Protein AF-A0A423W961-F1 (afdb_monomer)

pLDDT: mean 70.8, std 26.56, range [23.8, 98.75]

Secondary structure (DSSP, 8-state):
-HHHHHHHHHHHHHHHTTGGG--TTTHHHHHHHHHHHHHHHHHHHHHIIIIIHHHHHHHHT-SSTTHHHHHHHHHHHHHHHHHHHHHHHHTTSGGG--HHHHHHHHHHHHHHHHHHHHHHHHHHHHGGGSTTPPPTTSHHHHHHHHHHHHHHHHHHHHH-TTTHHHHHHHSS--STTSGGGTTTT-S---HHHHHHIIIIIHHTTTTGGGSSSB-SSS-B---GGGTT--HHHHHHHHHHHTTS--------------------------------------------------SSTTS-B---SS-B-SSGGGB--SHHHHHHHHHHHHHHHHHHHHHHHHHHHHHHHHHHHHHHHHTT------------------------------------------------------------------------------------------SS--PPP-----HHHHHHHHHHHHHHHHHHHHHHHHHTT-BHHHHHHHHHHHHHHHHHH-------SS----TTTTTS-----

Solvent-accessible surface area (backbone atoms only — not comparable to full-atom values): 33736 Å² total; per-residue (Å²): 108,69,72,58,49,50,16,51,50,34,44,50,52,36,48,65,78,23,45,86,48,56,48,78,90,46,31,56,37,48,47,54,39,53,51,39,46,53,46,37,56,52,32,40,54,51,44,33,69,75,50,46,52,59,53,50,22,71,62,43,80,38,90,63,85,51,60,66,57,55,52,37,53,62,64,21,48,64,34,58,49,49,47,52,52,51,47,62,69,24,60,88,47,34,76,71,61,55,40,67,62,53,46,54,37,51,64,70,23,43,66,43,43,55,50,35,70,49,48,52,55,55,53,64,61,47,45,82,73,41,94,52,45,60,54,87,95,38,74,62,32,53,49,50,53,50,49,56,56,48,46,68,51,42,32,49,52,71,50,21,59,50,50,30,40,26,52,46,54,22,20,27,76,32,34,61,87,47,76,78,27,77,42,43,66,57,76,87,58,59,66,72,58,48,49,42,35,49,56,59,25,22,53,83,48,50,71,29,65,53,48,38,40,18,39,95,90,11,41,80,52,83,44,50,47,51,67,88,59,56,72,65,63,61,48,48,60,60,52,58,65,74,58,84,66,85,78,73,84,78,83,77,86,78,81,90,82,90,84,90,84,87,84,85,85,89,84,87,89,86,90,86,89,85,88,78,86,86,88,89,82,81,88,81,86,90,75,95,66,86,81,75,75,88,68,81,78,87,59,83,33,83,75,54,52,74,48,58,72,92,44,80,89,53,46,24,82,35,68,64,51,39,53,53,50,31,53,50,40,22,53,52,37,24,48,47,35,44,54,52,42,50,50,54,52,48,55,50,47,54,50,55,60,47,53,59,50,56,75,69,66,71,80,92,77,87,81,90,86,87,91,79,88,86,86,85,91,85,83,85,86,80,86,82,88,80,89,83,86,90,81,82,91,84,92,79,88,77,90,79,90,82,84,88,78,91,84,86,92,81,90,79,91,86,81,89,81,90,87,82,92,88,85,90,84,83,88,81,85,89,86,84,83,87,80,91,85,84,88,86,87,86,87,86,88,86,85,83,92,80,94,83,76,85,74,75,76,87,80,78,70,52,72,71,55,49,50,51,52,49,50,54,50,52,51,47,51,54,52,52,49,52,54,50,55,53,48,74,61,38,34,52,64,50,44,51,21,41,54,52,7,45,52,51,12,42,63,72,51,64,74,68,85,82,68,92,66,83,90,65,84,49,86,67,63,85,66,55,80,82,74,88,127

Radius of gyration: 41.65 Å; Cα contacts (8 Å, |Δi|>4): 356; chains: 1; bounding box: 71×105×154 Å

Structure (mmCIF, N/CA/C/O backbone):
data_AF-A0A423W961-F1
#
_entry.id   AF-A0A423W961-F1
#
loop_
_atom_site.group_PDB
_atom_site.id
_atom_site.type_symbol
_atom_site.label_atom_id
_atom_site.label_alt_id
_atom_site.label_comp_id
_atom_site.label_asym_id
_atom_site.label_entity_id
_atom_site.label_seq_id
_atom_site.pdbx_PDB_ins_code
_atom_site.Cartn_x
_atom_site.Cartn_y
_atom_site.Cartn_z
_atom_site.occupancy
_atom_site.B_iso_or_equiv
_atom_site.auth_seq_id
_atom_site.auth_comp_id
_atom_site.auth_asym_id
_atom_site.auth_atom_id
_atom_site.pdbx_PDB_model_num
ATOM 1 N N . MET A 1 1 ? 6.996 -6.305 -9.708 1.00 87.12 1 MET A N 1
ATOM 2 C CA . MET A 1 1 ? 5.715 -6.923 -10.068 1.00 87.12 1 MET A CA 1
ATOM 3 C C . MET A 1 1 ? 5.422 -8.177 -9.261 1.00 87.12 1 MET A C 1
ATOM 5 O O . MET A 1 1 ? 4.807 -8.019 -8.217 1.00 87.12 1 MET A O 1
ATOM 9 N N . ALA A 1 2 ? 5.961 -9.353 -9.603 1.00 91.56 2 ALA A N 1
ATOM 10 C CA . ALA A 1 2 ? 5.631 -10.649 -8.979 1.00 91.56 2 ALA A CA 1
ATOM 11 C C . ALA A 1 2 ? 5.419 -10.667 -7.441 1.00 91.56 2 ALA A C 1
ATOM 13 O O . ALA A 1 2 ? 4.424 -11.207 -6.974 1.00 91.56 2 ALA A O 1
ATOM 14 N N . LEU A 1 3 ? 6.287 -10.040 -6.636 1.00 91.38 3 LEU A N 1
ATOM 15 C CA . LEU A 1 3 ? 6.144 -10.006 -5.163 1.00 91.38 3 LEU A CA 1
ATOM 16 C C . LEU A 1 3 ? 4.953 -9.166 -4.658 1.00 91.38 3 LEU A C 1
ATOM 18 O O . LEU A 1 3 ? 4.405 -9.438 -3.591 1.00 91.38 3 LEU A O 1
ATOM 22 N N . LEU A 1 4 ? 4.548 -8.147 -5.420 1.00 91.56 4 LEU A N 1
ATOM 23 C CA . LEU A 1 4 ? 3.340 -7.359 -5.170 1.00 91.56 4 LEU A CA 1
ATOM 24 C C . LEU A 1 4 ? 2.108 -8.202 -5.537 1.00 91.56 4 LEU A C 1
ATOM 26 O O . LEU A 1 4 ? 1.212 -8.355 -4.708 1.00 91.56 4 LEU A O 1
ATOM 30 N N . HIS A 1 5 ? 2.135 -8.861 -6.702 1.00 94.94 5 HIS A N 1
ATOM 31 C CA . HIS A 1 5 ? 1.089 -9.794 -7.143 1.00 94.94 5 HIS A CA 1
ATOM 32 C C . HIS A 1 5 ? 0.912 -10.947 -6.141 1.00 94.94 5 HIS A C 1
ATOM 34 O O . HIS A 1 5 ? -0.209 -11.280 -5.780 1.00 94.94 5 HIS A O 1
ATOM 40 N N . ASN A 1 6 ? 1.998 -11.498 -5.587 1.00 94.31 6 ASN A N 1
ATOM 41 C CA . ASN A 1 6 ? 1.923 -12.559 -4.579 1.00 94.31 6 ASN A CA 1
ATOM 42 C C . ASN A 1 6 ? 1.250 -12.094 -3.272 1.00 94.31 6 ASN A C 1
ATOM 44 O O . ASN A 1 6 ? 0.512 -12.866 -2.667 1.00 94.31 6 ASN A O 1
ATOM 48 N N . SER A 1 7 ? 1.444 -10.835 -2.862 1.00 94.94 7 SER A N 1
ATOM 49 C CA . SER A 1 7 ? 0.728 -10.242 -1.719 1.00 94.94 7 SER A CA 1
ATOM 50 C C . SER A 1 7 ? -0.761 -10.006 -2.033 1.00 94.94 7 SER A C 1
ATOM 52 O O . SER A 1 7 ? -1.619 -10.270 -1.190 1.00 94.94 7 SER A O 1
ATOM 54 N N . ILE A 1 8 ? -1.092 -9.611 -3.270 1.00 96.50 8 ILE A N 1
ATOM 55 C CA . ILE A 1 8 ? -2.476 -9.512 -3.764 1.00 96.50 8 ILE A CA 1
ATOM 56 C C . ILE A 1 8 ? -3.173 -10.887 -3.776 1.00 96.50 8 ILE A C 1
ATOM 58 O O . ILE A 1 8 ? -4.269 -11.005 -3.224 1.00 96.50 8 ILE A O 1
ATOM 62 N N . PHE A 1 9 ? -2.535 -11.932 -4.316 1.00 97.06 9 PHE A N 1
ATOM 63 C CA . PHE A 1 9 ? -3.053 -13.307 -4.319 1.00 97.06 9 PHE A CA 1
ATOM 64 C C . PHE A 1 9 ? -3.186 -13.886 -2.904 1.00 97.06 9 PHE A C 1
ATOM 66 O O . PHE A 1 9 ? -4.194 -14.510 -2.586 1.00 97.06 9 PHE A O 1
ATOM 73 N N . ARG A 1 10 ? -2.218 -13.646 -2.009 1.00 96.19 10 ARG A N 1
ATOM 74 C CA . ARG A 1 10 ? -2.338 -14.030 -0.589 1.00 96.19 10 ARG A CA 1
ATOM 75 C C . ARG A 1 10 ? -3.491 -13.308 0.099 1.00 96.19 10 ARG A C 1
ATOM 77 O O . ARG A 1 10 ? -4.203 -13.930 0.882 1.00 96.19 10 ARG A O 1
ATOM 84 N N . GLY A 1 11 ? -3.722 -12.042 -0.248 1.00 97.12 11 GLY A N 1
ATOM 85 C CA . GLY A 1 11 ? -4.914 -11.292 0.134 1.00 97.12 11 GLY A CA 1
ATOM 86 C C . GLY A 1 11 ? -6.205 -11.982 -0.317 1.00 97.12 11 GLY A C 1
ATOM 87 O O . GLY A 1 11 ? -7.024 -12.323 0.534 1.00 97.12 11 GLY A O 1
ATOM 88 N N . TYR A 1 12 ? -6.341 -12.272 -1.614 1.00 98.06 12 TYR A N 1
ATOM 89 C CA . TYR A 1 12 ? -7.493 -12.978 -2.195 1.00 98.06 12 TYR A CA 1
ATOM 90 C C . TYR A 1 12 ? -7.734 -14.332 -1.504 1.00 98.06 12 TYR A C 1
ATOM 92 O O . TYR A 1 12 ? -8.798 -14.553 -0.926 1.00 98.06 12 TYR A O 1
ATOM 100 N N . ASN A 1 13 ? -6.709 -15.187 -1.438 1.00 97.12 13 ASN A N 1
ATOM 101 C CA . ASN A 1 13 ? -6.784 -16.511 -0.814 1.00 97.12 13 ASN A CA 1
ATOM 102 C C . ASN A 1 13 ? -7.134 -16.427 0.680 1.00 97.12 13 ASN A C 1
ATOM 104 O O . ASN A 1 13 ? -7.877 -17.263 1.189 1.00 97.12 13 ASN A O 1
ATOM 108 N N . SER A 1 14 ? -6.635 -15.412 1.397 1.00 97.38 14 SER A N 1
ATOM 109 C CA . SER A 1 14 ? -6.986 -15.204 2.806 1.00 97.38 14 SER A CA 1
ATOM 110 C C . SER A 1 14 ? -8.453 -14.809 3.001 1.00 97.38 14 SER A C 1
ATOM 112 O O . SER A 1 14 ? -9.033 -15.181 4.015 1.00 97.38 14 SER A O 1
ATOM 114 N N . ILE A 1 15 ? -9.072 -14.103 2.050 1.00 98.38 15 ILE A N 1
ATOM 115 C CA . ILE A 1 15 ? -10.505 -13.775 2.089 1.00 98.38 15 ILE A CA 1
ATOM 116 C C . ILE A 1 15 ? -11.311 -15.038 1.769 1.00 98.38 15 ILE A C 1
ATOM 118 O O . ILE A 1 15 ? -12.102 -15.484 2.600 1.00 98.38 15 ILE A O 1
ATOM 122 N N . TYR A 1 16 ? -11.032 -15.657 0.620 1.00 98.12 16 TYR A N 1
ATOM 123 C CA . TYR A 1 16 ? -11.720 -16.843 0.101 1.00 98.12 16 TYR A CA 1
ATOM 124 C C . TYR A 1 16 ? -11.768 -17.991 1.125 1.00 98.12 16 TYR A C 1
ATOM 126 O O . TYR A 1 16 ? -12.841 -18.458 1.501 1.00 98.12 16 TYR A O 1
ATOM 134 N N . LEU A 1 17 ? -10.608 -18.378 1.673 1.00 96.56 17 LEU A N 1
ATOM 135 C CA . LEU A 1 17 ? -10.489 -19.502 2.612 1.00 96.56 17 LEU A CA 1
ATOM 136 C C . LEU A 1 17 ? -11.045 -19.216 4.016 1.00 96.56 17 LEU A C 1
ATOM 138 O O . LEU A 1 17 ? -11.241 -20.155 4.786 1.00 96.56 17 LEU A O 1
ATOM 142 N N . GLN A 1 18 ? -11.260 -17.951 4.392 1.00 97.25 18 GLN A N 1
ATOM 143 C CA . GLN A 1 18 ? -11.798 -17.604 5.714 1.00 97.25 18 GLN A CA 1
ATOM 144 C C . GLN A 1 18 ? -13.291 -17.310 5.696 1.00 97.25 18 GLN A C 1
ATOM 146 O O . GLN A 1 18 ? -13.934 -17.576 6.709 1.00 97.25 18 GLN A O 1
ATOM 151 N N . ALA A 1 19 ? -13.847 -16.802 4.589 1.00 97.25 19 ALA A N 1
ATOM 152 C CA . ALA A 1 19 ? -15.232 -16.335 4.521 1.00 97.25 19 ALA A CA 1
ATOM 153 C C . ALA A 1 19 ? -16.265 -17.306 5.144 1.00 97.25 19 ALA A C 1
ATOM 155 O O . ALA A 1 19 ? -17.065 -16.831 5.952 1.00 97.25 19 ALA A O 1
ATOM 156 N N . PRO A 1 20 ? -16.238 -18.639 4.897 1.00 96.56 20 PRO A N 1
ATOM 157 C CA . PRO A 1 20 ? -17.215 -19.578 5.473 1.00 96.56 20 PRO A CA 1
ATOM 158 C C . PRO A 1 20 ? -17.115 -19.773 6.993 1.00 96.56 20 PRO A C 1
ATOM 160 O O . PRO A 1 20 ? -17.979 -20.415 7.588 1.00 96.56 20 PRO A O 1
ATOM 163 N N . HIS A 1 21 ? -16.048 -19.273 7.619 1.00 95.94 21 HIS A N 1
ATOM 164 C CA . HIS A 1 21 ? -15.681 -19.558 9.006 1.00 95.94 21 HIS A CA 1
ATOM 165 C C . HIS A 1 21 ? -15.599 -18.297 9.891 1.00 95.94 21 HIS A C 1
ATOM 167 O O . HIS A 1 21 ? -15.417 -18.407 11.107 1.00 95.94 21 HIS A O 1
ATOM 173 N N . VAL A 1 22 ? -15.742 -17.097 9.311 1.00 95.56 22 VAL A N 1
ATOM 174 C CA . VAL A 1 22 ? -15.758 -15.826 10.054 1.00 95.56 22 VAL A CA 1
ATOM 175 C C . VAL A 1 22 ? -16.945 -15.798 11.016 1.00 95.56 22 VAL A C 1
ATOM 177 O O . VAL A 1 22 ? -18.097 -15.927 10.607 1.00 95.56 22 VAL A O 1
ATOM 180 N N . GLN A 1 23 ? -16.662 -15.602 12.304 1.00 94.75 23 GLN A N 1
ATOM 181 C CA . GLN A 1 23 ? -17.690 -15.525 13.338 1.00 94.75 23 GLN A CA 1
ATOM 182 C C . GLN A 1 23 ? -18.475 -14.210 13.237 1.00 94.75 23 GLN A C 1
ATOM 184 O O . GLN A 1 23 ? -17.928 -13.181 12.842 1.00 94.75 23 GLN A O 1
ATOM 189 N N . ASP A 1 24 ? -19.739 -14.214 13.666 1.00 93.94 24 ASP A N 1
ATOM 190 C CA . ASP A 1 24 ? -20.629 -13.040 13.628 1.00 93.94 24 ASP A CA 1
ATOM 191 C C . ASP A 1 24 ? -20.016 -11.784 14.277 1.00 93.94 24 ASP A C 1
ATOM 193 O O . ASP A 1 24 ? -20.155 -10.674 13.759 1.00 93.94 24 ASP A O 1
ATOM 197 N N . ALA A 1 25 ? -19.269 -11.948 15.373 1.00 94.88 25 ALA A N 1
ATOM 198 C CA . ALA A 1 25 ? -18.562 -10.855 16.046 1.00 94.88 25 ALA A CA 1
ATOM 199 C C . ALA A 1 25 ? -17.447 -10.216 15.189 1.00 94.88 25 ALA A C 1
ATOM 201 O O . ALA A 1 25 ? -17.131 -9.042 15.369 1.00 94.88 25 ALA A O 1
ATOM 202 N N . ASP A 1 26 ? -16.875 -10.971 14.250 1.00 96.31 26 ASP A N 1
ATOM 203 C CA . ASP A 1 26 ? -15.703 -10.600 13.456 1.00 96.31 26 ASP A CA 1
ATOM 204 C C . ASP A 1 26 ? -16.047 -10.141 12.026 1.00 96.31 26 ASP A C 1
ATOM 206 O O . ASP A 1 26 ? -15.195 -9.554 11.351 1.00 96.31 26 ASP A O 1
ATOM 210 N N . LYS A 1 27 ? -17.289 -10.358 11.558 1.00 97.00 27 LYS A N 1
ATOM 211 C CA . LYS A 1 27 ? -17.750 -9.998 10.198 1.00 97.00 27 LYS A CA 1
ATOM 212 C C . LYS A 1 27 ? -17.479 -8.533 9.831 1.00 97.00 27 LYS A C 1
ATOM 214 O O . LYS A 1 27 ? -17.101 -8.248 8.698 1.00 97.00 27 LYS A O 1
ATOM 219 N N . ALA A 1 28 ? -17.613 -7.608 10.785 1.00 97.19 28 ALA A N 1
ATOM 220 C CA . ALA A 1 28 ? -17.348 -6.182 10.569 1.00 97.19 28 ALA A CA 1
ATOM 221 C C . ALA A 1 28 ? -15.878 -5.903 10.201 1.00 97.19 28 ALA A C 1
ATOM 223 O O . ALA A 1 28 ? -15.595 -5.177 9.246 1.00 97.19 28 ALA A O 1
ATOM 224 N N . ASP A 1 29 ? -14.945 -6.527 10.924 1.00 96.94 29 ASP A N 1
ATOM 225 C CA . ASP A 1 29 ? -13.510 -6.410 10.662 1.00 96.94 29 ASP A CA 1
ATOM 226 C C . ASP A 1 29 ? -13.122 -7.115 9.353 1.00 96.94 29 ASP A C 1
ATOM 228 O O . ASP A 1 29 ? -12.233 -6.658 8.635 1.00 96.94 29 ASP A O 1
ATOM 232 N N . PHE A 1 30 ? -13.795 -8.224 9.029 1.00 98.19 30 PHE A N 1
ATOM 233 C CA . PHE A 1 30 ? -13.551 -8.991 7.807 1.00 98.19 30 PHE A CA 1
ATOM 234 C C . PHE A 1 30 ? -13.972 -8.225 6.548 1.00 98.19 30 PHE A C 1
ATOM 236 O O . PHE A 1 30 ? -13.214 -8.178 5.581 1.00 98.19 30 PHE A O 1
ATOM 243 N N . ILE A 1 31 ? -15.128 -7.551 6.573 1.00 98.31 31 ILE A N 1
ATOM 244 C CA . ILE A 1 31 ? -15.566 -6.666 5.482 1.00 98.31 31 ILE A CA 1
ATOM 245 C C . ILE A 1 31 ? -14.562 -5.517 5.291 1.00 98.31 31 ILE A C 1
ATOM 247 O O . ILE A 1 31 ? -14.189 -5.213 4.161 1.00 98.31 31 ILE A O 1
ATOM 251 N N . GLY A 1 32 ? -14.063 -4.915 6.378 1.00 97.19 32 GLY A N 1
ATOM 252 C CA . GLY A 1 32 ? -13.017 -3.884 6.313 1.00 97.19 32 GLY A CA 1
ATOM 253 C C . GLY A 1 32 ? -11.700 -4.388 5.706 1.00 97.19 32 GLY A C 1
ATOM 254 O O . GLY A 1 32 ? -11.106 -3.729 4.848 1.00 97.19 32 GLY A O 1
ATOM 255 N N . TYR A 1 33 ? -11.277 -5.596 6.081 1.00 97.88 33 TYR A N 1
ATOM 256 C CA . TYR A 1 33 ? -10.121 -6.275 5.497 1.00 97.88 33 TYR A CA 1
ATOM 257 C C . TYR A 1 33 ? -10.307 -6.566 3.993 1.00 97.88 33 TYR A C 1
ATOM 259 O O . TYR A 1 33 ? -9.429 -6.249 3.188 1.00 97.88 33 TYR A O 1
ATOM 267 N N . ALA A 1 34 ? -11.469 -7.087 3.589 1.00 98.50 34 ALA A N 1
ATOM 268 C CA . ALA A 1 34 ? -11.780 -7.414 2.197 1.00 98.50 34 ALA A CA 1
ATOM 269 C C . ALA A 1 34 ? -11.931 -6.166 1.300 1.00 98.50 34 ALA A C 1
ATOM 271 O O . ALA A 1 34 ? -11.428 -6.141 0.176 1.00 98.50 34 ALA A O 1
ATOM 272 N N . LEU A 1 35 ? -12.521 -5.080 1.813 1.00 98.19 35 LEU A N 1
ATOM 273 C CA . LEU A 1 35 ? -12.540 -3.780 1.128 1.00 98.19 35 LEU A CA 1
ATOM 274 C C . LEU A 1 35 ? -11.132 -3.176 0.993 1.00 98.19 35 LEU A C 1
ATOM 276 O O . LEU A 1 35 ? -10.841 -2.521 -0.008 1.00 98.19 35 LEU A O 1
ATOM 280 N N . THR A 1 36 ? -10.232 -3.431 1.950 1.00 96.81 36 THR A N 1
ATOM 281 C CA . THR A 1 36 ? -8.821 -3.015 1.843 1.00 96.81 36 THR A CA 1
ATOM 282 C C . THR A 1 36 ? -8.094 -3.766 0.721 1.00 96.81 36 THR A C 1
ATOM 284 O O . THR A 1 36 ? -7.309 -3.155 -0.004 1.00 96.81 36 THR A O 1
ATOM 287 N N . TRP A 1 37 ? -8.393 -5.055 0.515 1.00 97.94 37 TRP A N 1
ATOM 288 C CA . TRP A 1 37 ? -7.890 -5.818 -0.634 1.00 97.94 37 TRP A CA 1
ATOM 289 C C . TRP A 1 37 ? -8.388 -5.245 -1.968 1.00 97.94 37 TRP A C 1
ATOM 291 O O . TRP A 1 37 ? -7.571 -4.951 -2.838 1.00 97.94 37 TRP A O 1
ATOM 301 N N . TYR A 1 38 ? -9.697 -4.997 -2.107 1.00 97.88 38 TYR A N 1
ATOM 302 C CA . TYR A 1 38 ? -10.255 -4.364 -3.312 1.00 97.88 38 TYR A CA 1
ATOM 303 C C . TYR A 1 38 ? -9.588 -3.011 -3.599 1.00 97.88 38 TYR A C 1
ATOM 305 O O . TYR A 1 38 ? -9.178 -2.741 -4.728 1.00 97.88 38 TYR A O 1
ATOM 313 N N . LYS A 1 39 ? -9.413 -2.176 -2.566 1.00 96.06 39 LYS A N 1
ATOM 314 C CA . LYS A 1 39 ? -8.738 -0.876 -2.677 1.00 96.06 39 LYS A CA 1
ATOM 315 C C . LYS A 1 39 ? -7.290 -1.016 -3.160 1.00 96.06 39 LYS A C 1
ATOM 317 O O . LYS A 1 39 ? -6.835 -0.188 -3.948 1.00 96.06 39 LYS A O 1
ATOM 322 N N . PHE A 1 40 ? -6.579 -2.052 -2.711 1.00 95.31 40 PHE A N 1
ATOM 323 C CA . PHE A 1 40 ? -5.222 -2.353 -3.165 1.00 95.31 40 PHE A CA 1
ATOM 324 C C . PHE A 1 40 ? -5.208 -2.754 -4.645 1.00 95.31 40 PHE A C 1
ATOM 326 O O . PHE A 1 40 ? -4.515 -2.102 -5.419 1.00 95.31 40 PHE A O 1
ATOM 333 N N . VAL A 1 41 ? -6.017 -3.740 -5.052 1.00 95.81 41 VAL A N 1
ATOM 334 C CA . VAL A 1 41 ? -6.108 -4.190 -6.455 1.00 95.81 41 VAL A CA 1
ATOM 335 C C . VAL A 1 41 ? -6.497 -3.042 -7.383 1.00 95.81 41 VAL A C 1
ATOM 337 O O . VAL A 1 41 ? -5.831 -2.816 -8.389 1.00 95.81 41 VAL A O 1
ATOM 340 N N . LYS A 1 42 ? -7.527 -2.262 -7.029 1.00 94.00 42 LYS A N 1
ATOM 341 C CA . LYS A 1 42 ? -7.983 -1.162 -7.881 1.00 94.00 42 LYS A CA 1
ATOM 342 C C . LYS A 1 42 ? -6.935 -0.052 -8.009 1.00 94.00 42 LYS A C 1
ATOM 344 O O . LYS A 1 42 ? -6.721 0.457 -9.100 1.00 94.00 42 LYS A O 1
ATOM 349 N N . SER A 1 43 ? -6.263 0.322 -6.916 1.00 91.25 43 SER A N 1
ATOM 350 C CA . SER A 1 43 ? -5.216 1.354 -6.967 1.00 91.25 43 SER A CA 1
ATOM 351 C C . SER A 1 43 ? -3.911 0.874 -7.611 1.00 91.25 43 SER A C 1
ATOM 353 O O . SER A 1 43 ? -3.094 1.717 -7.978 1.00 91.25 43 SER A O 1
ATOM 355 N N . HIS A 1 44 ? -3.701 -0.440 -7.697 1.00 92.06 44 HIS A N 1
ATOM 356 C CA . HIS A 1 44 ? -2.582 -1.067 -8.397 1.00 92.06 44 HIS A CA 1
ATOM 357 C C . HIS A 1 44 ? -2.781 -0.919 -9.912 1.00 92.06 44 HIS A C 1
ATOM 359 O O . HIS A 1 44 ? -2.071 -0.118 -10.518 1.00 92.06 44 HIS A O 1
ATOM 365 N N . HIS A 1 45 ? -3.877 -1.489 -10.427 1.00 92.38 45 HIS A N 1
ATOM 366 C CA . HIS A 1 45 ? -4.389 -1.311 -11.794 1.00 92.38 45 HIS A CA 1
ATOM 367 C C . HIS A 1 45 ? -4.412 0.166 -12.236 1.00 92.38 45 HIS A C 1
ATOM 369 O O . HIS A 1 45 ? -3.892 0.534 -13.289 1.00 92.38 45 HIS A O 1
ATOM 375 N N . ASP A 1 46 ? -4.975 1.055 -11.406 1.00 91.06 46 ASP A N 1
ATOM 376 C CA . ASP A 1 46 ? -5.084 2.481 -11.734 1.00 91.06 46 ASP A CA 1
ATOM 377 C C . ASP A 1 46 ? -3.713 3.181 -11.885 1.00 91.06 46 ASP A C 1
ATOM 379 O O . ASP A 1 46 ? -3.602 4.096 -12.700 1.00 91.06 46 ASP A O 1
ATOM 383 N N . ASP A 1 47 ? -2.672 2.794 -11.129 1.00 88.75 47 ASP A N 1
ATOM 384 C CA . ASP A 1 47 ? -1.317 3.375 -11.257 1.00 88.75 47 ASP A CA 1
ATOM 385 C C . ASP A 1 47 ? -0.485 2.703 -12.367 1.00 88.75 47 ASP A C 1
ATOM 387 O O . ASP A 1 47 ? 0.591 3.196 -12.720 1.00 88.75 47 ASP A O 1
ATOM 391 N N . GLU A 1 48 ? -0.959 1.586 -12.917 1.00 90.69 48 GLU A N 1
ATOM 392 C CA . GLU A 1 48 ? -0.376 0.913 -14.080 1.00 90.69 48 GLU A CA 1
ATOM 393 C C . GLU A 1 48 ? -0.862 1.582 -15.363 1.00 90.69 48 GLU A C 1
ATOM 395 O O . GLU A 1 48 ? -0.053 2.192 -16.069 1.00 90.69 48 GLU A O 1
ATOM 400 N N . GLU A 1 49 ? -2.181 1.613 -15.561 1.00 90.62 49 GLU A N 1
ATOM 401 C CA . GLU A 1 49 ? -2.867 2.303 -16.660 1.00 90.62 49 GLU A CA 1
ATOM 402 C C . GLU A 1 49 ? -2.457 3.779 -16.784 1.00 90.62 49 GLU A C 1
ATOM 404 O O . GLU A 1 49 ? -2.101 4.258 -17.857 1.00 90.62 49 GLU A O 1
ATOM 409 N N . GLN A 1 50 ? -2.458 4.524 -15.673 1.00 88.62 50 GLN A N 1
ATOM 410 C CA . GLN A 1 50 ? -2.227 5.976 -15.697 1.00 88.62 50 GLN A CA 1
ATOM 411 C C . GLN A 1 50 ? -0.743 6.373 -15.632 1.00 88.62 50 GLN A C 1
ATOM 413 O O . GLN A 1 50 ? -0.433 7.569 -15.589 1.00 88.62 50 GLN A O 1
ATOM 418 N N . SER A 1 51 ? 0.191 5.421 -15.498 1.00 89.44 51 SER A N 1
ATOM 419 C CA . SER A 1 51 ? 1.583 5.777 -15.189 1.00 89.44 51 SER A CA 1
ATOM 420 C C . SER A 1 51 ? 2.658 4.744 -15.521 1.00 89.44 51 SER A C 1
ATOM 422 O O . SER A 1 51 ? 3.768 5.185 -15.830 1.00 89.44 51 SER A O 1
ATOM 424 N N . LEU A 1 52 ? 2.420 3.433 -15.407 1.00 90.19 52 LEU A N 1
ATOM 425 C CA . LEU A 1 52 ? 3.438 2.439 -15.766 1.00 90.19 52 LEU A CA 1
ATOM 426 C C . LEU A 1 52 ? 3.461 2.216 -17.273 1.00 90.19 52 LEU A C 1
ATOM 428 O O . LEU A 1 52 ? 4.498 2.442 -17.894 1.00 90.19 52 LEU A O 1
ATOM 432 N N . PHE A 1 53 ? 2.321 1.821 -17.842 1.00 92.81 53 PHE A N 1
ATOM 433 C CA . PHE A 1 53 ? 2.216 1.419 -19.241 1.00 92.81 53 PHE A CA 1
ATOM 434 C C . PHE A 1 53 ? 2.601 2.577 -20.161 1.00 92.81 53 PHE A C 1
ATOM 436 O O . PHE A 1 53 ? 3.577 2.456 -20.899 1.00 92.81 53 PHE A O 1
ATOM 443 N N . THR A 1 54 ? 2.003 3.760 -19.971 1.00 92.06 54 THR A N 1
ATOM 444 C CA . THR A 1 54 ? 2.327 4.974 -20.745 1.00 92.06 54 THR A CA 1
ATOM 445 C C . THR A 1 54 ? 3.827 5.290 -20.778 1.00 92.06 54 THR A C 1
ATOM 447 O O . THR A 1 54 ? 4.365 5.630 -21.826 1.00 92.06 54 THR A O 1
ATOM 450 N N . LYS A 1 55 ? 4.535 5.148 -19.646 1.00 91.44 55 LYS A N 1
ATOM 451 C CA . LYS A 1 55 ? 5.979 5.444 -19.566 1.00 91.44 55 LYS A CA 1
ATOM 452 C C . LYS A 1 55 ? 6.854 4.362 -20.177 1.00 91.44 55 LYS A C 1
ATOM 454 O O . LYS A 1 55 ? 7.972 4.664 -20.577 1.00 91.44 55 LYS A O 1
ATOM 459 N N . VAL A 1 56 ? 6.393 3.115 -20.196 1.00 91.94 56 VAL A N 1
ATOM 460 C CA . VAL A 1 56 ? 7.100 2.017 -20.858 1.00 91.94 56 VAL A CA 1
ATOM 461 C C . VAL A 1 56 ? 6.895 2.105 -22.371 1.00 91.94 56 VAL A C 1
ATOM 463 O O . VAL A 1 56 ? 7.868 1.981 -23.105 1.00 91.94 56 VAL A O 1
ATOM 466 N N . GLU A 1 57 ? 5.691 2.437 -22.837 1.00 93.69 57 GLU A N 1
ATOM 467 C CA . GLU A 1 57 ? 5.425 2.758 -24.245 1.00 93.69 57 GLU A CA 1
ATOM 468 C C . GLU A 1 57 ? 6.287 3.935 -24.735 1.00 93.69 57 GLU A C 1
ATOM 470 O O . GLU A 1 57 ? 6.953 3.824 -25.759 1.00 93.69 57 GLU A O 1
ATOM 475 N N . ASP A 1 58 ? 6.309 5.051 -23.989 1.00 92.19 58 ASP A N 1
ATOM 476 C CA . ASP A 1 58 ? 7.091 6.255 -24.325 1.00 92.19 58 ASP A CA 1
ATOM 477 C C . ASP A 1 58 ? 8.611 5.987 -24.324 1.00 92.19 58 ASP A C 1
ATOM 479 O O . ASP A 1 58 ? 9.366 6.653 -25.028 1.00 92.19 58 ASP A O 1
ATOM 483 N N . MET A 1 59 ? 9.068 5.016 -23.527 1.00 90.56 59 MET A N 1
ATOM 484 C CA . MET A 1 59 ? 10.472 4.596 -23.424 1.00 90.56 59 MET A CA 1
ATOM 485 C C . MET A 1 59 ? 10.885 3.627 -24.537 1.00 90.56 59 MET A C 1
ATOM 487 O O . MET A 1 59 ? 12.053 3.601 -24.918 1.00 90.56 59 MET A O 1
ATOM 491 N N . LEU A 1 60 ? 9.947 2.816 -25.031 1.00 93.19 60 LEU A N 1
ATOM 492 C CA . LEU A 1 60 ? 10.178 1.804 -26.062 1.00 93.19 60 LEU A CA 1
ATOM 493 C C . LEU A 1 60 ? 9.733 2.253 -27.464 1.00 93.19 60 LEU A C 1
ATOM 495 O O . LEU A 1 60 ? 9.963 1.511 -28.415 1.00 93.19 60 LEU A O 1
ATOM 499 N N . ASP A 1 61 ? 9.123 3.434 -27.600 1.00 94.31 61 ASP A N 1
ATOM 500 C CA . ASP A 1 61 ? 8.482 3.942 -28.828 1.00 94.31 61 ASP A CA 1
ATOM 501 C C . ASP A 1 61 ? 7.504 2.920 -29.448 1.00 94.31 61 ASP A C 1
ATOM 503 O O . ASP A 1 61 ? 7.429 2.733 -30.662 1.00 94.31 61 ASP A O 1
ATOM 507 N N . ASP A 1 62 ? 6.775 2.209 -28.581 1.00 94.62 62 ASP A N 1
ATOM 508 C CA . ASP A 1 62 ? 5.822 1.162 -28.952 1.00 94.62 62 ASP A CA 1
ATOM 509 C C . ASP A 1 62 ? 4.532 1.320 -28.140 1.00 94.62 62 ASP A C 1
ATOM 511 O O . ASP A 1 62 ? 4.507 1.128 -26.926 1.00 94.62 62 ASP A O 1
ATOM 515 N N . LYS A 1 63 ? 3.451 1.681 -28.837 1.00 93.06 63 LYS A N 1
ATOM 516 C CA . LYS A 1 63 ? 2.099 1.863 -28.281 1.00 93.06 63 LYS A CA 1
ATOM 517 C C . LYS A 1 63 ? 1.224 0.607 -28.385 1.00 93.06 63 LYS A C 1
ATOM 519 O O . LYS A 1 63 ? 0.060 0.657 -28.010 1.00 93.06 63 LYS A O 1
ATOM 524 N N . THR A 1 64 ? 1.762 -0.500 -28.899 1.00 93.62 64 THR A N 1
ATOM 525 C CA . THR A 1 64 ? 1.044 -1.776 -29.071 1.00 93.62 64 THR A CA 1
ATOM 526 C C . THR A 1 64 ? 1.383 -2.800 -27.980 1.00 93.62 64 THR A C 1
ATOM 528 O O . THR A 1 64 ? 0.627 -3.743 -27.746 1.00 93.62 64 THR A O 1
ATOM 531 N N . ILE A 1 65 ? 2.492 -2.588 -27.259 1.00 92.94 65 ILE A N 1
ATOM 532 C CA . ILE A 1 65 ? 3.095 -3.532 -26.301 1.00 92.94 65 ILE A CA 1
ATOM 533 C C . ILE A 1 65 ? 2.179 -3.969 -25.135 1.00 92.94 65 ILE A C 1
ATOM 535 O O . ILE A 1 65 ? 2.386 -5.050 -24.582 1.00 92.94 65 ILE A O 1
ATOM 539 N N . PHE A 1 66 ? 1.146 -3.185 -24.798 1.00 94.38 66 PHE A N 1
ATOM 540 C CA . PHE A 1 66 ? 0.146 -3.503 -23.764 1.00 94.38 66 PHE A CA 1
ATOM 541 C C . PHE A 1 66 ? -1.276 -3.764 -24.300 1.00 94.38 66 PHE A C 1
ATOM 543 O O . PHE A 1 66 ? -2.184 -3.964 -23.497 1.00 94.38 66 PHE A O 1
ATOM 550 N N . GLU A 1 67 ? -1.507 -3.827 -25.621 1.00 92.88 67 GLU A N 1
ATOM 551 C CA . GLU A 1 67 ? -2.864 -3.974 -26.192 1.00 92.88 67 GLU A CA 1
ATOM 552 C C . GLU A 1 67 ? -3.655 -5.168 -25.632 1.00 92.88 67 GLU A C 1
ATOM 554 O O . GLU A 1 67 ? -4.852 -5.043 -25.381 1.00 92.88 67 GLU A O 1
ATOM 559 N N . GLU A 1 68 ? -3.014 -6.321 -25.421 1.00 92.25 68 GLU A N 1
ATOM 560 C CA . GLU A 1 68 ? -3.667 -7.475 -24.784 1.00 92.25 68 GLU A CA 1
ATOM 561 C C . GLU A 1 68 ? -3.794 -7.304 -23.263 1.00 92.25 68 GLU A C 1
ATOM 563 O O . GLU A 1 68 ? -4.811 -7.680 -22.690 1.00 92.25 68 GLU A O 1
ATOM 568 N N . THR A 1 69 ? -2.821 -6.666 -22.606 1.00 92.62 69 THR A N 1
ATOM 569 C CA . THR A 1 69 ? -2.844 -6.406 -21.156 1.00 92.62 69 THR A CA 1
ATOM 570 C C . THR A 1 69 ? -4.000 -5.480 -20.757 1.00 92.62 69 THR A C 1
ATOM 572 O O . THR A 1 69 ? -4.654 -5.736 -19.749 1.00 92.62 69 THR A O 1
ATOM 575 N N . HIS A 1 70 ? -4.341 -4.480 -21.576 1.00 92.69 70 HIS A N 1
ATOM 576 C CA . HIS A 1 70 ? -5.535 -3.650 -21.367 1.00 92.69 70 HIS A CA 1
ATOM 577 C C . HIS A 1 70 ? -6.846 -4.456 -21.489 1.00 92.69 70 HIS A C 1
ATOM 579 O O . HIS A 1 70 ? -7.770 -4.270 -20.698 1.00 92.69 70 HIS A O 1
ATOM 585 N N . LYS A 1 71 ? -6.933 -5.397 -22.442 1.00 94.31 71 LYS A N 1
ATOM 586 C CA . LYS A 1 71 ? -8.108 -6.283 -22.609 1.00 94.31 71 LYS A CA 1
ATOM 587 C C . LYS A 1 71 ? -8.236 -7.255 -21.431 1.00 94.31 71 LYS A C 1
ATOM 589 O O . LYS A 1 71 ? -9.337 -7.510 -20.945 1.00 94.31 71 LYS A O 1
ATOM 594 N N . GLU A 1 72 ? -7.109 -7.774 -20.949 1.00 92.75 72 GLU A N 1
ATOM 595 C CA . GLU A 1 72 ? -7.027 -8.595 -19.740 1.00 92.75 72 GLU A CA 1
ATOM 596 C C . GLU A 1 72 ? -7.478 -7.820 -18.493 1.00 92.75 72 GLU A C 1
ATOM 598 O O . GLU A 1 72 ? -8.290 -8.344 -17.730 1.00 92.75 72 GLU A O 1
ATOM 603 N N . HIS A 1 73 ? -7.041 -6.566 -18.324 1.00 91.50 73 HIS A N 1
ATOM 604 C CA . HIS A 1 73 ? -7.542 -5.656 -17.289 1.00 91.50 73 HIS A CA 1
ATOM 605 C C . HIS A 1 73 ? -9.069 -5.514 -17.345 1.00 91.50 73 HIS A C 1
ATOM 607 O O . HIS A 1 73 ? -9.753 -5.862 -16.378 1.00 91.50 73 HIS A O 1
ATOM 613 N N . GLU A 1 74 ? -9.629 -5.083 -18.483 1.00 93.69 74 GLU A N 1
ATOM 614 C CA . GLU A 1 74 ? -11.082 -4.920 -18.650 1.00 93.69 74 GLU A CA 1
ATOM 615 C C . GLU A 1 74 ? -11.869 -6.201 -18.313 1.00 93.69 74 GLU A C 1
ATOM 617 O O . GLU A 1 74 ? -12.979 -6.124 -17.779 1.00 93.69 74 GLU A O 1
ATOM 622 N N . SER A 1 75 ? -11.289 -7.381 -18.561 1.00 95.19 75 SER A N 1
ATOM 623 C CA . SER A 1 75 ? -11.969 -8.673 -18.413 1.00 95.19 75 SER A CA 1
ATOM 624 C C . SER A 1 75 ? -12.331 -9.079 -16.974 1.00 95.19 75 SER A C 1
ATOM 626 O O . SER A 1 75 ? -13.248 -9.888 -16.806 1.00 95.19 75 SER A O 1
ATOM 628 N N . PHE A 1 76 ? -11.676 -8.543 -15.932 1.00 95.25 76 PHE A N 1
ATOM 629 C CA . PHE A 1 76 ? -12.018 -8.841 -14.524 1.00 95.25 76 PHE A CA 1
ATOM 630 C C . PHE A 1 76 ? -12.673 -7.675 -13.767 1.00 95.25 76 PHE A C 1
ATOM 632 O O . PHE A 1 76 ? -13.266 -7.892 -12.704 1.00 95.25 76 PHE A O 1
ATOM 639 N N . LEU A 1 77 ? -12.633 -6.448 -14.305 1.00 95.06 77 LEU A N 1
ATOM 640 C CA . LEU A 1 77 ? -13.234 -5.271 -13.661 1.00 95.06 77 LEU A CA 1
ATOM 641 C C . LEU A 1 77 ? -14.728 -5.423 -13.295 1.00 95.06 77 LEU A C 1
ATOM 643 O O . LEU A 1 77 ? -15.093 -4.930 -12.225 1.00 95.06 77 LEU A O 1
ATOM 647 N N . PRO A 1 78 ? -15.601 -6.097 -14.080 1.00 96.81 78 PRO A N 1
ATOM 648 C CA . PRO A 1 78 ? -17.009 -6.266 -13.713 1.00 96.81 78 PRO A CA 1
ATOM 649 C C . PRO A 1 78 ? -17.211 -7.030 -12.396 1.00 96.81 78 PRO A C 1
ATOM 651 O O . PRO A 1 78 ? -17.921 -6.544 -11.517 1.00 96.81 78 PRO A O 1
ATOM 654 N N . GLY A 1 79 ? -16.544 -8.176 -12.218 1.00 97.06 79 GLY A N 1
ATOM 655 C CA . GLY A 1 79 ? -16.647 -8.973 -10.989 1.00 97.06 79 GLY A CA 1
ATOM 656 C C . GLY A 1 79 ? -15.922 -8.332 -9.802 1.00 97.06 79 GLY A C 1
ATOM 657 O O . GLY A 1 79 ? -16.414 -8.371 -8.676 1.00 97.06 79 GLY A O 1
ATOM 658 N N . LEU A 1 80 ? -14.808 -7.631 -10.047 1.00 97.81 80 LEU A N 1
ATOM 659 C CA . LEU A 1 80 ? -14.141 -6.831 -9.017 1.00 97.81 80 LEU A CA 1
ATOM 660 C C . LEU A 1 80 ? -15.026 -5.658 -8.536 1.00 97.81 80 LEU A C 1
ATOM 662 O O . LEU A 1 80 ? -15.001 -5.294 -7.356 1.00 97.81 80 LEU A O 1
ATOM 666 N N . ALA A 1 81 ? -15.843 -5.083 -9.424 1.00 98.00 81 ALA A N 1
ATOM 667 C CA . ALA A 1 81 ? -16.843 -4.081 -9.066 1.00 98.00 81 ALA A CA 1
ATOM 668 C C . ALA A 1 81 ? -18.041 -4.693 -8.314 1.00 98.00 81 ALA A C 1
ATOM 670 O O . ALA A 1 81 ? -18.490 -4.094 -7.336 1.00 98.00 81 ALA A O 1
ATOM 671 N N . GLU A 1 82 ? -18.522 -5.876 -8.717 1.00 98.50 82 GLU A N 1
ATOM 672 C CA . GLU A 1 82 ? -19.559 -6.652 -8.012 1.00 98.50 82 GLU A CA 1
ATOM 673 C C . GLU A 1 82 ? -19.126 -6.970 -6.569 1.00 98.50 82 GLU A C 1
ATOM 675 O O . GLU A 1 82 ? -19.865 -6.689 -5.627 1.00 98.50 82 GLU A O 1
ATOM 680 N N . PHE A 1 83 ? -17.882 -7.425 -6.378 1.00 98.75 83 PHE A N 1
ATOM 681 C CA . PHE A 1 83 ? -17.268 -7.702 -5.073 1.00 98.75 83 PHE A CA 1
ATOM 682 C C . PHE A 1 83 ? -17.318 -6.488 -4.135 1.00 98.75 83 PHE A C 1
ATOM 684 O O . PHE A 1 83 ? -17.765 -6.584 -2.990 1.00 98.75 83 PHE A O 1
ATOM 691 N N . ASN A 1 84 ? -16.914 -5.314 -4.628 1.00 98.62 84 ASN A N 1
ATOM 692 C CA . ASN A 1 84 ? -16.971 -4.076 -3.853 1.00 98.62 84 ASN A CA 1
ATOM 693 C C . ASN A 1 84 ? -18.411 -3.604 -3.595 1.00 98.62 84 ASN A C 1
ATOM 695 O O . ASN A 1 84 ? -18.712 -3.166 -2.487 1.00 98.62 84 ASN A O 1
ATOM 699 N N . GLN A 1 85 ? -19.311 -3.699 -4.579 1.00 98.62 85 GLN A N 1
ATOM 700 C CA . GLN A 1 85 ? -20.723 -3.341 -4.393 1.00 98.62 85 GLN A CA 1
ATOM 701 C C . GLN A 1 85 ? -21.390 -4.218 -3.327 1.00 98.62 85 GLN A C 1
ATOM 703 O O . GLN A 1 85 ? -22.068 -3.692 -2.444 1.00 98.62 85 GLN A O 1
ATOM 708 N N . TYR A 1 86 ? -21.140 -5.529 -3.354 1.00 98.75 86 TYR A N 1
ATOM 709 C CA . TYR A 1 86 ? -21.649 -6.465 -2.361 1.00 98.75 86 TYR A CA 1
ATOM 710 C C . TYR A 1 86 ? -21.119 -6.148 -0.958 1.00 98.75 86 TYR A C 1
ATOM 712 O O . TYR A 1 86 ? -21.915 -5.928 -0.042 1.00 98.75 86 TYR A O 1
ATOM 720 N N . LEU A 1 87 ? -19.798 -6.012 -0.790 1.00 98.62 87 LEU A N 1
ATOM 721 C CA . LEU A 1 87 ? -19.196 -5.689 0.509 1.00 98.62 87 LEU A CA 1
ATOM 722 C C . LEU A 1 87 ? -19.674 -4.341 1.072 1.00 98.62 87 LEU A C 1
ATOM 724 O O . LEU A 1 87 ? -19.954 -4.247 2.267 1.00 98.62 87 LEU A O 1
ATOM 728 N N . LEU A 1 88 ? -19.831 -3.312 0.231 1.00 98.56 88 LEU A N 1
ATOM 729 C CA . LEU A 1 88 ? -20.409 -2.026 0.643 1.00 98.56 88 LEU A CA 1
ATOM 730 C C . LEU A 1 88 ? -21.905 -2.122 0.982 1.00 98.56 88 LEU A C 1
ATOM 732 O O . LEU A 1 88 ? -22.377 -1.354 1.817 1.00 98.56 88 LEU A O 1
ATOM 736 N N . SER A 1 89 ? -22.650 -3.060 0.386 1.00 98.31 89 SER A N 1
ATOM 737 C CA . SER A 1 89 ? -24.068 -3.276 0.709 1.00 98.31 89 SER A CA 1
ATOM 738 C C . SER A 1 89 ? -24.273 -3.925 2.085 1.00 98.31 89 SER A C 1
ATOM 740 O O . SER A 1 89 ? -25.224 -3.574 2.784 1.00 98.31 89 SER A O 1
ATOM 742 N N . VAL A 1 90 ? -23.359 -4.810 2.509 1.00 98.06 90 VAL A N 1
ATOM 743 C CA . VAL A 1 90 ? -23.412 -5.480 3.824 1.00 98.06 90 VAL A CA 1
ATOM 744 C C . VAL A 1 90 ? -22.634 -4.744 4.922 1.00 98.06 90 VAL A C 1
ATOM 746 O O . VAL A 1 90 ? -22.915 -4.951 6.099 1.00 98.06 90 VAL A O 1
ATOM 749 N N . GLN A 1 91 ? -21.713 -3.830 4.588 1.00 97.00 91 GLN A N 1
ATOM 750 C CA . GLN A 1 91 ? -20.958 -3.033 5.570 1.00 97.00 91 GLN A CA 1
ATOM 751 C C . GLN A 1 91 ? -21.829 -2.317 6.635 1.00 97.00 91 GLN A C 1
ATOM 753 O O . GLN A 1 91 ? -21.419 -2.314 7.797 1.00 97.00 91 GLN A O 1
ATOM 758 N N . PRO A 1 92 ? -23.015 -1.743 6.325 1.00 97.56 92 PRO A N 1
ATOM 759 C CA . PRO A 1 92 ? -23.875 -1.104 7.330 1.00 97.56 92 PRO A CA 1
ATOM 760 C C . PRO A 1 92 ? -24.537 -2.082 8.312 1.00 97.56 92 PRO A C 1
ATOM 762 O O . PRO A 1 92 ? -24.970 -1.667 9.385 1.00 97.56 92 PRO A O 1
ATOM 765 N N . ASN A 1 93 ? -24.632 -3.367 7.959 1.00 97.19 93 ASN A N 1
ATOM 766 C CA . ASN A 1 93 ? -25.149 -4.427 8.823 1.00 97.19 93 ASN A CA 1
ATOM 767 C C . ASN A 1 93 ? -24.330 -5.716 8.623 1.00 97.19 93 ASN A C 1
ATOM 769 O O . ASN A 1 93 ? -24.809 -6.649 7.978 1.00 97.19 93 ASN A O 1
ATOM 773 N N . PRO A 1 94 ? -23.105 -5.800 9.183 1.00 97.31 94 PRO A N 1
ATOM 774 C CA . PRO A 1 94 ? -22.149 -6.867 8.875 1.00 97.31 94 PRO A CA 1
ATOM 775 C C . PRO A 1 94 ? -22.672 -8.297 9.025 1.00 97.31 94 PRO A C 1
ATOM 777 O O . PRO A 1 94 ? -22.144 -9.204 8.393 1.00 97.31 94 PRO A O 1
ATOM 780 N N . GLN A 1 95 ? -23.718 -8.510 9.829 1.00 97.06 95 GLN A N 1
ATOM 781 C CA . GLN A 1 95 ? -24.325 -9.824 10.037 1.00 97.06 95 GLN A CA 1
ATOM 782 C C . GLN A 1 95 ? -24.961 -10.412 8.772 1.00 97.06 95 GLN A C 1
ATOM 784 O O . GLN A 1 95 ? -24.996 -11.636 8.646 1.00 97.06 95 GLN A O 1
ATOM 789 N N . THR A 1 96 ? -25.395 -9.569 7.824 1.00 97.31 96 THR A N 1
ATOM 790 C CA . THR A 1 96 ? -25.965 -9.998 6.534 1.00 97.31 96 THR A CA 1
ATOM 791 C C . THR A 1 96 ? -24.913 -10.364 5.487 1.00 97.31 96 THR A C 1
ATOM 793 O O . THR A 1 96 ? -25.273 -10.581 4.335 1.00 97.31 96 THR A O 1
ATOM 796 N N . LEU A 1 97 ? -23.627 -10.436 5.855 1.00 98.00 97 LEU A N 1
ATOM 797 C CA . LEU A 1 97 ? -22.615 -11.081 5.024 1.00 98.00 97 LEU A CA 1
ATOM 798 C C . LEU A 1 97 ? -22.937 -12.578 4.896 1.00 98.00 97 LEU A C 1
ATOM 800 O O . LEU A 1 97 ? -22.758 -13.338 5.851 1.00 98.00 97 LEU A O 1
ATOM 804 N N . ASP A 1 98 ? -23.365 -12.981 3.703 1.00 97.94 98 ASP A N 1
ATOM 805 C CA . ASP A 1 98 ? -23.393 -14.369 3.248 1.00 97.94 98 ASP A CA 1
ATOM 806 C C . ASP A 1 98 ? -22.009 -14.745 2.667 1.00 97.94 98 ASP A C 1
ATOM 808 O O . ASP A 1 98 ? -21.556 -14.117 1.698 1.00 97.94 98 ASP A O 1
ATOM 812 N N . PRO A 1 99 ? -21.306 -15.741 3.240 1.00 96.50 99 PRO A N 1
ATOM 813 C CA . PRO A 1 99 ? -20.052 -16.246 2.689 1.00 96.50 99 PRO A CA 1
ATOM 814 C C . PRO A 1 99 ? -20.181 -16.922 1.322 1.00 96.50 99 PRO A C 1
ATOM 816 O O . PRO A 1 99 ? -19.239 -16.854 0.537 1.00 96.50 99 PRO A O 1
ATOM 819 N N . ALA A 1 100 ? -21.309 -17.579 1.036 1.00 97.94 100 ALA A N 1
ATOM 820 C CA . ALA A 1 100 ? -21.508 -18.301 -0.219 1.00 97.94 100 ALA A CA 1
ATOM 821 C C . ALA A 1 100 ? -21.658 -17.327 -1.393 1.00 97.94 100 ALA A C 1
ATOM 823 O O . ALA A 1 100 ? -21.076 -17.547 -2.452 1.00 97.94 100 ALA A O 1
ATOM 824 N N . GLU A 1 101 ? -22.362 -16.212 -1.180 1.00 98.38 101 GLU A N 1
ATOM 825 C CA . GLU A 1 101 ? -22.457 -15.129 -2.163 1.00 98.38 101 GLU A CA 1
ATOM 826 C C . GLU A 1 101 ? -21.105 -14.425 -2.364 1.00 98.38 101 GLU A C 1
ATOM 828 O O . GLU A 1 101 ? -20.728 -14.149 -3.501 1.00 98.38 101 GLU A O 1
ATOM 833 N N . LEU A 1 102 ? -20.319 -14.207 -1.296 1.00 98.38 102 LEU A N 1
ATOM 834 C CA . LEU A 1 102 ? -18.965 -13.651 -1.439 1.00 98.38 102 LEU A CA 1
ATOM 835 C C . LEU A 1 102 ? -18.078 -14.549 -2.315 1.00 98.38 102 LEU A C 1
ATOM 837 O O . LEU A 1 102 ? -17.396 -14.049 -3.207 1.00 98.38 102 LEU A O 1
ATOM 841 N N . ILE A 1 103 ? -18.115 -15.861 -2.068 1.00 98.44 103 ILE A N 1
ATOM 842 C CA . ILE A 1 103 ? -17.371 -16.866 -2.836 1.00 98.44 103 ILE A CA 1
ATOM 843 C C . ILE A 1 103 ? -17.849 -16.893 -4.291 1.00 98.44 103 ILE A C 1
ATOM 845 O O . ILE A 1 103 ? -17.023 -16.712 -5.178 1.00 98.44 103 ILE A O 1
ATOM 849 N N . ARG A 1 104 ? -19.165 -16.953 -4.552 1.00 98.50 104 ARG A N 1
ATOM 850 C CA . ARG A 1 104 ? -19.731 -16.903 -5.915 1.00 98.50 104 ARG A CA 1
ATOM 851 C C . ARG A 1 104 ? -19.248 -15.685 -6.711 1.00 98.50 104 ARG A C 1
ATOM 853 O O . ARG A 1 104 ? -19.010 -15.787 -7.915 1.00 98.50 104 ARG A O 1
ATOM 860 N N . ILE A 1 105 ? -19.139 -14.523 -6.067 1.00 98.62 105 ILE A N 1
ATOM 861 C CA . ILE A 1 105 ? -18.651 -13.303 -6.721 1.00 98.62 105 ILE A CA 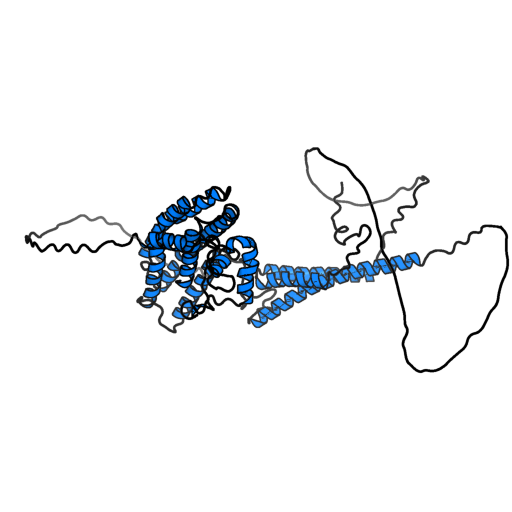1
ATOM 862 C C . ILE A 1 105 ? -17.150 -13.413 -7.021 1.00 98.62 105 ILE A C 1
ATOM 864 O O . ILE A 1 105 ? -16.731 -13.066 -8.122 1.00 98.62 105 ILE A O 1
ATOM 868 N N . MET A 1 106 ? -16.350 -13.921 -6.077 1.00 98.38 106 MET A N 1
ATOM 869 C CA . MET A 1 106 ? -14.914 -14.163 -6.270 1.00 98.38 106 MET A CA 1
ATOM 870 C C . MET A 1 106 ? -14.659 -15.167 -7.410 1.00 98.38 106 MET A C 1
ATOM 872 O O . MET A 1 106 ? -13.913 -14.861 -8.344 1.00 98.38 106 MET A O 1
ATOM 876 N N . ASP A 1 107 ? -15.370 -16.297 -7.414 1.00 97.81 107 ASP A N 1
ATOM 877 C CA . ASP A 1 107 ? -15.345 -17.307 -8.480 1.00 97.81 107 ASP A CA 1
ATOM 878 C C . ASP A 1 107 ? -15.636 -16.696 -9.855 1.00 97.81 107 ASP A C 1
ATOM 880 O O . ASP A 1 107 ? -14.987 -17.047 -10.842 1.00 97.81 107 ASP A O 1
ATOM 884 N N . GLY A 1 1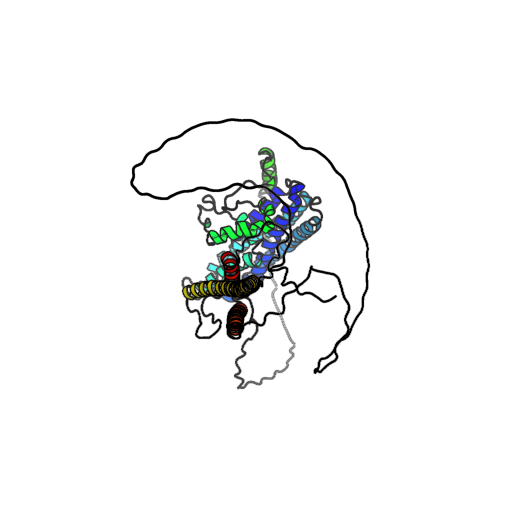08 ? -16.582 -15.751 -9.914 1.00 97.25 108 GLY A N 1
ATOM 885 C CA . GLY A 1 108 ? -17.039 -15.094 -11.137 1.00 97.25 108 GLY A CA 1
ATOM 886 C C . GLY A 1 108 ? -15.978 -14.282 -11.888 1.00 97.25 108 GLY A C 1
ATOM 887 O O . GLY A 1 108 ? -16.177 -14.003 -13.070 1.00 97.25 108 GLY A O 1
ATOM 888 N N . PHE A 1 109 ? -14.852 -13.925 -11.255 1.00 97.12 109 PHE A N 1
ATOM 889 C CA . PHE A 1 109 ? -13.735 -13.241 -11.925 1.00 97.12 109 PHE A CA 1
ATOM 890 C C . PHE A 1 109 ? -12.361 -13.905 -11.748 1.00 97.12 109 PHE A C 1
ATOM 892 O O . PHE A 1 109 ? -11.400 -13.445 -12.372 1.00 97.12 109 PHE A O 1
ATOM 899 N N . HIS A 1 110 ? -12.244 -14.979 -10.954 1.00 95.50 110 HIS A N 1
ATOM 900 C CA . HIS A 1 110 ? -10.947 -15.555 -10.574 1.00 95.50 110 HIS A CA 1
ATOM 901 C C . HIS A 1 110 ? -10.070 -15.951 -11.772 1.00 95.50 110 HIS A C 1
ATOM 903 O O . HIS A 1 110 ? -8.891 -15.612 -11.782 1.00 95.50 110 HIS A O 1
ATOM 909 N N . VAL A 1 111 ? -10.637 -16.590 -12.806 1.00 95.81 111 VAL A N 1
ATOM 910 C CA . VAL A 1 111 ? -9.886 -17.063 -13.987 1.00 95.81 111 VAL A CA 1
ATOM 911 C C . VAL A 1 111 ? -9.248 -15.902 -14.750 1.00 95.81 111 VAL A C 1
ATOM 913 O O . VAL A 1 111 ? -8.064 -15.947 -15.080 1.00 95.81 111 VAL A O 1
ATOM 916 N N . ASN A 1 112 ? -10.022 -14.846 -15.011 1.00 95.94 112 ASN A N 1
ATOM 917 C CA . ASN A 1 112 ? -9.568 -13.668 -15.752 1.00 95.94 112 ASN A CA 1
ATOM 918 C C . ASN A 1 112 ? -8.502 -12.903 -14.957 1.00 95.94 112 ASN A C 1
ATOM 920 O O . ASN A 1 112 ? -7.467 -12.518 -15.496 1.00 95.94 112 ASN A O 1
ATOM 924 N N . PHE A 1 113 ? -8.738 -12.749 -13.653 1.00 95.56 113 PHE A N 1
ATOM 925 C CA . PHE A 1 113 ? -7.815 -12.129 -12.711 1.00 95.56 113 PHE A CA 1
ATOM 926 C C . PHE A 1 113 ? -6.495 -12.908 -12.600 1.00 95.56 113 PHE A C 1
ATOM 928 O O . PHE A 1 113 ? -5.428 -12.327 -12.776 1.00 95.56 113 PHE A O 1
ATOM 935 N N . GLU A 1 114 ? -6.534 -14.226 -12.391 1.00 94.25 114 GLU A N 1
ATOM 936 C CA . GLU A 1 114 ? -5.331 -15.061 -12.333 1.00 94.25 114 GLU A CA 1
ATOM 937 C C . GLU A 1 114 ? -4.561 -15.055 -13.660 1.00 94.25 114 GLU A C 1
ATOM 939 O O . GLU A 1 114 ? -3.335 -14.929 -13.654 1.00 94.25 114 GLU A O 1
ATOM 944 N N . THR A 1 115 ? -5.269 -15.152 -14.790 1.00 94.69 115 THR A N 1
ATOM 945 C CA . THR A 1 115 ? -4.666 -15.119 -16.132 1.00 94.69 115 THR A CA 1
ATOM 946 C C . THR A 1 115 ? -3.909 -13.813 -16.344 1.00 94.69 115 THR A C 1
ATOM 948 O O . THR A 1 115 ? -2.720 -13.842 -16.662 1.00 94.69 115 THR A O 1
ATOM 951 N N . HIS A 1 116 ? -4.557 -12.676 -16.085 1.00 94.94 116 HIS A N 1
ATOM 952 C CA . HIS A 1 116 ? -3.938 -11.360 -16.190 1.00 94.94 116 HIS A CA 1
ATOM 953 C C . HIS A 1 116 ? -2.702 -11.218 -15.280 1.00 94.94 116 HIS A C 1
ATOM 955 O O . HIS A 1 116 ? -1.602 -10.927 -15.753 1.00 94.94 116 HIS A O 1
ATOM 961 N N . PHE A 1 117 ? -2.857 -11.477 -13.974 1.00 94.69 117 PHE A N 1
ATOM 962 C CA . PHE A 1 117 ? -1.795 -11.272 -12.979 1.00 94.69 117 PHE A CA 1
ATOM 963 C C . PHE A 1 117 ? -0.561 -12.175 -13.201 1.00 94.69 117 PHE A C 1
ATOM 965 O O . PHE A 1 117 ? 0.508 -11.879 -12.651 1.00 94.69 117 PHE A O 1
ATOM 972 N N . HIS A 1 118 ? -0.681 -13.238 -14.010 1.00 93.81 118 HIS A N 1
ATOM 973 C CA . HIS A 1 118 ? 0.434 -14.041 -14.522 1.00 93.81 118 HIS A CA 1
ATOM 974 C C . HIS A 1 118 ? 0.966 -13.551 -15.883 1.00 93.81 118 HIS A C 1
ATOM 976 O O . HIS A 1 118 ? 2.185 -13.432 -16.049 1.00 93.81 118 HIS A O 1
ATOM 982 N N . ASN A 1 119 ? 0.092 -13.253 -16.849 1.00 95.12 119 ASN A N 1
ATOM 983 C CA . ASN A 1 119 ? 0.481 -12.827 -18.198 1.00 95.12 119 ASN A CA 1
ATOM 984 C C . ASN A 1 119 ? 1.236 -11.493 -18.196 1.00 95.12 119 ASN A C 1
ATOM 986 O O . ASN A 1 119 ? 2.207 -11.342 -18.940 1.00 95.12 119 ASN A O 1
ATOM 990 N N . GLU A 1 120 ? 0.868 -10.568 -17.310 1.00 93.88 120 GLU A N 1
ATOM 991 C CA . GLU A 1 120 ? 1.523 -9.267 -17.134 1.00 93.88 120 GLU A CA 1
ATOM 992 C C . GLU A 1 120 ? 3.013 -9.432 -16.751 1.00 93.88 120 GLU A C 1
ATOM 994 O O . GLU A 1 120 ? 3.887 -8.823 -17.373 1.00 93.88 120 GLU A O 1
ATOM 999 N N . ILE A 1 121 ? 3.347 -10.404 -15.887 1.00 93.06 121 ILE A N 1
ATOM 1000 C CA . ILE A 1 121 ? 4.740 -10.791 -15.575 1.00 93.06 121 ILE A CA 1
ATOM 1001 C C . ILE A 1 121 ? 5.471 -11.310 -16.825 1.00 93.06 121 ILE A C 1
ATOM 1003 O O . ILE A 1 121 ? 6.653 -11.015 -17.040 1.00 93.06 121 ILE A O 1
ATOM 1007 N N . GLY A 1 122 ? 4.774 -12.075 -17.667 1.00 92.75 122 GLY A N 1
ATOM 1008 C CA . GLY A 1 122 ? 5.274 -12.550 -18.957 1.00 92.75 122 GLY A CA 1
ATOM 1009 C C . GLY A 1 122 ? 5.518 -11.414 -19.955 1.00 92.75 122 GLY A C 1
ATOM 1010 O O . GLY A 1 122 ? 6.505 -11.433 -20.687 1.00 92.75 122 GLY A O 1
ATOM 1011 N N . THR A 1 123 ? 4.666 -10.391 -19.988 1.00 92.19 123 THR A N 1
ATOM 1012 C CA . THR A 1 123 ? 4.851 -9.188 -20.817 1.00 92.19 123 THR A CA 1
ATOM 1013 C C . THR A 1 123 ? 6.016 -8.341 -20.314 1.00 92.19 123 THR A C 1
ATOM 1015 O O . THR A 1 123 ? 6.947 -8.095 -21.081 1.00 92.19 123 THR A O 1
ATOM 1018 N N . LEU A 1 124 ? 6.061 -8.003 -19.022 1.00 91.38 124 LEU A N 1
ATOM 1019 C CA . LEU A 1 124 ? 7.149 -7.207 -18.443 1.00 91.38 124 LEU A CA 1
ATOM 1020 C C . LEU A 1 124 ? 8.529 -7.864 -18.575 1.00 91.38 124 LEU A C 1
ATOM 1022 O O . LEU A 1 124 ? 9.519 -7.177 -18.819 1.00 91.38 124 LEU A O 1
ATOM 1026 N N . SER A 1 125 ? 8.619 -9.189 -18.430 1.00 91.69 125 SER A N 1
ATOM 1027 C CA . SER A 1 125 ? 9.891 -9.908 -18.606 1.00 91.69 125 SER A CA 1
ATOM 1028 C C . SER A 1 125 ? 10.354 -9.950 -20.069 1.00 91.69 125 SER A C 1
ATOM 1030 O O . SER A 1 125 ? 11.558 -9.895 -20.325 1.00 91.69 125 SER A O 1
ATOM 1032 N N . ARG A 1 126 ? 9.425 -9.954 -21.037 1.00 92.25 126 ARG A N 1
ATOM 1033 C CA . ARG A 1 126 ? 9.736 -9.863 -22.476 1.00 92.25 126 ARG A CA 1
ATOM 1034 C C . ARG A 1 126 ? 10.250 -8.485 -22.906 1.00 92.25 126 ARG A C 1
ATOM 1036 O O . ARG A 1 126 ? 10.968 -8.422 -23.902 1.00 92.25 126 ARG A O 1
ATOM 1043 N N . LEU A 1 127 ? 9.986 -7.410 -22.152 1.00 91.44 127 LEU A N 1
ATOM 1044 C CA . LEU A 1 127 ? 10.496 -6.061 -22.461 1.00 91.44 127 LEU A CA 1
ATOM 1045 C C . LEU A 1 127 ? 12.030 -6.016 -22.568 1.00 91.44 127 LEU A C 1
ATOM 1047 O O . LEU A 1 127 ? 12.563 -5.279 -23.388 1.00 91.44 127 LEU A O 1
ATOM 1051 N N . ALA A 1 128 ? 12.748 -6.853 -21.810 1.00 88.75 128 ALA A N 1
ATOM 1052 C CA . ALA A 1 128 ? 14.209 -6.967 -21.890 1.00 88.75 128 ALA A CA 1
ATOM 1053 C C . ALA A 1 128 ? 14.727 -7.540 -23.232 1.00 88.75 128 ALA A C 1
ATOM 1055 O O . ALA A 1 128 ? 15.931 -7.558 -23.468 1.00 88.75 128 ALA A O 1
ATOM 1056 N N . SER A 1 129 ? 13.831 -8.029 -24.097 1.00 91.69 129 SER A N 1
ATOM 1057 C CA . SER A 1 129 ? 14.111 -8.478 -25.470 1.00 91.69 129 SER A CA 1
ATOM 1058 C C . SER A 1 129 ? 13.486 -7.568 -26.540 1.00 91.69 129 SER A C 1
ATOM 1060 O O . SER A 1 129 ? 13.522 -7.911 -27.721 1.00 91.69 129 SER A O 1
ATOM 1062 N N . HIS A 1 130 ? 12.897 -6.430 -26.155 1.00 94.69 130 HIS A N 1
ATOM 1063 C CA . HIS A 1 130 ? 12.315 -5.475 -27.098 1.00 94.69 130 HIS A CA 1
ATOM 1064 C C . HIS A 1 130 ? 13.421 -4.769 -27.915 1.00 94.69 130 HIS A C 1
ATOM 1066 O O . HIS A 1 130 ? 14.442 -4.403 -27.330 1.00 94.69 130 HIS A O 1
ATOM 1072 N N . PRO A 1 131 ? 13.257 -4.517 -29.232 1.00 93.81 131 PRO A N 1
ATOM 1073 C CA . PRO A 1 131 ? 14.303 -3.894 -30.057 1.00 93.81 131 PRO A CA 1
ATOM 1074 C C . PRO A 1 131 ? 14.777 -2.520 -29.562 1.00 93.81 131 PRO A C 1
ATOM 1076 O O . PRO A 1 131 ? 15.948 -2.185 -29.720 1.00 93.81 131 PRO A O 1
ATOM 1079 N N . ASN A 1 132 ? 13.875 -1.760 -28.934 1.00 94.44 132 ASN A N 1
ATOM 1080 C CA . ASN A 1 132 ? 14.145 -0.430 -28.381 1.00 94.44 132 ASN A CA 1
ATOM 1081 C C . ASN A 1 132 ? 14.432 -0.455 -26.863 1.00 94.44 132 ASN A C 1
ATOM 1083 O O . ASN A 1 132 ? 14.425 0.591 -26.219 1.00 94.44 132 ASN A O 1
ATOM 1087 N N . ALA A 1 133 ? 14.648 -1.632 -26.261 1.00 92.94 133 ALA A N 1
ATOM 1088 C CA . ALA A 1 133 ? 14.983 -1.736 -24.842 1.00 92.94 133 ALA A CA 1
ATOM 1089 C C . ALA A 1 133 ? 16.311 -1.011 -24.534 1.00 92.94 133 ALA A C 1
ATOM 1091 O O . ALA A 1 133 ? 17.309 -1.273 -25.213 1.00 92.94 133 ALA A O 1
ATOM 1092 N N . PRO A 1 134 ? 16.371 -0.144 -23.502 1.00 91.31 134 PRO A N 1
ATOM 1093 C CA . PRO A 1 134 ? 17.616 0.493 -23.089 1.00 91.31 134 PRO A CA 1
ATOM 1094 C C . PRO A 1 134 ? 18.718 -0.534 -22.803 1.00 91.31 134 PRO A C 1
ATOM 1096 O O . PRO A 1 134 ? 18.533 -1.459 -22.006 1.00 91.31 134 PRO A O 1
ATOM 1099 N N . ALA A 1 135 ? 19.866 -0.378 -23.462 1.00 89.12 135 ALA A N 1
ATOM 1100 C CA . ALA A 1 135 ? 20.970 -1.323 -23.343 1.00 89.12 135 ALA A CA 1
ATOM 1101 C C . ALA A 1 135 ? 21.558 -1.333 -21.912 1.00 89.12 135 ALA A C 1
ATOM 1103 O O . ALA A 1 135 ? 21.530 -0.308 -21.227 1.00 89.12 135 ALA A O 1
ATOM 1104 N N . PRO A 1 136 ? 22.119 -2.463 -21.438 1.00 89.19 136 PRO A N 1
ATOM 1105 C CA . PRO A 1 136 ? 22.740 -2.529 -20.117 1.00 89.19 136 PRO A CA 1
ATOM 1106 C C . PRO A 1 136 ? 23.809 -1.450 -19.890 1.00 89.19 136 PRO A C 1
ATOM 1108 O O . PRO A 1 136 ? 24.541 -1.075 -20.804 1.00 89.19 136 PRO A O 1
ATOM 1111 N N . ASP A 1 137 ? 23.893 -0.976 -18.646 1.00 90.12 137 ASP A N 1
ATOM 1112 C CA . ASP A 1 137 ? 24.854 0.022 -18.155 1.00 90.12 137 ASP A CA 1
ATOM 1113 C C . ASP A 1 137 ? 24.807 1.422 -18.817 1.00 90.12 137 ASP A C 1
ATOM 1115 O O . ASP A 1 137 ? 25.684 2.251 -18.557 1.00 90.12 137 ASP A O 1
ATOM 1119 N N . THR A 1 138 ? 23.772 1.750 -19.606 1.00 91.94 138 THR A N 1
ATOM 1120 C CA . THR A 1 138 ? 23.576 3.112 -20.147 1.00 91.94 138 THR A CA 1
ATOM 1121 C C . THR A 1 138 ? 22.781 4.039 -19.202 1.00 91.94 138 THR A C 1
ATOM 1123 O O . THR A 1 138 ? 22.084 3.565 -18.294 1.00 91.94 138 THR A O 1
ATOM 1126 N N . PRO A 1 139 ? 22.840 5.378 -19.390 1.00 92.25 139 PRO A N 1
ATOM 1127 C CA . PRO A 1 139 ? 22.007 6.325 -18.643 1.00 92.25 139 PRO A CA 1
ATOM 1128 C C . PRO A 1 139 ? 20.503 6.059 -18.782 1.00 92.25 139 PRO A C 1
ATOM 1130 O O . PRO A 1 139 ? 19.765 6.195 -17.809 1.00 92.25 139 PRO A O 1
ATOM 1133 N N . GLU A 1 140 ? 20.060 5.625 -19.961 1.00 88.69 140 GLU A N 1
ATOM 1134 C CA . GLU A 1 140 ? 18.657 5.348 -20.278 1.00 88.69 140 GLU A CA 1
ATOM 1135 C C . GLU A 1 140 ? 18.165 4.105 -19.521 1.00 88.69 140 GLU A C 1
ATOM 1137 O O . GLU A 1 140 ? 17.067 4.110 -18.968 1.00 88.69 140 GLU A O 1
ATOM 1142 N N . ALA A 1 141 ? 19.000 3.067 -19.382 1.00 90.31 141 ALA A N 1
ATOM 1143 C CA . ALA A 1 141 ? 18.689 1.913 -18.535 1.00 90.31 141 ALA A CA 1
ATOM 1144 C C . ALA A 1 141 ? 18.647 2.279 -17.040 1.00 90.31 141 ALA A C 1
ATOM 1146 O O . ALA A 1 141 ? 17.820 1.756 -16.285 1.00 90.31 141 ALA A O 1
ATOM 1147 N N . ALA A 1 142 ? 19.488 3.221 -16.600 1.00 91.06 142 ALA A N 1
ATOM 1148 C CA . ALA A 1 142 ? 19.418 3.761 -15.245 1.00 91.06 142 ALA A CA 1
ATOM 1149 C C . ALA A 1 142 ? 18.145 4.603 -15.017 1.00 91.06 142 ALA A C 1
ATOM 1151 O O . ALA A 1 142 ? 17.556 4.537 -13.933 1.00 91.06 142 ALA A O 1
ATOM 1152 N N . GLU A 1 143 ? 17.680 5.364 -16.010 1.00 89.06 143 GLU A N 1
ATOM 1153 C CA . GLU A 1 143 ? 16.400 6.081 -15.960 1.00 89.06 143 GLU A CA 1
ATOM 1154 C C . GLU A 1 143 ? 15.207 5.114 -15.952 1.00 89.06 143 GLU A C 1
ATOM 1156 O O . GLU A 1 143 ? 14.337 5.229 -15.085 1.00 89.06 143 GLU A O 1
ATOM 1161 N N . ALA A 1 144 ? 15.217 4.090 -16.810 1.00 87.81 144 ALA A N 1
ATOM 1162 C CA . ALA A 1 144 ? 14.218 3.024 -16.833 1.00 87.81 144 ALA A CA 1
ATOM 1163 C C . ALA A 1 144 ? 14.088 2.333 -15.466 1.00 87.81 144 ALA A C 1
ATOM 1165 O O . ALA A 1 144 ? 13.000 2.272 -14.884 1.00 87.81 144 ALA A O 1
ATOM 1166 N N . PHE A 1 145 ? 15.212 1.896 -14.887 1.00 88.06 145 PHE A N 1
ATOM 1167 C CA . PHE A 1 145 ? 15.249 1.304 -13.549 1.00 88.06 145 PHE A CA 1
ATOM 1168 C C . PHE A 1 145 ? 14.689 2.249 -12.474 1.00 88.06 145 PHE A C 1
ATOM 1170 O O . PHE A 1 145 ? 13.928 1.820 -11.602 1.00 88.06 145 PHE A O 1
ATOM 1177 N N . ASN A 1 146 ? 15.020 3.544 -12.532 1.00 88.75 146 ASN A N 1
ATOM 1178 C CA . ASN A 1 146 ? 14.478 4.533 -11.601 1.00 88.75 146 ASN A CA 1
ATOM 1179 C C . ASN A 1 146 ? 12.972 4.773 -11.804 1.00 88.75 146 ASN A C 1
ATOM 1181 O O . ASN A 1 146 ? 12.272 4.977 -10.809 1.00 88.75 146 ASN A O 1
ATOM 1185 N N . THR A 1 147 ? 12.453 4.676 -13.030 1.00 87.38 147 THR A N 1
ATOM 1186 C CA . THR A 1 147 ? 11.016 4.740 -13.336 1.00 87.38 147 THR A CA 1
ATOM 1187 C C . THR A 1 147 ? 10.264 3.572 -12.700 1.00 87.38 147 THR A C 1
ATOM 1189 O O . THR A 1 147 ? 9.406 3.813 -11.848 1.00 87.38 147 THR A O 1
ATOM 1192 N N . PHE A 1 148 ? 10.647 2.319 -12.982 1.00 86.56 148 PHE A N 1
ATOM 1193 C CA . PHE A 1 148 ? 10.031 1.132 -12.361 1.00 86.56 148 PHE A CA 1
ATOM 1194 C C . PHE A 1 148 ? 10.124 1.158 -10.825 1.00 86.56 148 PHE A C 1
ATOM 1196 O O . PHE A 1 148 ? 9.157 0.859 -10.123 1.00 86.56 148 PHE A O 1
ATOM 1203 N N . LYS A 1 149 ? 11.273 1.570 -10.276 1.00 85.12 149 LYS A N 1
ATOM 1204 C CA . LYS A 1 149 ? 11.505 1.689 -8.827 1.00 85.12 149 LYS A CA 1
ATOM 1205 C C . LYS A 1 149 ? 10.675 2.795 -8.167 1.00 85.12 149 LYS A C 1
ATOM 1207 O O . LYS A 1 149 ? 10.267 2.649 -7.014 1.00 85.12 149 LYS A O 1
ATOM 1212 N N . THR A 1 150 ? 10.435 3.898 -8.873 1.00 85.94 150 THR A N 1
ATOM 1213 C CA . THR A 1 150 ? 9.601 5.006 -8.384 1.00 85.94 150 THR A CA 1
ATOM 1214 C C . THR A 1 150 ? 8.125 4.640 -8.461 1.00 85.94 150 THR A C 1
ATOM 1216 O O . THR A 1 150 ? 7.408 4.849 -7.483 1.00 85.94 150 THR A O 1
ATOM 1219 N N . TRP A 1 151 ? 7.691 4.016 -9.560 1.00 86.06 151 TRP A N 1
ATOM 1220 C CA . TRP A 1 151 ? 6.343 3.473 -9.710 1.00 86.06 151 TRP A CA 1
ATOM 1221 C C . TRP A 1 151 ? 6.028 2.416 -8.635 1.00 86.06 151 TRP A C 1
ATOM 1223 O O . TRP A 1 151 ? 5.056 2.564 -7.903 1.00 86.06 151 TRP A O 1
ATOM 1233 N N . GLY A 1 152 ? 6.906 1.431 -8.414 1.00 83.12 152 GLY A N 1
ATOM 1234 C CA . GLY A 1 152 ? 6.677 0.370 -7.421 1.00 83.12 152 GLY A CA 1
ATOM 1235 C C . GLY A 1 152 ? 6.602 0.867 -5.968 1.00 83.12 152 GLY A C 1
ATOM 1236 O O . GLY A 1 152 ? 6.056 0.188 -5.101 1.00 83.12 152 GLY A O 1
ATOM 1237 N N . LYS A 1 153 ? 7.122 2.071 -5.689 1.00 81.06 153 LYS A N 1
ATOM 1238 C CA . LYS A 1 153 ? 6.892 2.794 -4.428 1.00 81.06 153 LYS A CA 1
ATOM 1239 C C . LYS A 1 153 ? 5.597 3.619 -4.472 1.00 81.06 153 LYS A C 1
ATOM 1241 O O . LYS A 1 153 ? 4.895 3.690 -3.463 1.00 81.06 153 LYS A O 1
ATOM 1246 N N . SER A 1 154 ? 5.315 4.265 -5.605 1.00 82.62 154 SER A N 1
ATOM 1247 C CA . SER A 1 154 ? 4.110 5.062 -5.869 1.00 82.62 154 SER A CA 1
ATOM 1248 C C . SER A 1 154 ? 2.847 4.248 -5.622 1.00 82.62 154 SER A C 1
ATOM 1250 O O . SER A 1 154 ? 2.114 4.595 -4.701 1.00 82.62 154 SER A O 1
ATOM 1252 N N . THR A 1 155 ? 2.652 3.143 -6.349 1.00 81.81 155 THR A N 1
ATOM 1253 C CA . THR A 1 155 ? 1.397 2.374 -6.373 1.00 81.81 155 THR A CA 1
ATOM 1254 C C . THR A 1 155 ? 0.882 2.053 -4.963 1.00 81.81 155 THR A C 1
ATOM 1256 O O . THR A 1 155 ? -0.176 2.535 -4.551 1.00 81.81 155 THR A O 1
ATOM 1259 N N . VAL A 1 156 ? 1.703 1.403 -4.128 1.00 78.75 156 VAL A N 1
ATOM 1260 C CA . VAL A 1 156 ? 1.301 1.009 -2.765 1.00 78.75 156 VAL A CA 1
ATOM 1261 C C . VAL A 1 156 ? 1.096 2.218 -1.835 1.00 78.75 156 VAL A C 1
ATOM 1263 O O . VAL A 1 156 ? 0.215 2.200 -0.976 1.00 78.75 156 VAL A O 1
ATOM 1266 N N . THR A 1 157 ? 1.888 3.292 -1.977 1.00 82.38 157 THR A N 1
ATOM 1267 C CA . THR A 1 157 ? 1.782 4.462 -1.077 1.00 82.38 157 THR A CA 1
ATOM 1268 C C . THR A 1 157 ? 0.667 5.435 -1.463 1.00 82.38 157 THR A C 1
ATOM 1270 O O . THR A 1 157 ? 0.082 6.039 -0.561 1.00 82.38 157 THR A O 1
ATOM 1273 N N . LYS A 1 158 ? 0.319 5.528 -2.756 1.00 84.31 158 LYS A N 1
ATOM 1274 C CA . LYS A 1 158 ? -0.902 6.176 -3.263 1.00 84.31 158 LYS A CA 1
ATOM 1275 C C . LYS A 1 158 ? -2.154 5.455 -2.768 1.00 84.31 158 LYS A C 1
ATOM 1277 O O . LYS A 1 158 ? -3.061 6.114 -2.266 1.00 84.31 158 LYS A O 1
ATOM 1282 N N . ALA A 1 159 ? -2.172 4.123 -2.869 1.00 80.56 159 ALA A N 1
ATOM 1283 C CA . ALA A 1 159 ? -3.308 3.292 -2.477 1.00 80.56 159 ALA A CA 1
ATOM 1284 C C . ALA A 1 159 ? -3.715 3.510 -1.011 1.00 80.56 159 ALA A C 1
ATOM 1286 O O . ALA A 1 159 ? -4.902 3.617 -0.699 1.00 80.56 159 ALA A O 1
ATOM 1287 N N . GLY A 1 160 ? -2.738 3.649 -0.109 1.00 86.12 160 GLY A N 1
ATOM 1288 C CA . GLY A 1 160 ? -2.960 4.201 1.226 1.00 86.12 160 GLY A CA 1
ATOM 1289 C C . GLY A 1 160 ? -1.940 3.742 2.265 1.00 86.12 160 GLY A C 1
ATOM 1290 O O . GLY A 1 160 ? -1.605 2.567 2.379 1.00 86.12 160 GLY A O 1
ATOM 1291 N N . THR A 1 161 ? -1.422 4.689 3.051 1.00 85.19 161 THR A N 1
ATOM 1292 C CA . THR A 1 161 ? -0.304 4.436 3.983 1.00 85.19 161 THR A CA 1
ATOM 1293 C C . THR A 1 161 ? -0.743 3.827 5.330 1.00 85.19 161 THR A C 1
ATOM 1295 O O . THR A 1 161 ? 0.085 3.255 6.036 1.00 85.19 161 THR A O 1
ATOM 1298 N N . THR A 1 162 ? -2.030 3.907 5.687 1.00 84.50 162 THR A N 1
ATOM 1299 C CA . THR A 1 162 ? -2.605 3.417 6.964 1.00 84.50 162 THR A CA 1
ATOM 1300 C C . THR A 1 162 ? -3.487 2.172 6.817 1.00 84.50 162 THR A C 1
ATOM 1302 O O . THR A 1 162 ? -3.938 1.608 7.811 1.00 84.50 162 THR A O 1
ATOM 1305 N N . ASP A 1 163 ? -3.743 1.730 5.588 1.00 89.06 163 ASP A N 1
ATOM 1306 C CA . ASP A 1 163 ? -4.589 0.581 5.262 1.00 89.06 163 ASP A CA 1
ATOM 1307 C C . ASP A 1 163 ? -3.909 -0.348 4.244 1.00 89.06 163 ASP A C 1
ATOM 1309 O O . ASP A 1 163 ? -3.553 -1.474 4.590 1.00 89.06 163 ASP A O 1
ATOM 1313 N N . VAL A 1 164 ? -3.625 0.128 3.030 1.00 91.81 164 VAL A N 1
ATOM 1314 C CA . VAL A 1 164 ? -3.065 -0.711 1.959 1.00 91.81 164 VAL A CA 1
ATOM 1315 C C . VAL A 1 164 ? -1.599 -1.075 2.207 1.00 91.81 164 VAL A C 1
ATOM 1317 O O . VAL A 1 164 ? -1.226 -2.229 2.024 1.00 91.81 164 VAL A O 1
ATOM 1320 N N . VAL A 1 165 ? -0.760 -0.150 2.689 1.00 91.12 165 VAL A N 1
ATOM 1321 C CA . VAL A 1 165 ? 0.639 -0.460 3.047 1.00 91.12 165 VAL A CA 1
ATOM 1322 C C . VAL A 1 165 ? 0.728 -1.516 4.168 1.00 91.12 165 VAL A C 1
ATOM 1324 O O . VAL A 1 165 ? 1.480 -2.477 3.988 1.00 91.12 165 VAL A O 1
ATOM 1327 N N . PRO A 1 166 ? -0.028 -1.421 5.286 1.00 92.19 166 PRO A N 1
ATOM 1328 C CA . PRO A 1 166 ? -0.169 -2.523 6.239 1.00 92.19 166 PRO A CA 1
ATOM 1329 C C . PRO A 1 166 ? -0.660 -3.826 5.597 1.00 92.19 166 PRO A C 1
ATOM 1331 O O . PRO A 1 166 ? 0.016 -4.841 5.752 1.00 92.19 166 PRO A O 1
ATOM 1334 N N . PHE A 1 167 ? -1.763 -3.805 4.835 1.00 94.06 167 PHE A N 1
ATOM 1335 C CA . PHE A 1 167 ? -2.318 -4.992 4.166 1.00 94.06 167 PHE A CA 1
ATOM 1336 C C . PHE A 1 167 ? -1.268 -5.709 3.306 1.00 94.06 167 PHE A C 1
ATOM 1338 O O . PHE A 1 167 ? -1.069 -6.917 3.431 1.00 94.06 167 PHE A O 1
ATOM 1345 N N . PHE A 1 168 ? -0.557 -4.955 2.467 1.00 93.75 168 PHE A N 1
ATOM 1346 C CA . PHE A 1 168 ? 0.498 -5.457 1.593 1.00 93.75 168 PHE A CA 1
ATOM 1347 C C . PHE A 1 168 ? 1.649 -6.095 2.388 1.00 93.75 168 PHE A C 1
ATOM 1349 O O . PHE A 1 168 ? 2.080 -7.202 2.061 1.00 93.75 168 PHE A O 1
ATOM 1356 N N . LEU A 1 169 ? 2.131 -5.438 3.451 1.00 92.38 169 LEU A N 1
ATOM 1357 C CA . LEU A 1 169 ? 3.240 -5.935 4.278 1.00 92.38 169 LEU A CA 1
ATOM 1358 C C . LEU A 1 169 ? 2.865 -7.146 5.149 1.00 92.38 169 LEU A C 1
ATOM 1360 O O . LEU A 1 169 ? 3.754 -7.922 5.505 1.00 92.38 169 LEU A O 1
ATOM 1364 N N . LEU A 1 170 ? 1.582 -7.287 5.490 1.00 94.00 170 LEU A N 1
ATOM 1365 C CA . LEU A 1 170 ? 1.013 -8.368 6.302 1.00 94.00 170 LEU A CA 1
ATOM 1366 C C . LEU A 1 170 ? 0.532 -9.571 5.471 1.00 94.00 170 LEU A C 1
ATOM 1368 O O . LEU A 1 170 ? 0.281 -10.637 6.030 1.00 94.00 170 LEU A O 1
ATOM 1372 N N . ASN A 1 171 ? 0.438 -9.428 4.148 1.00 95.56 171 ASN A N 1
ATOM 1373 C CA . ASN A 1 171 ? 0.242 -10.531 3.201 1.00 95.56 171 ASN A CA 1
ATOM 1374 C C . ASN A 1 171 ? 1.516 -10.871 2.405 1.00 95.56 171 ASN A C 1
ATOM 1376 O O . ASN A 1 171 ? 1.487 -11.717 1.519 1.00 95.56 171 ASN A O 1
ATOM 1380 N N . LEU A 1 172 ? 2.655 -10.252 2.729 1.00 93.62 172 LEU A N 1
ATOM 1381 C CA . LEU A 1 172 ? 3.950 -10.526 2.104 1.00 93.62 172 LEU A CA 1
ATOM 1382 C C . LEU A 1 172 ? 4.766 -11.530 2.932 1.00 93.62 172 LEU A C 1
ATOM 1384 O O . LEU A 1 172 ? 4.985 -11.338 4.129 1.00 93.62 172 LEU A O 1
ATOM 1388 N N . ASP A 1 173 ? 5.253 -12.585 2.282 1.00 92.25 173 ASP A N 1
ATOM 1389 C CA . ASP A 1 173 ? 6.197 -13.539 2.871 1.00 92.25 173 ASP A CA 1
ATOM 1390 C C . ASP A 1 173 ? 7.600 -12.951 2.936 1.00 92.25 173 ASP A C 1
ATOM 1392 O O . ASP A 1 173 ? 8.098 -12.418 1.944 1.00 92.25 173 ASP A O 1
ATOM 1396 N N . ARG A 1 174 ? 8.244 -13.057 4.096 1.00 88.94 174 ARG A N 1
ATOM 1397 C CA . ARG A 1 174 ? 9.634 -12.625 4.291 1.00 88.94 174 ARG A CA 1
ATOM 1398 C C . ARG A 1 174 ? 10.426 -13.645 5.114 1.00 88.94 174 ARG A C 1
ATOM 1400 O O . ARG A 1 174 ? 11.358 -13.269 5.818 1.00 88.94 174 ARG A O 1
ATOM 1407 N N . THR A 1 175 ? 10.020 -14.915 5.046 1.00 88.44 175 THR A N 1
ATOM 1408 C CA . THR A 1 175 ? 10.710 -16.047 5.683 1.00 88.44 175 THR A CA 1
ATOM 1409 C C . THR A 1 175 ? 11.834 -16.599 4.812 1.00 88.44 175 THR A C 1
ATOM 1411 O O . THR A 1 175 ? 11.743 -16.585 3.586 1.00 88.44 175 THR A O 1
ATOM 1414 N N . ASP A 1 176 ? 12.833 -17.218 5.443 1.00 85.94 176 ASP A N 1
ATOM 1415 C CA . ASP A 1 176 ? 13.892 -17.966 4.744 1.00 85.94 176 ASP A CA 1
ATOM 1416 C C . ASP A 1 176 ? 13.359 -19.222 4.011 1.00 85.94 176 ASP A C 1
ATOM 1418 O O . ASP A 1 176 ? 14.052 -19.833 3.203 1.00 85.94 176 ASP A O 1
ATOM 1422 N N . GLN A 1 177 ? 12.097 -19.600 4.262 1.00 85.38 177 GLN A N 1
ATOM 1423 C CA . GLN A 1 177 ? 11.373 -20.677 3.573 1.00 85.38 177 GLN A CA 1
ATOM 1424 C C . GLN A 1 177 ? 10.729 -20.229 2.248 1.00 85.38 177 GLN A C 1
ATOM 1426 O O . GLN A 1 177 ? 10.155 -21.054 1.533 1.00 85.38 177 GLN A O 1
ATOM 1431 N N . PHE A 1 178 ? 10.740 -18.932 1.936 1.00 88.00 178 PHE A N 1
ATOM 1432 C CA . PHE A 1 178 ? 10.228 -18.393 0.681 1.00 88.00 178 PHE A CA 1
ATOM 1433 C C . PHE A 1 178 ? 11.399 -17.975 -0.210 1.00 88.00 178 PHE A C 1
ATOM 1435 O O . PHE A 1 178 ? 12.126 -17.039 0.120 1.00 88.00 178 PHE A O 1
ATOM 1442 N N . GLU A 1 179 ? 11.593 -18.716 -1.307 1.00 88.69 179 GLU A N 1
ATOM 1443 C CA . GLU A 1 179 ? 12.700 -18.530 -2.262 1.00 88.69 179 GLU A CA 1
ATOM 1444 C C . GLU A 1 179 ? 14.065 -18.385 -1.558 1.00 88.69 179 GLU A C 1
ATOM 1446 O O . GLU A 1 179 ? 14.820 -17.447 -1.796 1.00 88.69 179 GLU A O 1
ATOM 1451 N N . GLU A 1 180 ? 14.340 -19.304 -0.621 1.00 90.94 180 GLU A N 1
ATOM 1452 C CA . GLU A 1 180 ? 15.590 -19.391 0.160 1.00 90.94 180 GLU A CA 1
ATOM 1453 C C . GLU A 1 180 ? 15.968 -18.087 0.901 1.00 90.94 180 GLU A C 1
ATOM 1455 O O . GLU A 1 180 ? 17.137 -17.815 1.173 1.00 90.94 180 GLU A O 1
ATOM 1460 N N . GLY A 1 181 ? 14.971 -17.258 1.236 1.00 86.94 181 GLY A N 1
ATOM 1461 C CA . GLY A 1 181 ? 15.157 -15.984 1.935 1.00 86.94 181 GLY A CA 1
ATOM 1462 C C . GLY A 1 181 ? 15.562 -14.812 1.039 1.00 86.94 181 GLY A C 1
ATOM 1463 O O . GLY A 1 181 ? 15.762 -13.707 1.552 1.00 86.94 181 GLY A O 1
ATOM 1464 N N . MET A 1 182 ? 15.613 -14.996 -0.289 1.00 89.38 182 MET A N 1
ATOM 1465 C CA . MET A 1 182 ? 15.977 -13.960 -1.273 1.00 89.38 182 MET A CA 1
ATOM 1466 C C . MET A 1 182 ? 15.210 -12.642 -1.063 1.00 89.38 182 MET A C 1
ATOM 1468 O O . MET A 1 182 ? 15.759 -11.550 -1.234 1.00 89.38 182 MET A O 1
ATOM 1472 N N . TRP A 1 183 ? 13.955 -12.737 -0.614 1.00 89.75 183 TRP A N 1
ATOM 1473 C CA . TRP A 1 183 ? 13.042 -11.607 -0.435 1.00 89.75 183 TRP A CA 1
ATOM 1474 C C . TRP A 1 183 ? 12.827 -11.167 1.021 1.00 89.75 183 TRP A C 1
ATOM 1476 O O . TRP A 1 183 ? 12.057 -10.238 1.260 1.00 89.75 183 TRP A O 1
ATOM 1486 N N . ALA A 1 184 ? 13.533 -11.739 2.006 1.00 86.31 184 ALA A N 1
ATOM 1487 C CA . ALA A 1 184 ? 13.344 -11.420 3.432 1.00 86.31 184 ALA A CA 1
ATOM 1488 C C . ALA A 1 184 ? 13.524 -9.917 3.767 1.00 86.31 184 ALA A C 1
ATOM 1490 O O . ALA A 1 184 ? 12.860 -9.362 4.654 1.00 86.31 184 ALA A O 1
ATOM 1491 N N . ASN A 1 185 ? 14.391 -9.236 3.007 1.00 85.31 185 ASN A N 1
ATOM 1492 C CA . ASN A 1 185 ? 14.668 -7.798 3.105 1.00 85.31 185 ASN A CA 1
ATOM 1493 C C . ASN A 1 185 ? 13.900 -6.931 2.082 1.00 85.31 185 ASN A C 1
ATOM 1495 O O . ASN A 1 185 ? 14.142 -5.725 2.006 1.00 85.31 185 ASN A O 1
ATOM 1499 N N . TRP A 1 186 ? 12.981 -7.509 1.303 1.00 86.75 186 TRP A N 1
ATOM 1500 C CA . TRP A 1 186 ? 12.117 -6.778 0.373 1.00 86.75 186 TRP A CA 1
ATOM 1501 C C . TRP A 1 186 ? 10.743 -6.475 1.011 1.00 86.75 186 TRP A C 1
ATOM 1503 O O . TRP A 1 186 ? 10.227 -7.308 1.750 1.00 86.75 186 TRP A O 1
ATOM 1513 N N . PRO A 1 187 ? 10.122 -5.307 0.751 1.00 85.44 187 PRO A N 1
ATOM 1514 C CA . PRO A 1 187 ? 10.740 -4.107 0.190 1.00 85.44 187 PRO A CA 1
ATOM 1515 C C . PRO A 1 187 ? 11.811 -3.531 1.142 1.00 85.44 187 PRO A C 1
ATOM 1517 O O . PRO A 1 187 ? 11.690 -3.694 2.360 1.00 85.44 187 PRO A O 1
ATOM 1520 N N . PRO A 1 188 ? 12.829 -2.812 0.624 1.00 82.75 188 PRO A N 1
ATOM 1521 C CA . PRO A 1 188 ? 13.974 -2.314 1.398 1.00 82.75 188 PRO A CA 1
ATOM 1522 C C . PRO A 1 188 ? 13.615 -1.101 2.281 1.00 82.75 188 PRO A C 1
ATOM 1524 O O . PRO A 1 188 ? 14.097 0.017 2.090 1.00 82.75 188 PRO A O 1
ATOM 1527 N N . ILE A 1 189 ? 12.734 -1.321 3.258 1.00 82.06 189 ILE A N 1
ATOM 1528 C CA . ILE A 1 189 ? 12.261 -0.337 4.234 1.00 82.06 189 ILE A CA 1
ATOM 1529 C C . ILE A 1 189 ? 13.067 -0.506 5.535 1.00 82.06 189 ILE A C 1
ATOM 1531 O O . ILE A 1 189 ? 13.053 -1.598 6.110 1.00 82.06 189 ILE A O 1
ATOM 1535 N N . PRO A 1 190 ? 13.726 0.551 6.057 1.00 85.25 190 PRO A N 1
ATOM 1536 C CA . PRO A 1 190 ? 14.435 0.497 7.337 1.00 85.25 190 PRO A CA 1
ATOM 1537 C C . PRO A 1 190 ? 13.549 -0.025 8.473 1.00 85.25 190 PRO A C 1
ATOM 1539 O O . PRO A 1 190 ? 12.401 0.403 8.611 1.00 85.25 190 PRO A O 1
ATOM 1542 N N . ALA A 1 191 ? 14.085 -0.913 9.316 1.00 85.19 191 ALA A N 1
ATOM 1543 C CA . ALA A 1 191 ? 13.301 -1.639 10.319 1.00 85.19 191 ALA A CA 1
ATOM 1544 C C . ALA A 1 191 ? 12.414 -0.754 11.231 1.00 85.19 191 ALA A C 1
ATOM 1546 O O . ALA A 1 191 ? 11.253 -1.122 11.407 1.00 85.19 191 ALA A O 1
ATOM 1547 N N . PRO A 1 192 ? 12.848 0.427 11.730 1.00 85.88 192 PRO A N 1
ATOM 1548 C CA . PRO A 1 192 ? 11.975 1.311 12.514 1.00 85.88 192 PRO A CA 1
ATOM 1549 C C . PRO A 1 192 ? 10.790 1.877 11.716 1.00 85.88 192 PRO A C 1
ATOM 1551 O O . PRO A 1 192 ? 9.702 2.041 12.259 1.00 85.88 192 PRO A O 1
ATOM 1554 N N . ILE A 1 193 ? 10.976 2.140 10.416 1.00 84.56 193 ILE A N 1
ATOM 1555 C CA . ILE A 1 193 ? 9.913 2.625 9.523 1.00 84.56 193 ILE A CA 1
ATOM 1556 C C . ILE A 1 193 ? 8.943 1.481 9.206 1.00 84.56 193 ILE A C 1
ATOM 1558 O O . ILE A 1 193 ? 7.734 1.672 9.294 1.00 84.56 193 ILE A O 1
ATOM 1562 N N . LYS A 1 194 ? 9.456 0.275 8.918 1.00 84.06 194 LYS A N 1
ATOM 1563 C CA . LYS A 1 194 ? 8.632 -0.932 8.721 1.00 84.06 194 LYS A CA 1
ATOM 1564 C C . LYS A 1 194 ? 7.800 -1.240 9.972 1.00 84.06 194 LYS A C 1
ATOM 1566 O O . LYS A 1 194 ? 6.603 -1.483 9.862 1.00 84.06 194 LYS A O 1
ATOM 1571 N N . TRP A 1 195 ? 8.409 -1.153 11.157 1.00 85.44 195 TRP A N 1
ATOM 1572 C CA . TRP A 1 195 ? 7.713 -1.298 12.435 1.00 85.44 195 TRP A CA 1
ATOM 1573 C C . TRP A 1 195 ? 6.629 -0.228 12.616 1.00 85.44 195 TRP A C 1
ATOM 1575 O O . TRP A 1 195 ? 5.496 -0.577 12.935 1.00 85.44 195 TRP A O 1
ATOM 1585 N N . GLY A 1 196 ? 6.932 1.047 12.344 1.00 82.50 196 GLY A N 1
ATOM 1586 C CA . GLY A 1 196 ? 5.962 2.142 12.439 1.00 82.50 196 GLY A CA 1
ATOM 1587 C C . GLY A 1 196 ? 4.758 1.974 11.505 1.00 82.50 196 GLY A C 1
ATOM 1588 O O . GLY A 1 196 ? 3.622 2.137 11.941 1.00 82.50 196 GLY A O 1
ATOM 1589 N N . LEU A 1 197 ? 4.982 1.579 10.249 1.00 81.69 197 LEU A N 1
ATOM 1590 C CA . LEU A 1 197 ? 3.907 1.305 9.287 1.00 81.69 197 LEU A CA 1
ATOM 1591 C C . LEU A 1 197 ? 2.996 0.164 9.766 1.00 81.69 197 LEU A C 1
ATOM 1593 O O . LEU A 1 197 ? 1.780 0.330 9.813 1.00 81.69 197 LEU A O 1
ATOM 1597 N N . ILE A 1 198 ? 3.580 -0.964 10.183 1.00 78.88 198 ILE A N 1
ATOM 1598 C CA . ILE A 1 198 ? 2.820 -2.155 10.589 1.00 78.88 198 ILE A CA 1
ATOM 1599 C C . ILE A 1 198 ? 2.106 -1.957 11.938 1.00 78.88 198 ILE A C 1
ATOM 1601 O O . ILE A 1 198 ? 0.984 -2.423 12.097 1.00 78.88 198 ILE A O 1
ATOM 1605 N N . ASN A 1 199 ? 2.716 -1.265 12.908 1.00 77.19 199 ASN A N 1
ATOM 1606 C CA . ASN A 1 199 ? 2.184 -1.178 14.276 1.00 77.19 199 ASN A CA 1
ATOM 1607 C C . ASN A 1 199 ? 1.405 0.120 14.542 1.00 77.19 199 ASN A C 1
ATOM 1609 O O . ASN A 1 199 ? 0.378 0.071 15.208 1.00 77.19 199 ASN A O 1
ATOM 1613 N N . ILE A 1 200 ? 1.849 1.272 14.020 1.00 73.56 200 ILE A N 1
ATOM 1614 C CA . ILE A 1 200 ? 1.167 2.567 14.219 1.00 73.56 200 ILE A CA 1
ATOM 1615 C C . ILE A 1 200 ? 0.141 2.804 13.110 1.00 73.56 200 ILE A C 1
ATOM 1617 O O . ILE A 1 200 ? -1.010 3.111 13.402 1.00 73.56 200 ILE A O 1
ATOM 1621 N N . GLY A 1 201 ? 0.533 2.609 11.844 1.00 64.44 201 GLY A N 1
ATOM 1622 C CA . GLY A 1 201 ? -0.415 2.622 10.724 1.00 64.44 201 GLY A CA 1
ATOM 1623 C C . GLY A 1 201 ? -1.461 1.521 10.889 1.00 64.44 201 GLY A C 1
ATOM 1624 O O . GLY A 1 201 ? -2.658 1.781 10.803 1.00 64.44 201 GLY A O 1
ATOM 1625 N N . GLY A 1 202 ? -1.008 0.317 11.251 1.00 61.59 202 GLY A N 1
ATOM 1626 C CA . GLY A 1 202 ? -1.893 -0.804 11.543 1.00 61.59 202 GLY A CA 1
ATOM 1627 C C . GLY A 1 202 ? -2.873 -0.563 12.698 1.00 61.59 202 GLY A C 1
ATOM 1628 O O . GLY A 1 202 ? -4.004 -1.026 12.597 1.00 61.59 202 GLY A O 1
ATOM 1629 N N . TRP A 1 203 ? -2.513 0.190 13.749 1.00 68.50 203 TRP A N 1
ATOM 1630 C CA . TRP A 1 203 ? -3.390 0.426 14.913 1.00 68.50 203 TRP A CA 1
ATOM 1631 C C . TRP A 1 203 ? -4.762 1.009 14.542 1.00 68.50 203 TRP A C 1
ATOM 1633 O O . TRP A 1 203 ? -5.766 0.601 15.122 1.00 68.50 203 TRP A O 1
ATOM 1643 N N . MET A 1 204 ? -4.828 1.889 13.535 1.00 69.69 204 MET A N 1
ATOM 1644 C CA . MET A 1 204 ? -6.084 2.510 13.083 1.00 69.69 204 MET A CA 1
ATOM 1645 C C . MET A 1 204 ? -7.123 1.497 12.575 1.00 69.69 204 MET A C 1
ATOM 1647 O O . MET A 1 204 ? -8.317 1.756 12.663 1.00 69.69 204 MET A O 1
ATOM 1651 N N . ASN A 1 205 ? -6.661 0.348 12.078 1.00 78.12 205 ASN A N 1
ATOM 1652 C CA . ASN A 1 205 ? -7.464 -0.745 11.525 1.00 78.12 205 ASN A CA 1
ATOM 1653 C C . ASN A 1 205 ? -7.118 -2.081 12.218 1.00 78.12 205 ASN A C 1
ATOM 1655 O O . ASN A 1 205 ? -7.176 -3.144 11.603 1.00 78.12 205 ASN A O 1
ATOM 1659 N N . GLY A 1 206 ? -6.686 -2.030 13.488 1.00 78.88 206 GLY A N 1
ATOM 1660 C CA . GLY A 1 206 ? -5.919 -3.099 14.147 1.00 78.88 206 GLY A CA 1
ATOM 1661 C C . GLY A 1 206 ? -6.532 -4.499 14.061 1.00 78.88 206 GLY A C 1
ATOM 1662 O O . GLY A 1 206 ? -5.814 -5.482 13.878 1.00 78.88 206 GLY A O 1
ATOM 1663 N N . ASN A 1 207 ? -7.858 -4.583 14.136 1.00 89.25 207 ASN A N 1
ATOM 1664 C CA . ASN A 1 207 ? -8.587 -5.844 14.095 1.00 89.25 207 ASN A CA 1
ATOM 1665 C C . ASN A 1 207 ? -8.616 -6.499 12.705 1.00 89.25 207 ASN A C 1
ATOM 1667 O O . ASN A 1 207 ? -8.735 -7.718 12.630 1.00 89.25 207 ASN A O 1
ATOM 1671 N N . TYR A 1 208 ? -8.499 -5.739 11.609 1.00 92.75 208 TYR A N 1
ATOM 1672 C CA . TYR A 1 208 ? -8.524 -6.286 10.241 1.00 92.75 208 TYR A CA 1
ATOM 1673 C C . TYR A 1 208 ? -7.315 -7.214 10.024 1.00 92.75 208 TYR A C 1
ATOM 1675 O O . TYR A 1 208 ? -7.376 -8.230 9.333 1.00 92.75 208 TYR A O 1
ATOM 1683 N N . TRP A 1 209 ? -6.207 -6.910 10.701 1.00 92.69 209 TRP A N 1
ATOM 1684 C CA . TRP A 1 209 ? -4.931 -7.613 10.604 1.00 92.69 209 TRP A CA 1
ATOM 1685 C C . TRP A 1 209 ? -4.895 -8.972 11.315 1.00 92.69 209 TRP A C 1
ATOM 1687 O O . TRP A 1 209 ? -3.832 -9.596 11.365 1.00 92.69 209 TRP A O 1
ATOM 1697 N N . LYS A 1 210 ? -6.029 -9.482 11.819 1.00 92.94 210 LYS A N 1
ATOM 1698 C CA . LYS A 1 210 ? -6.177 -10.903 12.191 1.00 92.94 210 LYS A CA 1
ATOM 1699 C C . LYS A 1 210 ? -6.396 -11.816 10.978 1.00 92.94 210 LYS A C 1
ATOM 1701 O O . LYS A 1 210 ? -6.044 -12.986 11.043 1.00 92.94 210 LYS A O 1
ATOM 1706 N N . PHE A 1 211 ? -6.866 -11.287 9.845 1.00 96.19 211 PHE A N 1
ATOM 1707 C CA . PHE A 1 211 ? -7.186 -12.098 8.662 1.00 96.19 211 PHE A CA 1
ATOM 1708 C C . PHE A 1 211 ? -6.029 -12.294 7.669 1.00 96.19 211 PHE A C 1
ATOM 1710 O O . PHE A 1 211 ? -6.094 -13.208 6.855 1.00 96.19 211 PHE A O 1
ATOM 1717 N N . SER A 1 212 ? -4.957 -11.498 7.730 1.00 95.94 212 SER A N 1
ATOM 1718 C CA . SER A 1 212 ? -3.819 -11.609 6.799 1.00 95.94 212 SER A CA 1
ATOM 1719 C C . SER A 1 212 ? -3.042 -12.933 6.886 1.00 95.94 212 SER A C 1
ATOM 1721 O O . SER A 1 212 ? -3.010 -13.581 7.937 1.00 95.94 212 SER A O 1
ATOM 1723 N N . SER A 1 213 ? -2.378 -13.324 5.794 1.00 95.25 213 SER A N 1
ATOM 1724 C CA . SER A 1 213 ? -1.630 -14.588 5.695 1.00 95.25 213 SER A CA 1
ATOM 1725 C C . SER A 1 213 ? -0.340 -14.623 6.521 1.00 95.25 213 SER A C 1
ATOM 1727 O O . SER A 1 213 ? 0.166 -15.705 6.826 1.00 95.25 213 SER A O 1
ATOM 1729 N N . CYS A 1 214 ? 0.221 -13.454 6.846 1.00 94.31 214 CYS A N 1
ATOM 1730 C CA . CYS A 1 214 ? 1.465 -13.322 7.597 1.00 94.31 214 CYS A CA 1
ATOM 1731 C C . CYS A 1 214 ? 1.289 -12.496 8.884 1.00 94.31 214 CYS A C 1
ATOM 1733 O O . CYS A 1 214 ? 0.314 -11.757 9.057 1.00 94.31 214 CYS A O 1
ATOM 1735 N N . ASP A 1 215 ? 2.252 -12.638 9.795 1.00 90.81 215 ASP A N 1
ATOM 1736 C CA . ASP A 1 215 ? 2.395 -11.817 11.000 1.00 90.81 215 ASP A CA 1
ATOM 1737 C C . ASP A 1 215 ? 3.155 -10.493 10.741 1.00 90.81 215 ASP A C 1
ATOM 1739 O O . ASP A 1 215 ? 3.595 -10.190 9.629 1.00 90.81 215 ASP A O 1
ATOM 1743 N N . SER A 1 216 ? 3.341 -9.687 11.792 1.00 87.31 216 SER A N 1
ATOM 1744 C CA . SER A 1 216 ? 4.063 -8.407 11.719 1.00 87.31 216 SER A CA 1
ATOM 1745 C C . SER A 1 216 ? 5.572 -8.547 11.464 1.00 87.31 216 SER A C 1
ATOM 1747 O O . SER A 1 216 ? 6.201 -7.612 10.957 1.00 87.31 216 SER A O 1
ATOM 1749 N N . ALA A 1 217 ? 6.168 -9.705 11.762 1.00 85.06 217 ALA A N 1
ATOM 1750 C CA . ALA A 1 217 ? 7.552 -10.009 11.416 1.00 85.06 217 ALA A CA 1
ATOM 1751 C C . ALA A 1 217 ? 7.690 -10.403 9.935 1.00 85.06 217 ALA A C 1
ATOM 1753 O O . ALA A 1 217 ? 8.716 -10.088 9.332 1.00 85.06 217 ALA A O 1
ATOM 1754 N N . GLY A 1 218 ? 6.636 -10.940 9.312 1.00 88.19 218 GLY A N 1
ATOM 1755 C CA . GLY A 1 218 ? 6.584 -11.437 7.931 1.00 88.19 218 GLY A CA 1
ATOM 1756 C C . GLY A 1 218 ? 6.558 -12.964 7.819 1.00 88.19 218 GLY A C 1
ATOM 1757 O O . GLY A 1 218 ? 6.790 -13.489 6.729 1.00 88.19 218 GLY A O 1
ATOM 1758 N N . ASN A 1 219 ? 6.305 -13.670 8.925 1.00 90.75 219 ASN A N 1
ATOM 1759 C CA . ASN A 1 219 ? 6.167 -15.122 8.944 1.00 90.75 219 ASN A CA 1
ATOM 1760 C C . ASN A 1 219 ? 4.775 -15.538 8.475 1.00 90.75 219 ASN A C 1
ATOM 1762 O O . ASN A 1 219 ? 3.792 -14.895 8.841 1.00 90.75 219 ASN A O 1
ATOM 1766 N N . ARG A 1 220 ? 4.674 -16.660 7.752 1.00 91.44 220 ARG A N 1
ATOM 1767 C CA . ARG A 1 220 ? 3.391 -17.345 7.512 1.00 91.44 220 ARG A CA 1
ATOM 1768 C C . ARG A 1 220 ? 2.733 -17.688 8.850 1.00 91.44 220 ARG A C 1
ATOM 1770 O O . ARG A 1 220 ? 3.415 -18.156 9.760 1.00 91.44 220 ARG A O 1
ATOM 1777 N N . ARG A 1 221 ? 1.413 -17.531 8.947 1.00 90.06 221 ARG A N 1
ATOM 1778 C CA . ARG A 1 221 ? 0.623 -17.966 10.109 1.00 90.06 221 ARG A CA 1
ATOM 1779 C C . ARG A 1 221 ? -0.633 -18.720 9.680 1.00 90.06 221 ARG A C 1
ATOM 1781 O O . ARG A 1 221 ? -1.053 -18.642 8.529 1.00 90.06 221 ARG A O 1
ATOM 1788 N N . GLU A 1 222 ? -1.244 -19.431 10.620 1.00 92.00 222 GLU A N 1
ATOM 1789 C CA . GLU A 1 222 ? -2.564 -20.027 10.418 1.00 92.00 222 GLU A CA 1
ATOM 1790 C C . GLU A 1 222 ? -3.635 -18.929 10.318 1.00 92.00 222 GLU A C 1
ATOM 1792 O O . GLU A 1 222 ? -3.717 -18.055 11.186 1.00 92.00 222 GLU A O 1
ATOM 1797 N N . LEU A 1 223 ? -4.447 -18.984 9.256 1.00 94.25 223 LEU A N 1
ATOM 1798 C CA . LEU A 1 223 ? -5.551 -18.055 9.011 1.00 94.25 223 LEU A CA 1
ATOM 1799 C C . LEU A 1 223 ? -6.541 -18.085 10.185 1.00 94.25 223 LEU A C 1
ATOM 1801 O O . LEU A 1 223 ? -7.008 -19.156 10.569 1.00 94.25 223 LEU A O 1
ATOM 1805 N N . TYR A 1 224 ? -6.849 -16.916 10.749 1.00 94.56 224 TYR A N 1
ATOM 1806 C CA . TYR A 1 224 ? -7.573 -16.765 12.015 1.00 94.56 224 TYR A CA 1
ATOM 1807 C C . TYR A 1 224 ? -8.903 -17.520 12.061 1.00 94.56 224 TYR A C 1
ATOM 1809 O O . TYR A 1 224 ? -9.132 -18.280 12.997 1.00 94.56 224 TYR A O 1
ATOM 1817 N N . ALA A 1 225 ? -9.738 -17.397 11.026 1.00 93.00 225 ALA A N 1
ATOM 1818 C CA . ALA A 1 225 ? -11.038 -18.072 11.001 1.00 93.00 225 ALA A CA 1
ATOM 1819 C C . ALA A 1 225 ? -10.944 -19.610 10.857 1.00 93.00 225 ALA A C 1
ATOM 1821 O O . ALA A 1 225 ? -11.926 -20.305 11.093 1.00 93.00 225 ALA A O 1
ATOM 1822 N N . LEU A 1 226 ? -9.775 -20.159 10.497 1.00 90.56 226 LEU A N 1
ATOM 1823 C CA . LEU A 1 226 ? -9.536 -21.607 10.406 1.00 90.56 226 LEU A CA 1
ATOM 1824 C C . LEU A 1 226 ? -8.931 -22.209 11.687 1.00 90.56 226 LEU A C 1
ATOM 1826 O O . LEU A 1 226 ? -8.792 -23.433 11.779 1.00 90.56 226 LEU A O 1
ATOM 1830 N N . GLN A 1 227 ? -8.573 -21.389 12.680 1.00 87.56 227 GLN A N 1
ATOM 1831 C CA . GLN A 1 227 ? -7.989 -21.864 13.935 1.00 87.56 227 GLN A CA 1
ATOM 1832 C C . GLN A 1 227 ? -9.020 -22.704 14.706 1.00 87.56 227 GLN A C 1
ATOM 1834 O O . GLN A 1 227 ? -10.096 -22.231 15.060 1.00 87.56 227 GLN A O 1
ATOM 1839 N N . GLY A 1 228 ? -8.700 -23.981 14.939 1.00 70.12 228 GLY A N 1
ATOM 1840 C CA . GLY A 1 228 ? -9.622 -24.955 15.538 1.00 70.12 228 GLY A CA 1
ATOM 1841 C C . GLY A 1 228 ? -10.523 -25.713 14.550 1.00 70.12 228 GLY A C 1
ATOM 1842 O O . GLY A 1 228 ? -11.237 -26.618 14.976 1.00 70.12 228 GLY A O 1
ATOM 1843 N N . VAL A 1 229 ? -10.471 -25.427 13.241 1.00 71.44 229 VAL A N 1
ATOM 1844 C CA . VAL A 1 229 ? -11.154 -26.250 12.225 1.00 71.44 229 VAL A CA 1
ATOM 1845 C C . VAL A 1 229 ? -10.366 -27.544 11.995 1.00 71.44 229 VAL A C 1
ATOM 1847 O O . VAL A 1 229 ? -9.209 -27.505 11.559 1.00 71.44 229 VAL A O 1
ATOM 1850 N N . GLU A 1 230 ? -11.012 -28.681 12.276 1.00 59.69 230 GLU A N 1
ATOM 1851 C CA . GLU A 1 230 ? -10.461 -30.042 12.188 1.00 59.69 230 GLU A CA 1
ATOM 1852 C C . GLU A 1 230 ? -9.752 -30.329 10.842 1.00 59.69 230 GLU A C 1
ATOM 1854 O O . GLU A 1 230 ? -10.302 -30.014 9.777 1.00 59.69 230 GLU A O 1
ATOM 1859 N N . PRO A 1 231 ? -8.566 -30.982 10.830 1.00 57.34 231 PRO A N 1
ATOM 1860 C CA . PRO A 1 231 ? -7.764 -31.151 9.614 1.00 57.34 231 PRO A CA 1
ATOM 1861 C C . PRO A 1 231 ? -8.452 -31.908 8.471 1.00 57.34 231 PRO A C 1
ATOM 1863 O O . PRO A 1 231 ? -8.075 -31.723 7.316 1.00 57.34 231 PRO A O 1
ATOM 1866 N N . LYS A 1 232 ? -9.457 -32.747 8.764 1.00 46.72 232 LYS A N 1
ATOM 1867 C CA . LYS A 1 232 ? -10.240 -33.450 7.733 1.00 46.72 232 LYS A CA 1
ATOM 1868 C C . LYS A 1 232 ? -11.099 -32.497 6.906 1.00 46.72 232 LYS A C 1
ATOM 1870 O O . LYS A 1 232 ? -10.956 -32.485 5.689 1.00 46.72 232 LYS A O 1
ATOM 1875 N N . ALA A 1 233 ? -11.910 -31.664 7.561 1.00 49.03 233 ALA A N 1
ATOM 1876 C CA . ALA A 1 233 ? -12.729 -30.663 6.877 1.00 49.03 233 ALA A CA 1
ATOM 1877 C C . ALA A 1 233 ? -11.841 -29.711 6.062 1.00 49.03 233 ALA A C 1
ATOM 1879 O O . ALA A 1 233 ? -12.095 -29.470 4.887 1.00 49.03 233 ALA A O 1
ATOM 1880 N N . ARG A 1 234 ? -10.716 -29.285 6.654 1.00 50.69 234 ARG A N 1
ATOM 1881 C CA . ARG A 1 234 ? -9.702 -28.441 6.006 1.00 50.69 234 ARG A CA 1
ATOM 1882 C C . ARG A 1 234 ? -9.094 -29.058 4.736 1.00 50.69 234 ARG A C 1
ATOM 1884 O O . ARG A 1 234 ? -8.713 -28.320 3.833 1.00 50.69 234 ARG A O 1
ATOM 1891 N N . GLN A 1 235 ? -8.977 -30.386 4.657 1.00 47.72 235 GLN A N 1
ATOM 1892 C CA . GLN A 1 235 ? -8.536 -31.067 3.436 1.00 47.72 235 GLN A CA 1
ATOM 1893 C C . GLN A 1 235 ? -9.658 -31.229 2.409 1.00 47.72 235 GLN A C 1
ATOM 1895 O O . GLN A 1 235 ? -9.363 -31.212 1.220 1.00 47.72 235 GLN A O 1
ATOM 1900 N N . GLU A 1 236 ? -10.917 -31.375 2.822 1.00 47.38 236 GLU A N 1
ATOM 1901 C CA . GLU A 1 236 ? -12.038 -31.500 1.883 1.00 47.38 236 GLU A CA 1
ATOM 1902 C C . GLU A 1 236 ? -12.314 -30.182 1.145 1.00 47.38 236 GLU A C 1
ATOM 1904 O O . GLU A 1 236 ? -12.455 -30.226 -0.076 1.00 47.38 236 GLU A O 1
ATOM 1909 N N . THR A 1 237 ? -12.249 -29.016 1.809 1.00 50.00 237 THR A N 1
ATOM 1910 C CA . THR A 1 237 ? -12.399 -27.708 1.133 1.00 50.00 237 THR A CA 1
ATOM 1911 C C . THR A 1 237 ? -11.354 -27.513 0.030 1.00 50.00 237 THR A C 1
ATOM 1913 O O . THR A 1 237 ? -11.703 -27.238 -1.112 1.00 50.00 237 THR A O 1
ATOM 1916 N N . VAL A 1 238 ? -10.072 -27.741 0.342 1.00 48.47 238 VAL A N 1
ATOM 1917 C CA . VAL A 1 238 ? -8.957 -27.581 -0.615 1.00 48.47 238 VAL A CA 1
ATOM 1918 C C . VAL A 1 238 ? -9.009 -28.622 -1.743 1.00 48.47 238 VAL A C 1
ATOM 1920 O O . VAL A 1 238 ? -8.547 -28.372 -2.853 1.00 48.47 238 VAL A O 1
ATOM 1923 N N . ARG A 1 239 ? -9.564 -29.812 -1.482 1.00 37.84 239 ARG A N 1
ATOM 1924 C CA . ARG A 1 239 ? -9.566 -30.927 -2.440 1.00 37.84 239 ARG A CA 1
ATOM 1925 C C . ARG A 1 239 ? -10.773 -30.940 -3.373 1.00 37.84 239 ARG A C 1
ATOM 1927 O O . ARG A 1 239 ? -10.656 -31.514 -4.449 1.00 37.84 239 ARG A O 1
ATOM 1934 N N . MET A 1 240 ? -11.900 -30.335 -2.993 1.00 41.97 240 MET A N 1
ATOM 1935 C CA . MET A 1 240 ? -13.012 -30.103 -3.924 1.00 41.97 240 MET A CA 1
ATOM 1936 C C . MET A 1 240 ? -12.639 -29.044 -4.969 1.00 41.97 240 MET A C 1
ATOM 1938 O O . MET A 1 240 ? -12.887 -29.255 -6.153 1.00 41.97 240 MET A O 1
ATOM 1942 N N . ASP A 1 241 ? -11.962 -27.979 -4.533 1.00 47.41 241 ASP A N 1
ATOM 1943 C CA . ASP A 1 241 ? -11.486 -26.863 -5.361 1.00 47.41 241 ASP A CA 1
ATOM 1944 C C . ASP A 1 241 ? -10.536 -27.348 -6.479 1.00 47.41 241 ASP A C 1
ATOM 1946 O O . ASP A 1 241 ? -10.817 -27.223 -7.671 1.00 47.41 241 ASP A O 1
ATOM 1950 N N . MET A 1 242 ? -9.485 -28.096 -6.114 1.00 43.12 242 MET A N 1
ATOM 1951 C CA . MET A 1 242 ? -8.543 -28.695 -7.077 1.00 43.12 242 MET A CA 1
ATOM 1952 C C . MET A 1 242 ? -9.134 -29.826 -7.955 1.00 43.12 242 MET A C 1
ATOM 1954 O O . MET A 1 242 ? -8.388 -30.461 -8.703 1.00 43.12 242 MET A O 1
ATOM 1958 N N . SER A 1 243 ? -10.436 -30.132 -7.867 1.00 36.09 243 SER A N 1
ATOM 1959 C CA . SER A 1 243 ? -11.060 -31.288 -8.535 1.00 36.09 243 SER A CA 1
ATOM 1960 C C . SER A 1 243 ? -11.954 -30.943 -9.737 1.00 36.09 243 SER A C 1
ATOM 1962 O O . SER A 1 243 ? -12.521 -31.860 -10.334 1.00 36.09 243 SER A O 1
ATOM 1964 N N . MET A 1 244 ? -12.047 -29.675 -10.156 1.00 50.41 244 MET A N 1
ATOM 1965 C CA . MET A 1 244 ? -12.689 -29.281 -11.427 1.00 50.41 244 MET A CA 1
ATOM 1966 C C . MET A 1 244 ? -11.688 -29.121 -12.590 1.00 50.41 244 MET A C 1
ATOM 1968 O O . MET A 1 244 ? -11.785 -28.191 -13.383 1.00 50.41 244 MET A O 1
ATOM 1972 N N . GLY A 1 245 ? -10.721 -30.045 -12.701 1.00 43.81 245 GLY A N 1
ATOM 1973 C CA . GLY A 1 245 ? -9.622 -29.964 -13.679 1.00 43.81 245 GLY A CA 1
ATOM 1974 C C . GLY A 1 245 ? -9.345 -31.206 -14.541 1.00 43.81 245 GLY A C 1
ATOM 1975 O O . GLY A 1 245 ? -8.477 -31.136 -15.408 1.00 43.81 245 GLY A O 1
ATOM 1976 N N . ASP A 1 246 ? -10.045 -32.335 -14.360 1.00 37.19 246 ASP A N 1
ATOM 1977 C CA . ASP A 1 246 ? -9.805 -33.550 -15.169 1.00 37.19 246 ASP A CA 1
ATOM 1978 C C . ASP A 1 246 ? -10.556 -33.517 -16.514 1.00 37.19 246 ASP A C 1
ATOM 1980 O O . ASP A 1 246 ? -11.492 -34.280 -16.773 1.00 37.19 246 ASP A O 1
ATOM 1984 N N . MET A 1 247 ? -10.144 -32.603 -17.398 1.00 38.38 247 MET A N 1
ATOM 1985 C CA . MET A 1 247 ? -10.575 -32.615 -18.797 1.00 38.38 247 MET A CA 1
ATOM 1986 C C . MET A 1 247 ? -9.813 -33.705 -19.565 1.00 38.38 247 MET A C 1
ATOM 1988 O O . MET A 1 247 ? -8.872 -33.437 -20.313 1.00 38.38 247 MET A O 1
ATOM 1992 N N . THR A 1 248 ? -10.222 -34.955 -19.335 1.00 33.72 248 THR A N 1
ATOM 1993 C CA . THR A 1 248 ? -9.627 -36.160 -19.932 1.00 33.72 248 THR A CA 1
ATOM 1994 C C . THR A 1 248 ? -9.350 -36.017 -21.437 1.00 33.72 248 THR A C 1
ATOM 1996 O O . THR A 1 248 ? -10.236 -35.742 -22.249 1.00 33.72 248 THR A O 1
ATOM 1999 N N . MET A 1 249 ? -8.091 -36.247 -21.825 1.00 33.41 249 MET A N 1
ATOM 2000 C CA . MET A 1 249 ? -7.608 -36.165 -23.209 1.00 33.41 249 MET A CA 1
ATOM 2001 C C . MET A 1 249 ? -8.203 -37.273 -24.094 1.00 33.41 249 MET A C 1
ATOM 2003 O O . MET A 1 249 ? -7.590 -38.318 -24.326 1.00 33.41 249 MET A O 1
ATOM 2007 N N . HIS A 1 250 ? -9.394 -37.031 -24.641 1.00 30.47 250 HIS A N 1
ATOM 2008 C CA . HIS A 1 250 ? -9.996 -37.883 -25.664 1.00 30.47 250 HIS A CA 1
ATOM 2009 C C . HIS A 1 250 ? -9.271 -37.719 -27.011 1.00 30.47 250 HIS A C 1
ATOM 2011 O O . HIS A 1 250 ? -9.631 -36.894 -27.852 1.00 30.47 250 HIS A O 1
ATOM 2017 N N . VAL A 1 251 ? -8.241 -38.544 -27.229 1.00 37.38 251 VAL A N 1
ATOM 2018 C CA . VAL A 1 251 ? -7.488 -38.629 -28.493 1.00 37.38 251 VAL A CA 1
ATOM 2019 C C . VAL A 1 251 ? -8.347 -39.285 -29.587 1.00 37.38 251 VAL A C 1
ATOM 2021 O O . VAL A 1 251 ? -8.197 -40.461 -29.922 1.00 37.38 251 VAL A O 1
ATOM 2024 N N . SER A 1 252 ? -9.261 -38.506 -30.163 1.00 30.73 252 SER A N 1
ATOM 2025 C CA . SER A 1 252 ? -10.084 -38.906 -31.307 1.00 30.73 252 SER A CA 1
ATOM 2026 C C . SER A 1 252 ? -9.342 -38.650 -32.618 1.00 30.73 252 SER A C 1
ATOM 2028 O O . SER A 1 252 ? -9.417 -37.573 -33.207 1.00 30.73 252 SER A O 1
ATOM 2030 N N . SER A 1 253 ? -8.621 -39.664 -33.094 1.00 34.59 253 SER A N 1
ATOM 2031 C CA . SER A 1 253 ? -8.000 -39.632 -34.420 1.00 34.59 253 SER A CA 1
ATOM 2032 C C . SER A 1 253 ? -9.063 -39.649 -35.526 1.00 34.59 253 SER A C 1
ATOM 2034 O O . SER A 1 253 ? -9.860 -40.577 -35.624 1.00 34.59 253 SER A O 1
ATOM 2036 N N . THR A 1 254 ? -9.060 -38.627 -36.386 1.00 35.75 254 THR A N 1
ATOM 2037 C CA . THR A 1 254 ? -9.841 -38.610 -37.635 1.00 35.75 254 THR A CA 1
ATOM 2038 C C . THR A 1 254 ? -8.899 -38.290 -38.790 1.00 35.75 254 THR A C 1
ATOM 2040 O O . THR A 1 254 ? -8.150 -37.315 -38.743 1.00 35.75 254 THR A O 1
ATOM 2043 N N . THR A 1 255 ? -8.879 -39.157 -39.798 1.00 31.67 255 THR A N 1
ATOM 2044 C CA . THR A 1 255 ? -7.937 -39.112 -40.923 1.00 31.67 255 THR A CA 1
ATOM 2045 C C . THR A 1 255 ? -8.394 -38.190 -42.059 1.00 31.67 255 THR A C 1
ATOM 2047 O O . THR A 1 255 ? -9.507 -37.671 -42.072 1.00 31.67 255 THR A O 1
ATOM 2050 N N . MET A 1 256 ? -7.483 -37.951 -43.008 1.00 34.03 256 MET A N 1
ATOM 2051 C CA . MET A 1 256 ? -7.637 -37.007 -44.120 1.00 34.03 256 MET A CA 1
ATOM 2052 C C . MET A 1 256 ? -8.893 -37.218 -44.979 1.00 34.03 256 MET A C 1
ATOM 2054 O O . MET A 1 256 ? -9.309 -38.343 -45.252 1.00 34.03 256 MET A O 1
ATOM 2058 N N . SER A 1 257 ? -9.350 -36.131 -45.599 1.00 28.55 257 SER A N 1
ATOM 2059 C CA . SER A 1 257 ? -9.860 -36.171 -46.973 1.00 28.55 257 SER A CA 1
ATOM 2060 C C . SER A 1 257 ? -9.464 -34.895 -47.710 1.00 28.55 257 SER A C 1
ATOM 2062 O O . SER A 1 257 ? -9.805 -33.790 -47.297 1.00 28.55 257 SER A O 1
ATOM 2064 N N . THR A 1 258 ? -8.701 -35.048 -48.789 1.00 35.56 258 THR A N 1
ATOM 2065 C CA . THR A 1 258 ? -8.348 -33.966 -49.710 1.00 35.56 258 THR A CA 1
ATOM 2066 C C . THR A 1 258 ? -9.477 -33.732 -50.710 1.00 35.56 258 THR A C 1
ATOM 2068 O O . THR A 1 258 ? -10.126 -34.674 -51.157 1.00 35.56 258 THR A O 1
ATOM 2071 N N . SER A 1 259 ? -9.678 -32.481 -51.123 1.00 30.11 259 SER A N 1
ATOM 2072 C CA . SER A 1 259 ? -10.458 -32.178 -52.324 1.00 30.11 259 SER A CA 1
ATOM 2073 C C . SER A 1 259 ? -9.872 -30.964 -53.033 1.00 30.11 259 SER A C 1
ATOM 2075 O O . SER A 1 259 ? -9.703 -29.900 -52.441 1.00 30.11 259 SER A O 1
ATOM 2077 N N . THR A 1 260 ? -9.509 -31.147 -54.300 1.00 37.00 260 THR A N 1
ATOM 2078 C CA . THR A 1 260 ? -8.888 -30.127 -55.148 1.00 37.00 260 THR A CA 1
ATOM 2079 C C . THR A 1 260 ? -9.875 -29.639 -56.198 1.00 37.00 260 THR A C 1
ATOM 2081 O O . THR A 1 260 ? -10.342 -30.425 -57.022 1.00 37.00 260 THR A O 1
ATOM 2084 N N . THR A 1 261 ? -10.131 -28.335 -56.262 1.00 34.25 261 THR A N 1
ATOM 2085 C CA . THR A 1 261 ? -10.648 -27.674 -57.475 1.00 34.25 261 THR A CA 1
ATOM 2086 C C . THR A 1 261 ? -10.130 -26.236 -57.514 1.00 34.25 261 THR A C 1
ATOM 2088 O O . THR A 1 261 ? -9.869 -25.652 -56.465 1.00 34.25 261 THR A O 1
ATOM 2091 N N . ALA A 1 262 ? -9.917 -25.676 -58.706 1.00 29.80 262 ALA A N 1
ATOM 2092 C CA . ALA A 1 262 ? -9.247 -24.388 -58.892 1.00 29.80 262 ALA A CA 1
ATOM 2093 C C . ALA A 1 262 ? -9.815 -23.591 -60.087 1.00 29.80 262 ALA A C 1
ATOM 2095 O O . ALA A 1 262 ? -10.568 -24.142 -60.889 1.00 29.80 262 ALA A O 1
ATOM 2096 N N . MET A 1 263 ? -9.297 -22.360 -60.246 1.00 32.34 263 MET A N 1
ATOM 2097 C CA . MET A 1 263 ? -9.278 -21.481 -61.443 1.00 32.34 263 MET A CA 1
ATOM 2098 C C . MET A 1 263 ? -10.271 -20.293 -61.511 1.00 32.34 263 MET A C 1
ATOM 2100 O O . MET A 1 263 ? -11.327 -20.316 -60.896 1.00 32.34 263 MET A O 1
ATOM 2104 N N . HIS A 1 264 ? -9.880 -19.284 -62.321 1.00 32.62 264 HIS A N 1
ATOM 2105 C CA . HIS A 1 264 ? -10.518 -17.974 -62.623 1.00 32.62 264 HIS A CA 1
ATOM 2106 C C . HIS A 1 264 ? -10.495 -16.926 -61.482 1.00 32.62 264 HIS A C 1
ATOM 2108 O O . HIS A 1 264 ? -11.269 -17.040 -60.543 1.00 32.62 264 HIS A O 1
ATOM 2114 N N . VAL A 1 265 ? -9.623 -15.897 -61.411 1.00 35.84 265 VAL A N 1
ATOM 2115 C CA . VAL A 1 265 ? -8.701 -15.171 -62.343 1.00 35.84 265 VAL A CA 1
ATOM 2116 C C . VAL A 1 265 ? -9.342 -14.035 -63.190 1.00 35.84 265 VAL A C 1
ATOM 2118 O O . VAL A 1 265 ? -10.070 -14.328 -64.130 1.00 35.84 265 VAL A O 1
ATOM 2121 N N . MET A 1 266 ? -8.918 -12.773 -62.919 1.00 39.06 266 MET A N 1
ATOM 2122 C CA . MET A 1 266 ? -9.059 -11.499 -63.704 1.00 39.06 266 MET A CA 1
ATOM 2123 C C . MET A 1 266 ? -10.450 -10.782 -63.734 1.00 39.06 266 MET A C 1
ATOM 2125 O O . MET A 1 266 ? -11.458 -11.440 -63.500 1.00 39.06 266 MET A O 1
ATOM 2129 N N . PRO A 1 267 ? -10.559 -9.473 -64.111 1.00 46.09 267 PRO A N 1
ATOM 2130 C CA . PRO A 1 267 ? -9.807 -8.293 -63.616 1.00 46.09 267 PRO A CA 1
ATOM 2131 C C . PRO A 1 267 ? -10.666 -6.986 -63.428 1.00 46.09 267 PRO A C 1
ATOM 2133 O O . PRO A 1 267 ? -11.888 -7.000 -63.535 1.00 46.09 267 PRO A O 1
ATOM 2136 N N . LEU A 1 268 ? -9.999 -5.840 -63.175 1.00 38.44 268 LEU A N 1
ATOM 2137 C CA . LEU A 1 268 ? -10.517 -4.442 -63.073 1.00 38.4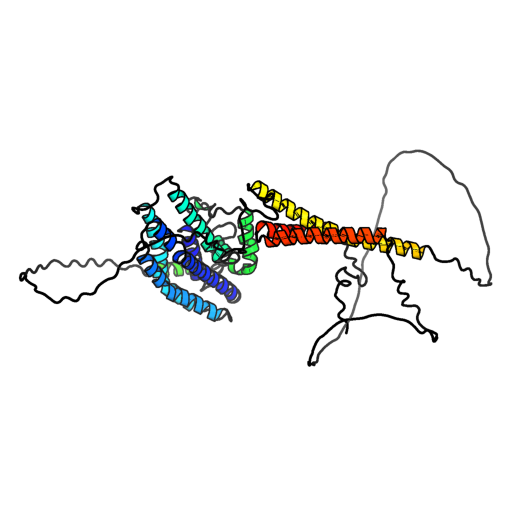4 268 LEU A CA 1
ATOM 2138 C C . LEU A 1 268 ? -11.082 -3.873 -64.416 1.00 38.44 268 LEU A C 1
ATOM 2140 O O . LEU A 1 268 ? -10.792 -4.485 -65.449 1.00 38.44 268 LEU A O 1
ATOM 2144 N N . PRO A 1 269 ? -11.810 -2.713 -64.483 1.00 48.00 269 PRO A N 1
ATOM 2145 C CA . PRO A 1 269 ? -11.189 -1.359 -64.430 1.00 48.00 269 PRO A CA 1
ATOM 2146 C C . PRO A 1 269 ? -12.130 -0.237 -63.805 1.00 48.00 269 PRO A C 1
ATOM 2148 O O . PRO A 1 269 ? -12.839 -0.594 -62.869 1.00 48.00 269 PRO A O 1
ATOM 2151 N N . PRO A 1 270 ? -12.102 1.102 -64.113 1.00 54.25 270 PRO A N 1
ATOM 2152 C CA . PRO A 1 270 ? -11.809 2.123 -63.074 1.00 54.25 270 PRO A CA 1
ATOM 2153 C C . PRO A 1 270 ? -12.674 3.438 -63.100 1.00 54.25 270 PRO A C 1
ATOM 2155 O O . PRO A 1 270 ? -13.767 3.465 -63.662 1.00 54.25 270 PRO A O 1
ATOM 2158 N N . THR A 1 271 ? -12.121 4.566 -62.590 1.00 32.88 271 THR A N 1
ATOM 2159 C CA . THR A 1 271 ? -12.642 5.976 -62.541 1.00 32.88 271 THR A CA 1
ATOM 2160 C C . THR A 1 271 ? -13.785 6.240 -61.529 1.00 32.88 271 THR A C 1
ATOM 2162 O O . THR A 1 271 ? -14.547 5.334 -61.232 1.00 32.88 271 THR A O 1
ATOM 2165 N N . THR A 1 272 ? -13.948 7.422 -60.900 1.00 36.38 272 THR A N 1
ATOM 2166 C CA . THR A 1 272 ? -13.535 8.812 -61.244 1.00 36.38 272 THR A CA 1
ATOM 2167 C C . THR A 1 272 ? -12.821 9.617 -60.135 1.00 36.38 272 THR A C 1
ATOM 2169 O O . THR A 1 272 ? -12.918 9.312 -58.953 1.00 36.38 272 THR A O 1
ATOM 2172 N N . THR A 1 273 ? -12.153 10.707 -60.536 1.00 35.41 273 THR A N 1
ATOM 2173 C CA . THR A 1 273 ? -11.442 11.711 -59.712 1.00 35.41 273 THR A CA 1
ATOM 2174 C C . THR A 1 273 ? -12.330 12.805 -59.096 1.00 35.41 273 THR A C 1
ATOM 2176 O O . THR A 1 273 ? -13.311 13.208 -59.717 1.00 35.41 273 THR A O 1
ATOM 2179 N N . ALA A 1 274 ? -11.873 13.423 -57.999 1.00 33.84 274 ALA A N 1
ATOM 2180 C CA . ALA A 1 274 ? -12.223 14.797 -57.604 1.00 33.84 274 ALA A CA 1
ATOM 2181 C C . ALA A 1 274 ? -11.007 15.491 -56.947 1.00 33.84 274 ALA A C 1
ATOM 2183 O O . ALA A 1 274 ? -10.219 14.823 -56.279 1.00 33.84 274 ALA A O 1
ATOM 2184 N N . THR A 1 275 ? -10.848 16.809 -57.135 1.00 33.25 275 THR A N 1
ATOM 2185 C CA . THR A 1 275 ? -9.620 17.549 -56.769 1.00 33.25 275 THR A CA 1
ATOM 2186 C C . THR A 1 275 ? -9.928 18.914 -56.147 1.00 33.25 275 THR A C 1
ATOM 2188 O O . THR A 1 275 ? -10.679 19.691 -56.730 1.00 33.25 275 THR A O 1
ATOM 2191 N N . ALA A 1 276 ? -9.271 19.235 -55.028 1.00 33.97 276 ALA A N 1
ATOM 2192 C CA . ALA A 1 276 ? -9.071 20.591 -54.500 1.00 33.97 276 ALA A CA 1
ATOM 2193 C C . ALA A 1 276 ? -7.772 20.575 -53.659 1.00 33.97 276 ALA A C 1
ATOM 2195 O O . ALA A 1 276 ? -7.649 19.760 -52.752 1.00 33.97 276 ALA A O 1
ATOM 2196 N N . THR A 1 277 ? -6.683 21.268 -54.018 1.00 33.34 277 THR A N 1
ATOM 2197 C CA . THR A 1 277 ? -6.444 22.711 -53.769 1.00 33.34 277 THR A CA 1
ATOM 2198 C C . THR A 1 277 ? -6.859 23.125 -52.346 1.00 33.34 277 THR A C 1
ATOM 2200 O O . THR A 1 277 ? -8.047 23.268 -52.088 1.00 33.34 277 THR A O 1
ATOM 2203 N N . GLY A 1 278 ? -5.977 23.330 -51.364 1.00 30.91 278 GLY A N 1
ATOM 2204 C CA . GLY A 1 278 ? -4.516 23.472 -51.395 1.00 30.91 278 GLY A CA 1
ATOM 2205 C C . GLY A 1 278 ? -4.105 24.944 -51.295 1.00 30.91 278 GLY A C 1
ATOM 2206 O O . GLY A 1 278 ? -4.393 25.719 -52.201 1.00 30.91 278 GLY A O 1
ATOM 2207 N N . ASN A 1 279 ? -3.442 25.316 -50.196 1.00 33.56 279 ASN A N 1
ATOM 2208 C CA . ASN A 1 279 ? -2.849 26.638 -49.980 1.00 33.56 279 ASN A CA 1
ATOM 2209 C C . ASN A 1 279 ? -1.679 26.510 -48.986 1.00 33.56 279 ASN A C 1
ATOM 2211 O O . ASN A 1 279 ? -1.824 25.848 -47.961 1.00 33.56 279 ASN A O 1
ATOM 2215 N N . MET A 1 280 ? -0.534 27.125 -49.289 1.00 35.19 280 MET A N 1
ATOM 2216 C CA . MET A 1 280 ? 0.708 27.050 -48.503 1.00 35.19 280 MET A CA 1
ATOM 2217 C C . MET A 1 280 ? 1.274 28.458 -48.278 1.00 35.19 280 MET A C 1
ATOM 2219 O O . MET A 1 280 ? 1.593 29.142 -49.246 1.00 35.19 280 MET A O 1
ATOM 2223 N N . ALA A 1 281 ? 1.427 28.862 -47.015 1.00 31.98 281 ALA A N 1
ATOM 2224 C CA . ALA A 1 281 ? 2.277 29.964 -46.539 1.00 31.98 281 ALA A CA 1
ATOM 2225 C C . ALA A 1 281 ? 2.401 29.788 -45.009 1.00 31.98 281 ALA A C 1
ATOM 2227 O O . ALA A 1 281 ? 1.394 29.866 -44.314 1.00 31.98 281 ALA A O 1
ATOM 2228 N N . MET A 1 282 ? 3.499 29.274 -44.452 1.00 34.22 282 MET A N 1
ATOM 2229 C CA . MET A 1 282 ? 4.879 29.788 -44.414 1.00 34.22 282 MET A CA 1
ATOM 2230 C C . MET A 1 282 ? 5.068 30.925 -43.394 1.00 34.22 282 MET A C 1
ATOM 2232 O O . MET A 1 282 ? 4.510 32.004 -43.542 1.00 34.22 282 MET A O 1
ATOM 2236 N N . GLU A 1 283 ? 5.861 30.593 -42.368 1.00 35.16 283 GLU A N 1
ATOM 2237 C CA . GLU A 1 283 ? 6.800 31.386 -41.550 1.00 35.16 283 GLU A CA 1
ATOM 2238 C C . GLU A 1 283 ? 6.816 32.930 -41.733 1.00 35.16 283 GLU A C 1
ATOM 2240 O O . GLU A 1 283 ? 6.802 33.444 -42.845 1.00 35.16 283 GLU A O 1
ATOM 2245 N N . ASN A 1 284 ? 7.035 33.745 -40.689 1.00 31.45 284 ASN A N 1
ATOM 2246 C CA . ASN A 1 284 ? 8.241 33.629 -39.858 1.00 31.45 284 ASN A CA 1
ATOM 2247 C C . ASN A 1 284 ? 8.242 34.437 -38.535 1.00 31.45 284 ASN A C 1
ATOM 2249 O O . ASN A 1 284 ? 7.583 35.465 -38.418 1.00 31.45 284 ASN A O 1
ATOM 2253 N N . ALA A 1 285 ? 9.148 34.014 -37.645 1.00 32.03 285 ALA A N 1
ATOM 2254 C CA . ALA A 1 285 ? 9.926 34.802 -36.676 1.00 32.03 285 ALA A CA 1
ATOM 2255 C C . ALA A 1 285 ? 9.301 35.486 -35.427 1.00 32.03 285 ALA A C 1
ATOM 2257 O O . ALA A 1 285 ? 8.255 36.121 -35.435 1.00 32.03 285 ALA A O 1
ATOM 2258 N N . LEU A 1 286 ? 10.145 35.473 -34.380 1.00 34.44 286 LEU A N 1
ATOM 2259 C CA . LEU A 1 286 ? 10.282 36.448 -33.283 1.00 34.44 286 LEU A CA 1
ATOM 2260 C C . LEU A 1 286 ? 9.190 36.507 -32.187 1.00 34.44 286 LEU A C 1
ATOM 2262 O O . LEU A 1 286 ? 8.397 37.440 -32.109 1.00 34.44 286 LEU A O 1
ATOM 2266 N N . GLY A 1 287 ? 9.265 35.568 -31.234 1.00 31.72 287 GLY A N 1
ATOM 2267 C CA . GLY A 1 287 ? 8.409 35.529 -30.037 1.00 31.72 287 GLY A CA 1
ATOM 2268 C C . GLY A 1 287 ? 9.086 34.951 -28.787 1.00 31.72 287 GLY A C 1
ATOM 2269 O O . GLY A 1 287 ? 8.501 34.111 -28.110 1.00 31.72 287 GLY A O 1
ATOM 2270 N N . SER A 1 288 ? 10.329 35.347 -28.482 1.00 42.91 288 SER A N 1
ATOM 2271 C CA . SER A 1 288 ? 11.044 34.847 -27.292 1.00 42.91 288 SER A CA 1
ATOM 2272 C C . SER A 1 288 ? 10.497 35.454 -25.995 1.00 42.91 288 SER A C 1
ATOM 2274 O O . SER A 1 288 ? 11.002 36.457 -25.492 1.00 42.91 288 SER A O 1
ATOM 2276 N N . MET A 1 289 ? 9.477 34.814 -25.427 1.00 41.84 289 MET A N 1
ATOM 2277 C CA . MET A 1 289 ? 9.160 34.919 -24.005 1.00 41.84 289 MET A CA 1
ATOM 2278 C C . MET A 1 289 ? 9.162 33.518 -23.403 1.00 41.84 289 MET A C 1
ATOM 2280 O O . MET A 1 289 ? 8.429 32.638 -23.850 1.00 41.84 289 MET A O 1
ATOM 2284 N N . HIS A 1 290 ? 9.997 33.305 -22.384 1.00 35.38 290 HIS A N 1
ATOM 2285 C CA . HIS A 1 290 ? 9.982 32.060 -21.624 1.00 35.38 290 HIS A CA 1
ATOM 2286 C C . HIS A 1 290 ? 8.604 31.876 -20.985 1.00 35.38 290 HIS A C 1
ATOM 2288 O O . HIS A 1 290 ? 8.216 32.647 -20.105 1.00 35.38 290 HIS A O 1
ATOM 2294 N N . SER A 1 291 ? 7.896 30.821 -21.387 1.00 35.78 291 SER A N 1
ATOM 2295 C CA . SER A 1 291 ? 6.744 30.319 -20.644 1.00 35.78 291 SER A CA 1
ATOM 2296 C C . SER A 1 291 ? 7.239 29.748 -19.315 1.00 35.78 291 SER A C 1
ATOM 2298 O O . SER A 1 291 ? 7.558 28.563 -19.204 1.00 35.78 291 SER A O 1
ATOM 2300 N N . MET A 1 292 ? 7.355 30.603 -18.295 1.00 40.78 292 MET A N 1
ATOM 2301 C CA . MET A 1 292 ? 7.476 30.132 -16.921 1.00 40.78 292 MET A CA 1
ATOM 2302 C C . MET A 1 292 ? 6.192 29.382 -16.584 1.00 40.78 292 MET A C 1
ATOM 2304 O O . MET A 1 292 ? 5.145 29.992 -16.363 1.00 40.78 292 MET A O 1
ATOM 2308 N N . SER A 1 293 ? 6.279 28.051 -16.560 1.00 35.25 293 SER A N 1
ATOM 2309 C CA . SER A 1 293 ? 5.170 27.172 -16.198 1.00 35.25 293 SER A CA 1
ATOM 2310 C C . SER A 1 293 ? 4.864 27.299 -14.701 1.00 35.25 293 SER A C 1
ATOM 2312 O O . SER A 1 293 ? 5.205 26.437 -13.897 1.00 35.25 293 SER A O 1
ATOM 2314 N N . MET A 1 294 ? 4.223 28.403 -14.308 1.00 42.16 294 MET A N 1
ATOM 2315 C CA . MET A 1 294 ? 3.738 28.641 -12.946 1.00 42.16 294 MET A CA 1
ATOM 2316 C C . MET A 1 294 ? 2.418 27.900 -12.702 1.00 42.16 294 MET A C 1
ATOM 2318 O O . MET A 1 294 ? 1.387 28.475 -12.362 1.00 42.16 294 MET A O 1
ATOM 2322 N N . ARG A 1 295 ? 2.476 26.580 -12.885 1.00 43.22 295 ARG A N 1
ATOM 2323 C CA . ARG A 1 295 ? 1.522 25.594 -12.376 1.00 43.22 295 ARG A CA 1
ATOM 2324 C C . ARG A 1 295 ? 2.345 24.559 -11.602 1.00 43.22 295 ARG A C 1
ATOM 2326 O O . ARG A 1 295 ? 3.409 24.169 -12.066 1.00 43.22 295 ARG A O 1
ATOM 2333 N N . ASN A 1 296 ? 1.862 24.157 -10.424 1.00 46.69 296 ASN A N 1
ATOM 2334 C CA . ASN A 1 296 ? 2.541 23.296 -9.433 1.00 46.69 296 ASN A CA 1
ATOM 2335 C C . ASN A 1 296 ? 3.547 23.979 -8.475 1.00 46.69 296 ASN A C 1
ATOM 2337 O O . ASN A 1 296 ? 4.430 23.313 -7.937 1.00 46.69 296 ASN A O 1
ATOM 2341 N N . MET A 1 297 ? 3.394 25.274 -8.175 1.00 48.59 297 MET A N 1
ATOM 2342 C CA . MET A 1 297 ? 4.019 25.868 -6.978 1.00 48.59 297 MET A CA 1
ATOM 2343 C C . MET A 1 297 ? 3.075 25.719 -5.769 1.00 48.59 297 MET A C 1
ATOM 2345 O O . MET A 1 297 ? 1.865 25.847 -5.926 1.00 48.59 297 MET A O 1
ATOM 2349 N N . MET A 1 298 ? 3.631 25.436 -4.582 1.00 53.28 298 MET A N 1
ATOM 2350 C CA . MET A 1 298 ? 2.921 25.079 -3.329 1.00 53.28 298 MET A CA 1
ATOM 2351 C C . MET A 1 298 ? 2.247 23.687 -3.269 1.00 53.28 298 MET A C 1
ATOM 2353 O O . MET A 1 298 ? 1.439 23.442 -2.375 1.00 53.28 298 MET A O 1
ATOM 2357 N N . LEU A 1 299 ? 2.634 22.724 -4.120 1.00 61.62 299 LEU A N 1
ATOM 2358 C CA . LEU A 1 299 ? 2.453 21.307 -3.759 1.00 61.62 299 LEU A CA 1
ATOM 2359 C C . LEU A 1 299 ? 3.485 20.873 -2.701 1.00 61.62 299 LEU A C 1
ATOM 2361 O O . LEU A 1 299 ? 4.606 21.383 -2.651 1.00 61.62 299 LEU A O 1
ATOM 2365 N N . TRP A 1 300 ? 3.089 19.911 -1.864 1.00 74.44 300 TRP A N 1
ATOM 2366 C CA . TRP A 1 300 ? 3.893 19.367 -0.766 1.00 74.44 300 TRP A CA 1
ATOM 2367 C C . TRP A 1 300 ? 5.217 18.757 -1.257 1.00 74.44 300 TRP A C 1
ATOM 2369 O O . TRP A 1 300 ? 5.240 17.919 -2.159 1.00 74.44 300 TRP A O 1
ATOM 2379 N N . ASN A 1 301 ? 6.327 19.154 -0.633 1.00 77.31 301 ASN A N 1
ATOM 2380 C CA . ASN A 1 301 ? 7.680 18.930 -1.135 1.00 77.31 301 ASN A CA 1
ATOM 2381 C C . ASN A 1 301 ? 8.500 18.005 -0.211 1.00 77.31 301 ASN A C 1
ATOM 2383 O O . ASN A 1 301 ? 8.598 18.239 0.993 1.00 77.31 301 ASN A O 1
ATOM 2387 N N . TRP A 1 302 ? 9.148 16.982 -0.780 1.00 84.38 302 TRP A N 1
ATOM 2388 C CA . TRP A 1 302 ? 10.058 16.060 -0.074 1.00 84.38 302 TRP A CA 1
ATOM 2389 C C . TRP A 1 302 ? 11.529 16.179 -0.532 1.00 84.38 302 TRP A C 1
ATOM 2391 O O . TRP A 1 302 ? 12.346 15.299 -0.259 1.00 84.38 302 TRP A O 1
ATOM 2401 N N . ASN A 1 303 ? 11.906 17.254 -1.226 1.00 82.12 303 ASN A N 1
ATOM 2402 C CA . ASN A 1 303 ? 13.279 17.439 -1.694 1.00 82.12 303 ASN A CA 1
ATOM 2403 C C . ASN A 1 303 ? 14.230 17.784 -0.534 1.00 82.12 303 ASN A C 1
ATOM 2405 O O . ASN A 1 303 ? 13.932 18.616 0.323 1.00 82.12 303 ASN A O 1
ATOM 2409 N N . THR A 1 304 ? 15.396 17.129 -0.522 1.00 78.00 304 THR A N 1
ATOM 2410 C CA . THR A 1 304 ? 16.440 17.251 0.522 1.00 78.00 304 THR A CA 1
ATOM 2411 C C . THR A 1 304 ? 17.746 17.869 0.013 1.00 78.00 304 THR A C 1
ATOM 2413 O O . THR A 1 304 ? 18.682 18.065 0.785 1.00 78.00 304 THR A O 1
ATOM 2416 N N . ILE A 1 305 ? 17.820 18.158 -1.289 1.00 78.25 305 ILE A N 1
ATOM 2417 C CA . ILE A 1 305 ? 18.969 18.743 -1.988 1.00 78.25 305 ILE A CA 1
ATOM 2418 C C . ILE A 1 305 ? 18.436 19.853 -2.905 1.00 78.25 305 ILE A C 1
ATOM 2420 O O . ILE A 1 305 ? 17.323 19.749 -3.421 1.00 78.25 305 ILE A O 1
ATOM 2424 N N . GLY A 1 306 ? 19.187 20.944 -3.055 1.00 71.88 306 GLY A N 1
ATOM 2425 C CA . GLY A 1 306 ? 18.849 22.100 -3.895 1.00 71.88 306 GLY A CA 1
ATOM 2426 C C . GLY A 1 306 ? 17.813 23.058 -3.294 1.00 71.88 306 GLY A C 1
ATOM 2427 O O . GLY A 1 306 ? 17.674 24.177 -3.784 1.00 71.88 306 GLY A O 1
ATOM 2428 N N . SER A 1 307 ? 17.131 22.658 -2.216 1.00 78.44 307 SER A N 1
ATOM 2429 C CA . SER A 1 307 ? 16.094 23.456 -1.550 1.00 78.44 307 SER A CA 1
ATOM 2430 C C . SER A 1 307 ? 16.669 24.725 -0.912 1.00 78.44 307 SER A C 1
ATOM 2432 O O . SER A 1 307 ? 17.634 24.659 -0.150 1.00 78.44 307 SER A O 1
ATOM 2434 N N . CYS A 1 308 ? 16.045 25.862 -1.219 1.00 81.81 308 CYS A N 1
ATOM 2435 C CA . CYS A 1 308 ? 16.261 27.174 -0.611 1.00 81.81 308 CYS A CA 1
ATOM 2436 C C . CYS A 1 308 ? 15.051 27.493 0.278 1.00 81.81 308 CYS A C 1
ATOM 2438 O O . CYS A 1 308 ? 13.919 27.317 -0.169 1.00 81.81 308 CYS A O 1
ATOM 2440 N N . PHE A 1 309 ? 15.283 27.947 1.514 1.00 80.38 309 PHE A N 1
ATOM 2441 C CA . PHE A 1 309 ? 14.212 28.159 2.499 1.00 80.38 309 PHE A CA 1
ATOM 2442 C C . PHE A 1 309 ? 13.868 29.642 2.681 1.00 80.38 309 PHE A C 1
ATOM 2444 O O . PHE A 1 309 ? 12.885 30.109 2.118 1.00 80.38 309 PHE A O 1
ATOM 2451 N N . ILE A 1 310 ? 14.671 30.389 3.447 1.00 80.25 310 ILE A N 1
ATOM 2452 C CA . ILE A 1 310 ? 14.409 31.815 3.734 1.00 80.25 310 ILE A CA 1
ATOM 2453 C C . ILE A 1 310 ? 15.200 32.737 2.795 1.00 80.25 310 ILE A C 1
ATOM 2455 O O . ILE A 1 310 ? 14.703 33.784 2.388 1.00 80.25 310 ILE A O 1
ATOM 2459 N N . THR A 1 311 ? 16.431 32.362 2.440 1.00 83.19 311 THR A N 1
ATOM 2460 C CA . THR A 1 311 ? 17.306 33.143 1.554 1.00 83.19 311 THR A CA 1
ATOM 2461 C C . THR A 1 311 ? 18.113 32.221 0.633 1.00 83.19 311 THR A C 1
ATOM 2463 O O . THR A 1 311 ? 18.380 31.080 1.024 1.00 83.19 311 THR A O 1
ATOM 2466 N N . PRO A 1 312 ? 18.573 32.689 -0.548 1.00 75.19 312 PRO A N 1
ATOM 2467 C CA . PRO A 1 312 ? 19.434 31.902 -1.440 1.00 75.19 312 PRO A CA 1
ATOM 2468 C C . PRO A 1 312 ? 20.738 31.418 -0.787 1.00 75.19 312 PRO A C 1
ATOM 2470 O O . PRO A 1 312 ? 21.277 30.387 -1.172 1.00 75.19 312 PRO A O 1
ATOM 2473 N N . GLN A 1 313 ? 21.234 32.132 0.230 1.00 79.56 313 GLN A N 1
ATOM 2474 C CA . GLN A 1 313 ? 22.396 31.725 1.024 1.00 79.56 313 GLN A CA 1
ATOM 2475 C C . GLN A 1 313 ? 22.110 30.510 1.929 1.00 79.56 313 GLN A C 1
ATOM 2477 O O . GLN A 1 313 ? 23.043 29.814 2.319 1.00 79.56 313 GLN A O 1
ATOM 2482 N N . TRP A 1 314 ? 20.841 30.224 2.246 1.00 82.62 314 TRP A N 1
ATOM 2483 C CA . TRP A 1 314 ? 20.400 29.031 2.981 1.00 82.62 314 TRP A CA 1
ATOM 2484 C C . TRP A 1 314 ? 19.919 27.933 2.012 1.00 82.62 314 TRP A C 1
ATOM 2486 O O . TRP A 1 314 ? 18.849 27.343 2.184 1.00 82.62 314 TRP A O 1
ATOM 2496 N N . GLN A 1 315 ? 20.714 27.662 0.972 1.00 83.12 315 GLN A N 1
ATOM 2497 C CA . GLN A 1 315 ? 20.493 26.542 0.059 1.00 83.12 315 GLN A CA 1
ATOM 2498 C C . GLN A 1 315 ? 21.165 25.264 0.584 1.00 83.12 315 GLN A C 1
ATOM 2500 O O . GLN A 1 315 ? 22.347 25.254 0.928 1.00 83.12 315 GLN A O 1
ATOM 2505 N N . ILE A 1 316 ? 20.425 24.155 0.616 1.00 85.88 316 ILE A N 1
ATOM 2506 C CA . ILE A 1 316 ? 20.930 22.876 1.128 1.00 85.88 316 ILE A CA 1
ATOM 2507 C C . ILE A 1 316 ? 21.487 22.022 -0.015 1.00 85.88 316 ILE A C 1
ATOM 2509 O O . ILE A 1 316 ? 20.747 21.374 -0.752 1.00 85.88 316 ILE A O 1
ATOM 2513 N N . GLY A 1 317 ? 22.814 22.002 -0.151 1.00 82.12 317 GLY A N 1
ATOM 2514 C CA . GLY A 1 317 ? 23.520 21.201 -1.161 1.00 82.12 317 GLY A CA 1
ATOM 2515 C C . GLY A 1 317 ? 23.763 19.730 -0.790 1.00 82.12 317 GLY A C 1
ATOM 2516 O O . GLY A 1 317 ? 24.165 18.952 -1.649 1.00 82.12 317 GLY A O 1
ATOM 2517 N N . THR A 1 318 ? 23.550 19.316 0.467 1.00 87.44 318 THR A N 1
ATOM 2518 C CA . THR A 1 318 ? 23.870 17.950 0.929 1.00 87.44 318 THR A CA 1
ATOM 2519 C C . THR A 1 318 ? 22.826 17.378 1.888 1.00 87.44 318 THR A C 1
ATOM 2521 O O . THR A 1 318 ? 22.215 18.099 2.678 1.00 87.44 318 THR A O 1
ATOM 2524 N N . LYS A 1 319 ? 22.698 16.042 1.901 1.00 81.81 319 LYS A N 1
ATOM 2525 C CA . LYS A 1 319 ? 21.832 15.306 2.844 1.00 81.81 319 LYS A CA 1
ATOM 2526 C C . LYS A 1 319 ? 22.163 15.620 4.314 1.00 81.81 319 LYS A C 1
ATOM 2528 O O . LYS A 1 319 ? 21.257 15.708 5.136 1.00 81.81 319 LYS A O 1
ATOM 2533 N N . GLY A 1 320 ? 23.441 15.844 4.637 1.00 84.94 320 GLY A N 1
ATOM 2534 C CA . GLY A 1 320 ? 23.877 16.256 5.978 1.00 84.94 320 GLY A CA 1
ATOM 2535 C C . GLY A 1 320 ? 23.400 17.662 6.360 1.00 84.94 320 GLY A C 1
ATOM 2536 O O . GLY A 1 320 ? 22.924 17.861 7.475 1.00 84.94 320 GLY A O 1
ATOM 2537 N N . GLY A 1 321 ? 23.436 18.617 5.422 1.00 85.69 321 GLY A N 1
ATOM 2538 C CA . GLY A 1 321 ? 22.889 19.963 5.627 1.00 85.69 321 GLY A CA 1
ATOM 2539 C C . GLY A 1 321 ? 21.377 19.967 5.883 1.00 85.69 321 GLY A C 1
ATOM 2540 O O . GLY A 1 321 ? 20.891 20.776 6.676 1.00 85.69 321 GLY A O 1
ATOM 2541 N N . MET A 1 322 ? 20.643 19.018 5.285 1.00 90.50 322 MET A N 1
ATOM 2542 C CA . MET A 1 322 ? 19.214 18.827 5.552 1.00 90.50 322 MET A CA 1
ATOM 2543 C C . MET A 1 322 ? 18.967 18.386 6.998 1.00 90.50 322 MET A C 1
ATOM 2545 O O . MET A 1 322 ? 18.160 19.002 7.691 1.00 90.50 322 MET A O 1
ATOM 2549 N N . VAL A 1 323 ? 19.707 17.382 7.486 1.00 91.38 323 VAL A N 1
ATOM 2550 C CA . VAL A 1 323 ? 19.617 16.920 8.885 1.00 91.38 323 VAL A CA 1
ATOM 2551 C C . VAL A 1 323 ? 20.004 18.037 9.860 1.00 91.38 323 VAL A C 1
ATOM 2553 O O . VAL A 1 323 ? 19.288 18.269 10.830 1.00 91.38 323 VAL A O 1
ATOM 2556 N N . GLY A 1 324 ? 21.078 18.782 9.576 1.00 92.25 324 GLY A N 1
ATOM 2557 C CA . GLY A 1 324 ? 21.484 19.938 10.382 1.00 92.25 324 GLY A CA 1
ATOM 2558 C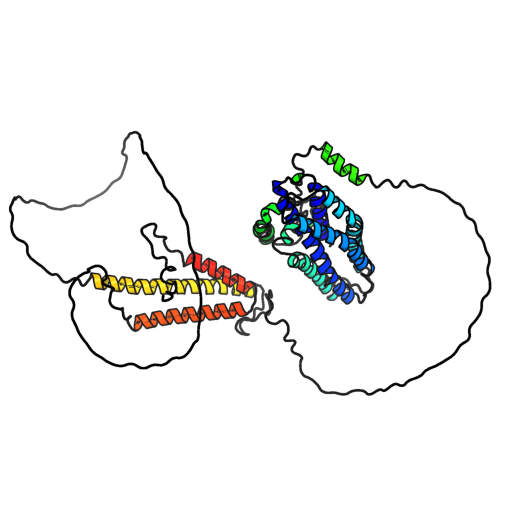 C . GLY A 1 324 ? 20.403 21.022 10.463 1.00 92.25 324 GLY A C 1
ATOM 2559 O O . GLY A 1 324 ? 20.123 21.531 11.547 1.00 92.25 324 GLY A O 1
ATOM 2560 N N . THR A 1 325 ? 19.736 21.320 9.343 1.00 92.00 325 THR A N 1
ATOM 2561 C CA . THR A 1 325 ? 18.624 22.285 9.302 1.00 92.00 325 THR A CA 1
ATOM 2562 C C . THR A 1 325 ? 17.403 21.773 10.069 1.00 92.00 325 THR A C 1
ATOM 2564 O O . THR A 1 325 ? 16.838 22.524 10.858 1.00 92.00 325 THR A O 1
ATOM 2567 N N . CYS A 1 326 ? 17.034 20.495 9.924 1.00 93.62 326 CYS A N 1
ATOM 2568 C CA . CYS A 1 326 ? 15.933 19.884 10.680 1.00 93.62 326 CYS A CA 1
ATOM 2569 C C . CYS A 1 326 ? 16.172 19.975 12.199 1.00 93.62 326 CYS A C 1
ATOM 2571 O O . CYS A 1 326 ? 15.316 20.471 12.932 1.00 93.62 326 CYS A O 1
ATOM 2573 N N . SER A 1 327 ? 17.367 19.599 12.668 1.00 95.31 327 SER A N 1
ATOM 2574 C CA . SER A 1 327 ? 17.764 19.747 14.076 1.00 95.31 327 SER A CA 1
ATOM 2575 C C . SER A 1 327 ? 17.741 21.208 14.537 1.00 95.31 327 SER A C 1
ATOM 2577 O O . SER A 1 327 ? 17.238 21.503 15.620 1.00 95.31 327 SER A O 1
ATOM 2579 N N . GLY A 1 328 ? 18.226 22.141 13.710 1.00 94.75 328 GLY A N 1
ATOM 2580 C CA . GLY A 1 328 ? 18.163 23.578 13.990 1.00 94.75 328 GLY A CA 1
ATOM 2581 C C . GLY A 1 328 ? 16.731 24.093 14.167 1.00 94.75 328 GLY A C 1
ATOM 2582 O O . GLY A 1 328 ? 16.472 24.873 15.080 1.00 94.75 328 GLY A O 1
ATOM 2583 N N . VAL A 1 329 ? 15.784 23.609 13.358 1.00 95.75 329 VAL A N 1
ATOM 2584 C CA . VAL A 1 329 ? 14.354 23.943 13.478 1.00 95.75 329 VAL A CA 1
ATOM 2585 C C . VAL A 1 329 ? 13.736 23.343 14.745 1.00 95.75 329 VAL A C 1
ATOM 2587 O O . VAL A 1 329 ? 13.015 24.052 15.446 1.00 95.75 329 VAL A O 1
ATOM 2590 N N . VAL A 1 330 ? 14.067 22.096 15.105 1.00 96.19 330 VAL A N 1
ATOM 2591 C CA . VAL A 1 330 ? 13.645 21.488 16.384 1.00 96.19 330 VAL A CA 1
ATOM 2592 C C . VAL A 1 330 ? 14.099 22.349 17.571 1.00 96.19 330 VAL A C 1
ATOM 2594 O O . VAL A 1 330 ? 13.284 22.680 18.435 1.00 96.19 330 VAL A O 1
ATOM 2597 N N . PHE A 1 331 ? 15.366 22.782 17.592 1.00 95.62 331 PHE A N 1
ATOM 2598 C CA . PHE A 1 331 ? 15.882 23.672 18.639 1.00 95.62 331 PHE A CA 1
ATOM 2599 C C . PHE A 1 331 ? 15.254 25.074 18.608 1.00 95.62 331 PHE A C 1
ATOM 2601 O O . PHE A 1 331 ? 15.000 25.635 19.671 1.00 95.62 331 PHE A O 1
ATOM 2608 N N . LEU A 1 332 ? 14.958 25.635 17.429 1.00 95.12 332 LEU A N 1
ATOM 2609 C CA . LEU A 1 332 ? 14.318 26.949 17.291 1.00 95.12 332 LEU A CA 1
ATOM 2610 C C . LEU A 1 332 ? 12.894 26.964 17.872 1.00 95.12 332 LEU A C 1
ATOM 2612 O O . LEU A 1 332 ? 12.525 27.907 18.572 1.00 95.12 332 LEU A O 1
ATOM 2616 N N . VAL A 1 333 ? 12.105 25.913 17.629 1.00 96.38 333 VAL A N 1
ATOM 2617 C CA . VAL A 1 333 ? 10.752 25.790 18.197 1.00 96.38 333 VAL A CA 1
ATOM 2618 C C . VAL A 1 333 ? 10.812 25.494 19.699 1.00 96.38 333 VAL A C 1
ATOM 2620 O O . VAL A 1 333 ? 10.088 26.121 20.471 1.00 96.38 333 VAL A O 1
ATOM 2623 N N . ALA A 1 334 ? 11.732 24.636 20.151 1.00 92.81 334 ALA A N 1
ATOM 2624 C CA . ALA A 1 334 ? 11.948 24.418 21.583 1.00 92.81 334 ALA A CA 1
ATOM 2625 C C . ALA A 1 334 ? 12.380 25.712 22.309 1.00 92.81 334 ALA A C 1
ATOM 2627 O O . ALA A 1 334 ? 11.935 25.979 23.427 1.00 92.81 334 ALA A O 1
ATOM 2628 N N . ALA A 1 335 ? 13.178 26.565 21.657 1.00 92.12 335 ALA A N 1
ATOM 2629 C CA . ALA A 1 335 ? 13.531 27.887 22.165 1.00 92.12 335 ALA A CA 1
ATOM 2630 C C . ALA A 1 335 ? 12.326 28.845 22.217 1.00 92.12 335 ALA A C 1
ATOM 2632 O O . ALA A 1 335 ? 12.236 29.630 23.160 1.00 92.12 335 ALA A O 1
ATOM 2633 N N . LEU A 1 336 ? 11.368 28.767 21.283 1.00 93.69 336 LEU A N 1
ATOM 2634 C CA . LEU A 1 336 ? 10.121 29.541 21.373 1.00 93.69 336 LEU A CA 1
ATOM 2635 C C . LEU A 1 336 ? 9.320 29.170 22.632 1.00 93.69 336 LEU A C 1
ATOM 2637 O O . LEU A 1 336 ? 8.856 30.069 23.336 1.00 93.69 336 LEU A O 1
ATOM 2641 N N . GLU A 1 337 ? 9.219 27.881 22.972 1.00 93.62 337 GLU A N 1
ATOM 2642 C CA . GLU A 1 337 ? 8.576 27.447 24.223 1.00 93.62 337 GLU A CA 1
ATOM 2643 C C . GLU A 1 337 ? 9.358 27.881 25.470 1.00 93.62 337 GLU A C 1
ATOM 2645 O O . GLU A 1 337 ? 8.765 28.328 26.455 1.00 93.62 337 GLU A O 1
ATOM 2650 N N . MET A 1 338 ? 10.692 27.872 25.416 1.00 90.31 338 MET A N 1
ATOM 2651 C CA . MET A 1 338 ? 11.526 28.454 26.471 1.00 90.31 338 MET A CA 1
ATOM 2652 C C . MET A 1 338 ? 11.263 29.964 26.645 1.00 90.31 338 MET A C 1
ATOM 2654 O O . MET A 1 338 ? 11.130 30.430 27.777 1.00 90.31 338 MET A O 1
ATOM 2658 N N . LEU A 1 339 ? 11.123 30.735 25.557 1.00 91.06 339 LEU A N 1
ATOM 2659 C CA . LEU A 1 339 ? 10.775 32.166 25.595 1.00 91.06 339 LEU A CA 1
ATOM 2660 C C . LEU A 1 339 ? 9.346 32.410 26.116 1.00 91.06 339 LEU A C 1
ATOM 2662 O O . LEU A 1 339 ? 9.098 33.405 26.810 1.00 91.06 339 LEU A O 1
ATOM 2666 N N . ARG A 1 340 ? 8.401 31.514 25.806 1.00 89.75 340 ARG A N 1
ATOM 2667 C CA . ARG A 1 340 ? 7.034 31.517 26.358 1.00 89.75 340 ARG A CA 1
ATOM 2668 C C . ARG A 1 340 ? 7.063 31.280 27.871 1.00 89.75 340 ARG A C 1
ATOM 2670 O O . ARG A 1 340 ? 6.527 32.104 28.617 1.00 89.75 340 ARG A O 1
ATOM 2677 N N . ARG A 1 341 ? 7.784 30.253 28.346 1.00 88.44 341 ARG A N 1
ATOM 2678 C CA . ARG A 1 341 ? 7.992 29.985 29.784 1.00 88.44 341 ARG A CA 1
ATOM 2679 C C . ARG A 1 341 ? 8.676 31.157 30.493 1.00 88.44 341 ARG A C 1
ATOM 2681 O O . ARG A 1 341 ? 8.210 31.585 31.545 1.00 88.44 341 ARG A O 1
ATOM 2688 N N . ALA A 1 342 ? 9.744 31.705 29.909 1.00 87.19 342 ALA A N 1
ATOM 2689 C CA . ALA A 1 342 ? 10.502 32.816 30.484 1.00 87.19 342 ALA A CA 1
ATOM 2690 C C . ALA A 1 342 ? 9.635 34.066 30.693 1.00 87.19 342 ALA A C 1
ATOM 2692 O O . ALA A 1 342 ? 9.748 34.721 31.726 1.00 87.19 342 ALA A O 1
ATOM 2693 N N . THR A 1 343 ? 8.722 34.361 29.763 1.00 88.44 343 THR A N 1
ATOM 2694 C CA . THR A 1 343 ? 7.786 35.490 29.896 1.00 88.44 343 THR A CA 1
ATOM 2695 C C . THR A 1 343 ? 6.749 35.236 30.989 1.00 88.44 343 THR A C 1
ATOM 2697 O O . THR A 1 343 ? 6.549 36.100 31.842 1.00 88.44 343 THR A O 1
ATOM 2700 N N . LYS A 1 344 ? 6.154 34.032 31.042 1.00 86.25 344 LYS A N 1
ATOM 2701 C CA . LYS A 1 344 ? 5.210 33.656 32.111 1.00 86.25 344 LYS A CA 1
ATOM 2702 C C . LYS A 1 344 ? 5.861 33.725 33.500 1.00 86.25 344 LYS A C 1
ATOM 2704 O O . LYS A 1 344 ? 5.266 34.269 34.429 1.00 86.25 344 LYS A O 1
ATOM 2709 N N . GLU A 1 345 ? 7.095 33.242 33.652 1.00 86.31 345 GLU A N 1
ATOM 2710 C CA . GLU A 1 345 ? 7.793 33.277 34.945 1.00 86.31 345 GLU A CA 1
ATOM 2711 C C . GLU A 1 345 ? 8.344 34.672 35.297 1.00 86.31 345 GLU A C 1
ATOM 2713 O O . GLU A 1 345 ? 8.381 35.032 36.475 1.00 86.31 345 GLU A O 1
ATOM 2718 N N . PHE A 1 346 ? 8.682 35.508 34.307 1.00 86.50 346 PHE A N 1
ATOM 2719 C CA . PHE A 1 346 ? 9.009 36.922 34.521 1.00 86.50 346 PHE A CA 1
ATOM 2720 C C . PHE A 1 346 ? 7.798 37.710 35.039 1.00 86.50 346 PHE A C 1
ATOM 2722 O O . PHE A 1 346 ? 7.905 38.377 36.071 1.00 86.50 346 PHE A O 1
ATOM 2729 N N . ASP A 1 347 ? 6.630 37.568 34.407 1.00 85.06 347 ASP A N 1
ATOM 2730 C CA . ASP A 1 347 ? 5.392 38.215 34.855 1.00 85.06 347 ASP A CA 1
ATOM 2731 C C . ASP A 1 347 ? 4.979 37.724 36.259 1.00 85.06 347 ASP A C 1
ATOM 2733 O O . ASP A 1 347 ? 4.693 38.536 37.147 1.00 85.06 347 ASP A O 1
ATOM 2737 N N . ARG A 1 348 ? 5.073 36.413 36.536 1.00 83.88 348 ARG A N 1
ATOM 2738 C CA . ARG A 1 348 ? 4.908 35.859 37.898 1.00 83.88 348 ARG A CA 1
ATOM 2739 C C . ARG A 1 348 ? 5.910 36.446 38.896 1.00 83.88 348 ARG A C 1
ATOM 2741 O O . ARG A 1 348 ? 5.541 36.722 40.038 1.00 83.88 348 ARG A O 1
ATOM 2748 N N . CYS A 1 349 ? 7.167 36.650 38.503 1.00 81.12 349 CYS A N 1
ATOM 2749 C CA . CYS A 1 349 ? 8.199 37.242 39.356 1.00 81.12 349 CYS A CA 1
ATOM 2750 C C . CYS A 1 349 ? 7.885 38.708 39.705 1.00 81.12 349 CYS A C 1
ATOM 2752 O O . CYS A 1 349 ? 8.040 39.106 40.865 1.00 81.12 349 CYS A O 1
ATOM 2754 N N . ILE A 1 350 ? 7.368 39.490 38.748 1.00 81.94 350 ILE A N 1
ATOM 2755 C CA . ILE A 1 350 ? 6.871 40.854 38.987 1.00 81.94 350 ILE A CA 1
ATOM 2756 C C . ILE A 1 350 ? 5.775 40.834 40.063 1.00 81.94 350 ILE A C 1
ATOM 2758 O O . ILE A 1 350 ? 5.920 41.522 41.078 1.00 81.94 350 ILE A O 1
ATOM 2762 N N . VAL A 1 351 ? 4.749 39.991 39.896 1.00 82.00 351 VAL A N 1
ATOM 2763 C CA . VAL A 1 351 ? 3.628 39.867 40.846 1.00 82.00 351 VAL A CA 1
ATOM 2764 C C . VAL A 1 351 ? 4.110 39.412 42.228 1.00 82.00 351 VAL A C 1
ATOM 2766 O O . VAL A 1 351 ? 3.837 40.083 43.223 1.00 82.00 351 VAL A O 1
ATOM 2769 N N . ARG A 1 352 ? 4.910 38.338 42.326 1.00 79.62 352 ARG A N 1
ATOM 2770 C CA . ARG A 1 352 ? 5.468 37.860 43.611 1.00 79.62 352 ARG A CA 1
ATOM 2771 C C . ARG A 1 352 ? 6.263 38.954 44.337 1.00 79.62 352 ARG A C 1
ATOM 2773 O O . ARG A 1 352 ? 6.112 39.130 45.548 1.00 79.62 352 ARG A O 1
ATOM 2780 N N . ARG A 1 353 ? 7.087 39.722 43.611 1.00 77.25 353 ARG A N 1
ATOM 2781 C CA . ARG A 1 353 ? 7.903 40.817 44.172 1.00 77.25 353 ARG A CA 1
ATOM 2782 C C . ARG A 1 353 ? 7.058 42.013 44.627 1.00 77.25 353 ARG A C 1
ATOM 2784 O O . ARG A 1 353 ? 7.490 42.741 45.519 1.00 77.25 353 ARG A O 1
ATOM 2791 N N . GLN A 1 354 ? 5.880 42.219 44.043 1.00 71.06 354 GLN A N 1
ATOM 2792 C CA . GLN A 1 354 ? 4.944 43.283 44.417 1.00 71.06 354 GLN A CA 1
ATOM 2793 C C . GLN A 1 354 ? 4.056 42.875 45.598 1.00 71.06 354 GLN A C 1
ATOM 2795 O O . GLN A 1 354 ? 3.959 43.642 46.555 1.00 71.06 354 GLN A O 1
ATOM 2800 N N . ASN A 1 355 ? 3.533 41.646 45.614 1.00 73.62 355 ASN A N 1
ATOM 2801 C CA . ASN A 1 355 ? 2.795 41.100 46.758 1.00 73.62 355 ASN A CA 1
ATOM 2802 C C . ASN A 1 355 ? 3.659 41.145 48.030 1.00 73.62 355 ASN A C 1
ATOM 2804 O O . ASN A 1 355 ? 3.230 41.676 49.051 1.00 73.62 355 ASN A O 1
ATOM 2808 N N . ARG A 1 356 ? 4.935 40.726 47.944 1.00 72.19 356 ARG A N 1
ATOM 2809 C CA . ARG A 1 356 ? 5.886 40.807 49.071 1.00 72.19 356 ARG A CA 1
ATOM 2810 C C . ARG A 1 356 ? 6.159 42.245 49.547 1.00 72.19 356 ARG A C 1
ATOM 2812 O O . ARG A 1 356 ? 6.491 42.431 50.713 1.00 72.19 356 ARG A O 1
ATOM 2819 N N . LYS A 1 357 ? 6.013 43.261 48.685 1.00 69.19 357 LYS A N 1
ATOM 2820 C CA . LYS A 1 357 ? 6.080 44.676 49.098 1.00 69.19 357 LYS A CA 1
ATOM 2821 C C . LYS A 1 357 ? 4.809 45.127 49.816 1.00 69.19 357 LYS A C 1
ATOM 2823 O O . LYS A 1 357 ? 4.922 45.854 50.791 1.00 69.19 357 LYS A O 1
ATOM 2828 N N . GLN A 1 358 ? 3.628 44.694 49.373 1.00 64.69 358 GLN A N 1
ATOM 2829 C CA . GLN A 1 358 ? 2.362 45.031 50.036 1.00 64.69 358 GLN A CA 1
ATOM 2830 C C . GLN A 1 358 ? 2.278 44.398 51.434 1.00 64.69 358 GLN A C 1
ATOM 2832 O O . GLN A 1 358 ? 1.990 45.100 52.398 1.00 64.69 358 GLN A O 1
ATOM 2837 N N . SER A 1 359 ? 2.651 43.121 51.580 1.00 61.84 359 SER A N 1
ATOM 2838 C CA . SER A 1 359 ? 2.728 42.447 52.889 1.00 61.84 359 SER A CA 1
ATOM 2839 C C . SER A 1 359 ? 3.767 43.050 53.847 1.00 61.84 359 SER A C 1
ATOM 2841 O O . SER A 1 359 ? 3.704 42.795 55.044 1.00 61.84 359 SER A O 1
ATOM 2843 N N . GLY A 1 360 ? 4.725 43.835 53.339 1.00 58.84 360 GLY A N 1
ATOM 2844 C CA . GLY A 1 360 ? 5.730 44.541 54.140 1.00 58.84 360 GLY A CA 1
ATOM 2845 C C . GLY A 1 360 ? 5.314 45.942 54.606 1.00 58.84 360 GLY A C 1
ATOM 2846 O O . GLY A 1 360 ? 6.097 46.592 55.290 1.00 58.84 360 GLY A O 1
ATOM 2847 N N . ILE A 1 361 ? 4.122 46.426 54.232 1.00 56.78 361 ILE A N 1
ATOM 2848 C CA . ILE A 1 361 ? 3.604 47.755 54.603 1.00 56.78 361 ILE A CA 1
ATOM 2849 C C . ILE A 1 361 ? 2.266 47.577 55.341 1.00 56.78 361 ILE A C 1
ATOM 2851 O O . ILE A 1 361 ? 1.208 48.025 54.901 1.00 56.78 361 ILE A O 1
ATOM 2855 N N . ALA A 1 362 ? 2.326 46.893 56.483 1.00 50.84 362 ALA A N 1
ATOM 2856 C CA . ALA A 1 362 ? 1.257 46.867 57.476 1.00 50.84 362 ALA A CA 1
ATOM 2857 C C . ALA A 1 362 ? 1.626 47.844 58.612 1.00 50.84 362 ALA A C 1
ATOM 2859 O O . ALA A 1 362 ? 2.636 47.619 59.281 1.00 50.84 362 ALA A O 1
ATOM 2860 N N . PRO A 1 363 ? 0.884 48.948 58.824 1.00 49.19 363 PRO A N 1
ATOM 2861 C CA . PRO A 1 363 ? 1.218 49.916 59.863 1.00 49.19 363 PRO A CA 1
ATOM 2862 C C . PRO A 1 363 ? 0.907 49.367 61.261 1.00 49.19 363 PRO A C 1
ATOM 2864 O O . PRO A 1 363 ? -0.180 48.844 61.508 1.00 49.19 363 PRO A O 1
ATOM 2867 N N . THR A 1 364 ? 1.847 49.534 62.193 1.00 51.16 364 THR A N 1
ATOM 2868 C CA . THR A 1 364 ? 1.694 49.147 63.602 1.00 51.16 364 THR A CA 1
ATOM 2869 C C . THR A 1 364 ? 0.641 50.018 64.294 1.00 51.16 364 THR A C 1
ATOM 2871 O O . THR A 1 364 ? 0.943 51.109 64.773 1.00 51.16 364 THR A O 1
ATOM 2874 N N . ALA A 1 365 ? -0.602 49.540 64.347 1.00 41.94 365 ALA A N 1
ATOM 2875 C CA . ALA A 1 365 ? -1.723 50.220 64.992 1.00 41.94 365 ALA A CA 1
ATOM 2876 C C . ALA A 1 365 ? -2.061 49.567 66.344 1.00 41.94 365 ALA A C 1
ATOM 2878 O O . ALA A 1 365 ? -2.916 48.687 66.435 1.00 41.94 365 ALA A O 1
ATOM 2879 N N . THR A 1 366 ? -1.372 49.998 67.402 1.00 48.44 366 THR A N 1
ATOM 2880 C CA . THR A 1 366 ? -1.672 49.611 68.790 1.00 48.44 366 THR A CA 1
ATOM 2881 C C . THR A 1 366 ? -3.074 50.070 69.196 1.00 48.44 366 THR A C 1
ATOM 2883 O O . THR A 1 366 ? -3.429 51.224 68.968 1.00 48.44 366 THR A O 1
ATOM 2886 N N . SER A 1 367 ? -3.841 49.210 69.873 1.00 35.47 367 SER A N 1
ATOM 2887 C CA . SER A 1 367 ? -5.071 49.601 70.575 1.00 35.47 367 SER A CA 1
ATOM 2888 C C . SER A 1 367 ? -5.241 48.772 71.865 1.00 35.47 367 SER A C 1
ATOM 2890 O O . SER A 1 367 ? -4.863 47.598 71.858 1.00 35.47 367 SER A O 1
ATOM 2892 N N . PRO A 1 368 ? -5.725 49.347 72.985 1.00 51.84 368 PRO A N 1
ATOM 2893 C CA . PRO A 1 368 ? -5.671 48.710 74.306 1.00 51.84 368 PRO A CA 1
ATOM 2894 C C . PRO A 1 368 ? -6.930 47.902 74.671 1.00 51.84 368 PRO A C 1
ATOM 2896 O O . PRO A 1 368 ? -8.030 48.198 74.209 1.00 51.84 368 PRO A O 1
ATOM 2899 N N . ALA A 1 369 ? -6.784 46.952 75.602 1.00 33.06 369 ALA A N 1
ATOM 2900 C CA . ALA A 1 369 ? -7.889 46.275 76.291 1.00 33.06 369 ALA A CA 1
ATOM 2901 C C . ALA A 1 369 ? -7.530 46.017 77.779 1.00 33.06 369 ALA A C 1
ATOM 2903 O O . ALA A 1 369 ? -6.395 45.615 78.047 1.00 33.06 369 ALA A O 1
ATOM 2904 N N . PRO A 1 370 ? -8.434 46.253 78.757 1.00 41.47 370 PRO A N 1
ATOM 2905 C CA . PRO A 1 370 ? -8.095 46.187 80.184 1.00 41.47 370 PRO A CA 1
ATOM 2906 C C . PRO A 1 370 ? -8.558 44.912 80.929 1.00 41.47 370 PRO A C 1
ATOM 2908 O O . PRO A 1 370 ? -9.706 44.499 80.827 1.00 41.47 370 PRO A O 1
ATOM 2911 N N . GLY A 1 371 ? -7.692 44.403 81.816 1.00 32.25 371 GLY A N 1
ATOM 2912 C CA . GLY A 1 371 ? -8.044 44.119 83.221 1.00 32.25 371 GLY A CA 1
ATOM 2913 C C . GLY A 1 371 ? -8.858 42.872 83.628 1.00 32.25 371 GLY A C 1
ATOM 2914 O O . GLY A 1 371 ? -10.017 43.011 84.003 1.00 32.25 371 GLY A O 1
ATOM 2915 N N . ALA A 1 372 ? -8.191 41.718 83.780 1.00 31.92 372 ALA A N 1
ATOM 2916 C CA . ALA A 1 372 ? -8.375 40.730 84.874 1.00 31.92 372 ALA A CA 1
ATOM 2917 C C . ALA A 1 372 ? -7.184 39.736 84.831 1.00 31.92 372 ALA A C 1
ATOM 2919 O O . ALA A 1 372 ? -6.905 39.186 83.774 1.00 31.92 372 ALA A O 1
ATOM 2920 N N . ARG A 1 373 ? -6.301 39.620 85.837 1.00 31.62 373 ARG A N 1
ATOM 2921 C CA . ARG A 1 373 ? -6.461 39.004 87.178 1.00 31.62 373 ARG A CA 1
ATOM 2922 C C . ARG A 1 373 ? -6.777 37.494 87.095 1.00 31.62 373 ARG A C 1
ATOM 2924 O O . ARG A 1 373 ? -7.871 37.156 86.671 1.00 31.62 373 ARG A O 1
ATOM 2931 N N . SER A 1 374 ? -5.931 36.552 87.533 1.00 30.56 374 SER A N 1
ATOM 2932 C CA . SER A 1 374 ? -4.560 36.602 88.094 1.00 30.56 374 SER A CA 1
ATOM 2933 C C . SER A 1 374 ? -3.925 35.203 88.057 1.00 30.56 374 SER A C 1
ATOM 2935 O O . SER A 1 374 ? -4.637 34.248 88.343 1.00 30.56 374 SER A O 1
ATOM 2937 N N . GLN A 1 375 ? -2.599 35.108 87.891 1.00 33.97 375 GLN A N 1
ATOM 2938 C CA . GLN A 1 375 ? -1.665 34.523 88.880 1.00 33.97 375 GLN A CA 1
ATOM 2939 C C . GLN A 1 375 ? -0.202 34.674 88.411 1.00 33.97 375 GLN A C 1
ATOM 2941 O O . GLN A 1 375 ? 0.056 34.855 87.224 1.00 33.97 375 GLN A O 1
ATOM 2946 N N . GLN A 1 376 ? 0.723 34.678 89.371 1.00 32.03 376 GLN A N 1
ATOM 2947 C CA . GLN A 1 376 ? 2.183 34.630 89.189 1.00 32.03 376 GLN A CA 1
ATOM 2948 C C . GLN A 1 376 ? 2.611 33.163 89.428 1.00 32.03 376 GLN A C 1
ATOM 2950 O O . GLN A 1 376 ? 1.876 32.431 90.086 1.00 32.03 376 GLN A O 1
ATOM 2955 N N . ASP A 1 377 ? 3.672 32.634 88.821 1.00 31.91 377 ASP A N 1
ATOM 2956 C CA . ASP A 1 377 ? 5.053 32.910 89.236 1.00 31.91 377 ASP A CA 1
ATOM 2957 C C . ASP A 1 377 ? 6.104 32.687 88.125 1.00 31.91 377 ASP A C 1
ATOM 2959 O O . ASP A 1 377 ? 5.820 32.175 87.042 1.00 31.91 377 ASP A O 1
ATOM 2963 N N . SER A 1 378 ? 7.335 33.091 88.443 1.00 29.44 378 SER A N 1
ATOM 2964 C CA . SER A 1 378 ? 8.574 33.008 87.650 1.00 29.44 378 SER A CA 1
ATOM 2965 C C . SER A 1 378 ? 9.733 32.626 88.606 1.00 29.44 378 SER A C 1
ATOM 2967 O O . SER A 1 378 ? 9.469 32.493 89.804 1.00 29.44 378 SER A O 1
ATOM 2969 N N . PRO A 1 379 ? 11.025 32.591 88.205 1.00 44.41 379 PRO A N 1
ATOM 2970 C CA . PRO A 1 379 ? 11.646 32.502 86.879 1.00 44.41 379 PRO A CA 1
ATOM 2971 C C . PRO A 1 379 ? 12.666 31.319 86.865 1.00 44.41 379 PRO A C 1
ATOM 2973 O O . PRO A 1 379 ? 12.299 30.218 87.259 1.00 44.41 379 PRO A O 1
ATOM 2976 N N . ALA A 1 380 ? 13.932 31.597 86.510 1.00 32.62 380 ALA A N 1
ATOM 2977 C CA . ALA A 1 380 ? 15.158 30.786 86.588 1.00 32.62 380 ALA A CA 1
ATOM 2978 C C . ALA A 1 380 ? 15.403 29.798 85.421 1.00 32.62 380 ALA A C 1
ATOM 2980 O O . ALA A 1 380 ? 14.586 28.912 85.188 1.00 32.62 380 ALA A O 1
ATOM 2981 N N . ASP A 1 381 ? 16.381 30.009 84.521 1.00 33.31 381 ASP A N 1
ATOM 2982 C CA . ASP A 1 381 ? 17.872 30.043 84.644 1.00 33.31 381 ASP A CA 1
ATOM 2983 C C . ASP A 1 381 ? 18.457 28.607 84.447 1.00 33.31 381 ASP A C 1
ATOM 2985 O O . ASP A 1 381 ? 17.786 27.631 84.767 1.00 33.31 381 ASP A O 1
ATOM 2989 N N . ASP A 1 382 ? 19.645 28.345 83.878 1.00 32.25 382 ASP A N 1
ATOM 2990 C CA . ASP A 1 382 ? 20.751 29.224 83.452 1.00 32.25 382 ASP A CA 1
ATOM 2991 C C . ASP A 1 382 ? 21.620 28.604 82.307 1.00 32.25 382 ASP A C 1
ATOM 2993 O O . ASP A 1 382 ? 21.300 27.538 81.782 1.00 32.25 382 ASP A O 1
ATOM 2997 N N . HIS A 1 383 ? 22.721 29.284 81.940 1.00 37.03 383 HIS A N 1
ATOM 2998 C CA . HIS A 1 383 ? 23.990 28.838 81.315 1.00 37.03 383 HIS A CA 1
ATOM 2999 C C . HIS A 1 383 ? 24.094 27.386 80.765 1.00 37.03 383 HIS A C 1
ATOM 3001 O O . HIS A 1 383 ? 23.944 26.419 81.500 1.00 37.03 383 HIS A O 1
ATOM 3007 N N . SER A 1 384 ? 24.385 27.109 79.480 1.00 31.16 384 SER A N 1
ATOM 3008 C CA . SER A 1 384 ? 25.473 27.542 78.561 1.00 31.16 384 SER A CA 1
ATOM 3009 C C . SER A 1 384 ? 26.832 26.831 78.736 1.00 31.16 384 SER A C 1
ATOM 3011 O O . SER A 1 384 ? 27.304 26.674 79.856 1.00 31.16 384 SER A O 1
ATOM 3013 N N . SER A 1 385 ? 27.511 26.552 77.607 1.00 32.91 385 SER A N 1
ATOM 3014 C CA . SER A 1 385 ? 28.772 25.781 77.448 1.00 32.91 385 SER A CA 1
ATOM 3015 C C . SER A 1 385 ? 28.649 24.262 77.721 1.00 32.91 385 SER A C 1
ATOM 3017 O O . SER A 1 385 ? 27.791 23.845 78.484 1.00 32.91 385 SER A O 1
ATOM 3019 N N . GLY A 1 386 ? 29.426 23.377 77.081 1.00 30.41 386 GLY A N 1
ATOM 3020 C CA . GLY A 1 386 ? 30.438 23.605 76.043 1.00 30.41 386 GLY A CA 1
ATOM 3021 C C . GLY A 1 386 ? 30.973 22.308 75.406 1.00 30.41 386 GLY A C 1
ATOM 3022 O O . GLY A 1 386 ? 30.545 21.210 75.741 1.00 30.41 386 GLY A O 1
ATOM 3023 N N . GLN A 1 387 ? 31.899 22.494 74.465 1.00 31.42 387 GLN A N 1
ATOM 3024 C CA . GLN A 1 387 ? 32.776 21.522 73.780 1.00 31.42 387 GLN A CA 1
ATOM 3025 C C . GLN A 1 387 ? 33.383 20.422 74.702 1.00 31.42 387 GLN A C 1
ATOM 3027 O O . GLN A 1 387 ? 33.556 20.667 75.891 1.00 31.42 387 GLN A O 1
ATOM 3032 N N . ASP A 1 388 ? 33.788 19.222 74.245 1.00 29.42 388 ASP A N 1
ATOM 3033 C CA . ASP A 1 388 ? 34.144 18.789 72.875 1.00 29.42 388 ASP A CA 1
ATOM 3034 C C . ASP A 1 388 ? 34.173 17.237 72.680 1.00 29.42 388 ASP A C 1
ATOM 3036 O O . ASP A 1 388 ? 34.133 16.482 73.645 1.00 29.42 388 ASP A O 1
ATOM 3040 N N . SER A 1 389 ? 34.397 16.789 71.431 1.00 35.47 389 SER A N 1
ATOM 3041 C CA . SER A 1 389 ? 35.041 15.506 71.015 1.00 35.47 389 SER A CA 1
ATOM 3042 C C . SER A 1 389 ? 34.387 14.099 71.188 1.00 35.47 389 SER A C 1
ATOM 3044 O O . SER A 1 389 ? 34.575 13.419 72.188 1.00 35.47 389 SER A O 1
ATOM 3046 N N . ALA A 1 390 ? 33.919 13.573 70.038 1.00 31.89 390 ALA A N 1
ATOM 3047 C CA . ALA A 1 390 ? 34.354 12.306 69.389 1.00 31.89 390 ALA A CA 1
ATOM 3048 C C . ALA A 1 390 ? 33.819 10.885 69.772 1.00 31.89 390 ALA A C 1
ATOM 3050 O O . ALA A 1 390 ? 33.522 10.564 70.912 1.00 31.89 390 ALA A O 1
ATOM 3051 N N . ALA A 1 391 ? 33.854 10.012 68.741 1.00 31.88 391 ALA A N 1
ATOM 3052 C CA . ALA A 1 391 ? 33.913 8.529 68.739 1.00 31.88 391 ALA A CA 1
ATOM 3053 C C . ALA A 1 391 ? 32.641 7.643 68.926 1.00 31.88 391 ALA A C 1
ATOM 3055 O O . ALA A 1 391 ? 32.488 6.978 69.938 1.00 31.88 391 ALA A O 1
ATOM 3056 N N . ILE A 1 392 ? 31.862 7.507 67.834 1.00 30.02 392 ILE A N 1
ATOM 3057 C CA . ILE A 1 392 ? 31.546 6.241 67.098 1.00 30.02 392 ILE A CA 1
ATOM 3058 C C . ILE A 1 392 ? 30.806 5.059 67.799 1.00 30.02 392 ILE A C 1
ATOM 3060 O O . I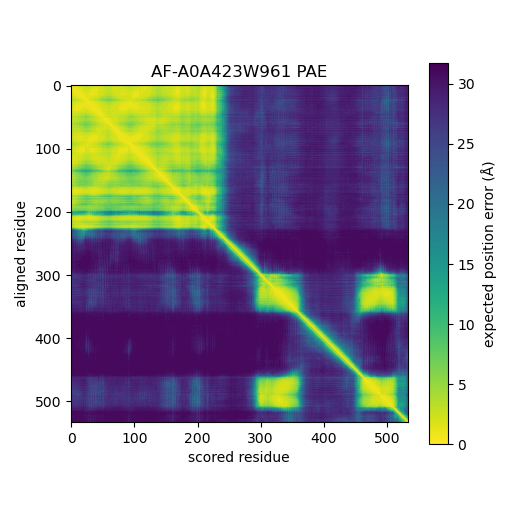LE A 1 392 ? 31.102 4.663 68.916 1.00 30.02 392 ILE A O 1
ATOM 3064 N N . THR A 1 393 ? 29.946 4.391 67.000 1.00 29.50 393 THR A N 1
ATOM 3065 C CA . THR A 1 393 ? 29.170 3.137 67.229 1.00 29.50 393 THR A CA 1
ATOM 3066 C C . THR A 1 393 ? 28.067 3.179 68.309 1.00 29.50 393 THR A C 1
ATOM 3068 O O . THR A 1 393 ? 28.313 3.705 69.381 1.00 29.50 393 THR A O 1
ATOM 3071 N N . VAL A 1 394 ? 26.860 2.588 68.205 1.00 32.16 394 VAL A N 1
ATOM 3072 C CA . VAL A 1 394 ? 25.947 1.995 67.177 1.00 32.16 394 VAL A CA 1
ATOM 3073 C C . VAL A 1 394 ? 25.106 0.911 67.904 1.00 32.16 394 VAL A C 1
ATOM 3075 O O . VAL A 1 394 ? 25.588 0.355 68.884 1.00 32.16 394 VAL A O 1
ATOM 3078 N N . GLU A 1 395 ? 23.900 0.607 67.401 1.00 31.38 395 GLU A N 1
ATOM 3079 C CA . GLU A 1 395 ? 22.914 -0.416 67.851 1.00 31.38 395 GLU A CA 1
ATOM 3080 C C . GLU A 1 395 ? 21.859 -0.018 68.913 1.00 31.38 395 GLU A C 1
ATOM 3082 O O . GLU A 1 395 ? 22.137 0.541 69.971 1.00 31.38 395 GLU A O 1
ATOM 3087 N N . GLY A 1 396 ? 20.617 -0.383 68.572 1.00 31.25 396 GLY A N 1
ATOM 3088 C CA . GLY A 1 396 ? 19.341 -0.230 69.280 1.00 31.25 396 GLY A CA 1
ATOM 3089 C C . GLY A 1 396 ? 18.222 -0.264 68.218 1.00 31.25 396 GLY A C 1
ATOM 3090 O O . GLY A 1 396 ? 18.325 0.451 67.227 1.00 31.25 396 GLY A O 1
ATOM 3091 N N . GLY A 1 397 ? 17.172 -1.091 68.263 1.00 28.69 397 GLY A N 1
ATOM 3092 C CA . GLY A 1 397 ? 16.645 -1.928 69.348 1.00 28.69 397 GLY A CA 1
ATOM 3093 C C . GLY A 1 397 ? 15.560 -1.181 70.145 1.00 28.69 397 GLY A C 1
ATOM 3094 O O . GLY A 1 397 ? 15.839 -0.098 70.643 1.00 28.69 397 GLY A O 1
ATOM 3095 N N . MET A 1 398 ? 14.331 -1.686 70.316 1.00 29.98 398 MET A N 1
ATOM 3096 C CA . MET A 1 398 ? 13.680 -2.874 69.728 1.00 29.98 398 MET A CA 1
ATOM 3097 C C . MET A 1 398 ? 12.145 -2.782 69.938 1.00 29.98 398 MET A C 1
ATOM 3099 O O . MET A 1 398 ? 11.727 -2.088 70.859 1.00 29.98 398 MET A O 1
ATOM 3103 N N . ASP A 1 399 ? 11.348 -3.511 69.137 1.00 29.73 399 ASP A N 1
ATOM 3104 C CA . ASP A 1 399 ? 9.909 -3.836 69.346 1.00 29.73 399 ASP A CA 1
ATOM 3105 C C . ASP A 1 399 ? 8.879 -2.663 69.411 1.00 29.73 399 ASP A C 1
ATOM 3107 O O . ASP A 1 399 ? 9.225 -1.511 69.639 1.00 29.73 399 ASP A O 1
ATOM 3111 N N . GLY A 1 400 ? 7.565 -2.840 69.182 1.00 28.56 400 GLY A N 1
ATOM 3112 C CA . GLY A 1 400 ? 6.796 -3.982 68.654 1.00 28.56 400 GLY A CA 1
ATOM 3113 C C . GLY A 1 400 ? 5.261 -3.798 68.803 1.00 28.56 400 GLY A C 1
ATOM 3114 O O . GLY A 1 400 ? 4.826 -3.043 69.666 1.00 28.56 400 GLY A O 1
ATOM 3115 N N . ALA A 1 401 ? 4.459 -4.544 68.014 1.00 30.23 401 ALA A N 1
ATOM 3116 C CA . ALA A 1 401 ? 2.991 -4.757 68.161 1.00 30.23 401 ALA A CA 1
ATOM 3117 C C . ALA A 1 401 ? 2.051 -3.511 67.974 1.00 30.23 401 ALA A C 1
ATOM 3119 O O . ALA A 1 401 ? 2.508 -2.378 68.016 1.00 30.23 401 ALA A O 1
ATOM 3120 N N . GLU A 1 402 ? 0.728 -3.591 67.722 1.00 29.84 402 GLU A N 1
ATOM 3121 C CA . GLU A 1 402 ? -0.141 -4.679 67.226 1.00 29.84 402 GLU A CA 1
ATOM 3122 C C . GLU A 1 402 ? -1.465 -4.151 66.589 1.00 29.84 402 GLU A C 1
ATOM 3124 O O . GLU A 1 402 ? -1.892 -3.033 66.847 1.00 29.84 402 GLU A O 1
ATOM 3129 N N . SER A 1 403 ? -2.159 -5.037 65.860 1.00 29.16 403 SER A N 1
ATOM 3130 C CA . SER A 1 403 ? -3.628 -5.144 65.677 1.00 29.16 403 SER A CA 1
ATOM 3131 C C . SER A 1 403 ? -4.513 -4.093 64.942 1.00 29.16 403 SER A C 1
ATOM 3133 O O . SER A 1 403 ? -4.542 -2.896 65.190 1.00 29.16 403 SER A O 1
ATOM 3135 N N . ARG A 1 404 ? -5.335 -4.696 64.065 1.00 29.64 404 ARG A N 1
ATOM 3136 C CA . ARG A 1 404 ? -6.679 -4.416 63.485 1.00 29.64 404 ARG A CA 1
ATOM 3137 C C . ARG A 1 404 ? -7.626 -3.494 64.324 1.00 29.64 404 ARG A C 1
ATOM 3139 O O . ARG A 1 404 ? -7.430 -3.357 65.519 1.00 29.64 404 ARG A O 1
ATOM 3146 N N . LYS A 1 405 ? -8.768 -2.946 63.843 1.00 27.62 405 LYS A N 1
ATOM 3147 C CA . LYS A 1 405 ? -9.768 -3.431 62.845 1.00 27.62 405 LYS A CA 1
ATOM 3148 C C . LYS A 1 405 ? -10.895 -2.380 62.580 1.00 27.62 405 LYS A C 1
ATOM 3150 O O . LYS A 1 405 ? -11.295 -1.755 63.549 1.00 27.62 405 LYS A O 1
ATOM 3155 N N . SER A 1 406 ? -11.531 -2.367 61.383 1.00 29.14 406 SER A N 1
ATOM 3156 C CA . SER A 1 406 ? -12.972 -2.010 61.087 1.00 29.14 406 SER A CA 1
ATOM 3157 C C . SER A 1 406 ? -13.559 -0.622 61.506 1.00 29.14 406 SER A C 1
ATOM 3159 O O . SER A 1 406 ? -13.073 -0.016 62.444 1.00 29.14 406 SER A O 1
ATOM 3161 N N . SER A 1 407 ? -14.635 -0.040 60.932 1.00 31.09 407 SER A N 1
ATOM 3162 C CA . SER A 1 407 ? -15.531 -0.333 59.774 1.00 31.09 407 SER A CA 1
ATOM 3163 C C . SER A 1 407 ? -16.465 0.868 59.456 1.00 31.09 407 SER A C 1
ATOM 3165 O O . SER A 1 407 ? -16.776 1.640 60.358 1.00 31.09 407 SER A O 1
ATOM 3167 N N . SER A 1 408 ? -16.994 0.969 58.224 1.00 34.81 408 SER A N 1
ATOM 3168 C CA . SER A 1 408 ? -18.159 1.818 57.831 1.00 34.81 408 SER A CA 1
ATOM 3169 C C . SER A 1 408 ? -19.500 1.047 57.956 1.00 34.81 408 SER A C 1
ATOM 3171 O O . SER A 1 408 ? -19.434 -0.159 58.217 1.00 34.81 408 SER A O 1
ATOM 3173 N N . PRO A 1 409 ? -20.705 1.668 57.829 1.00 46.56 409 PRO A N 1
ATOM 3174 C CA . PRO A 1 409 ? -21.346 2.043 56.534 1.00 46.56 409 PRO A CA 1
ATOM 3175 C C . PRO A 1 409 ? -22.182 3.372 56.661 1.00 46.56 409 PRO A C 1
ATOM 3177 O O . PRO A 1 409 ? -21.820 4.161 57.525 1.00 46.56 409 PRO A O 1
ATOM 3180 N N . ALA A 1 410 ? -23.240 3.777 55.915 1.00 31.84 410 ALA A N 1
ATOM 3181 C CA . ALA A 1 410 ? -24.034 3.278 54.762 1.00 31.84 410 ALA A CA 1
ATOM 3182 C C . ALA A 1 410 ? -24.803 4.438 54.041 1.00 31.84 410 ALA A C 1
ATOM 3184 O O . ALA A 1 410 ? -25.050 5.451 54.684 1.00 31.84 410 ALA A O 1
ATOM 3185 N N . ALA A 1 411 ? -25.308 4.195 52.810 1.00 31.72 411 ALA A N 1
ATOM 3186 C CA . ALA A 1 411 ? -26.433 4.877 52.098 1.00 31.72 411 ALA A CA 1
ATOM 3187 C C . ALA A 1 411 ? -26.336 6.399 51.761 1.00 31.72 411 ALA A C 1
ATOM 3189 O O . ALA A 1 411 ? -25.640 7.144 52.435 1.00 31.72 411 ALA A O 1
ATOM 3190 N N . GLY A 1 412 ? -27.021 6.941 50.734 1.00 27.64 412 GLY A N 1
ATOM 3191 C CA . GLY A 1 412 ? -27.829 6.354 49.636 1.00 27.64 412 GLY A CA 1
ATOM 3192 C C . GLY A 1 412 ? -28.716 7.411 48.918 1.00 27.64 412 GLY A C 1
ATOM 3193 O O . GLY A 1 412 ? -28.996 8.423 49.552 1.00 27.64 412 GLY A O 1
ATOM 3194 N N . SER A 1 413 ? -29.143 7.147 47.658 1.00 31.02 413 SER A N 1
ATOM 3195 C CA . SER A 1 413 ? -30.144 7.892 46.818 1.00 31.02 413 SER A CA 1
ATOM 3196 C C . SER A 1 413 ? -29.918 9.415 46.575 1.00 31.02 413 SER A C 1
ATOM 3198 O O . SER A 1 413 ? -29.090 10.024 47.240 1.00 31.02 413 SER A O 1
ATOM 3200 N N . ASP A 1 414 ? -30.587 10.173 45.682 1.00 29.19 414 ASP A N 1
ATOM 3201 C CA . ASP A 1 414 ? -31.174 10.027 44.313 1.00 29.19 414 ASP A CA 1
ATOM 3202 C C . ASP A 1 414 ? -31.459 11.474 43.778 1.00 29.19 414 ASP A C 1
ATOM 3204 O O . ASP A 1 414 ? -31.359 12.421 44.556 1.00 29.19 414 ASP A O 1
ATOM 3208 N N . GLY A 1 415 ? -31.819 11.801 42.521 1.00 30.28 415 GLY A N 1
ATOM 3209 C CA . GLY A 1 415 ? -31.969 11.052 41.258 1.00 30.28 415 GLY A CA 1
ATOM 3210 C C . GLY A 1 415 ? -32.823 11.841 40.221 1.00 30.28 415 GLY A C 1
ATOM 3211 O O . GLY A 1 415 ? -33.859 12.380 40.595 1.00 30.28 415 GLY A O 1
ATOM 3212 N N . ALA A 1 416 ? -32.422 11.875 38.931 1.00 30.42 416 ALA A N 1
ATOM 3213 C CA . ALA A 1 416 ? -33.050 12.617 37.795 1.00 30.42 416 ALA A CA 1
ATOM 3214 C C . ALA A 1 416 ? -33.101 14.175 37.917 1.00 30.42 416 ALA A C 1
ATOM 3216 O O . ALA A 1 416 ? -32.899 14.719 38.994 1.00 30.42 416 ALA A O 1
ATOM 3217 N N . GLY A 1 417 ? -33.326 14.983 36.861 1.00 27.61 417 GLY A N 1
ATOM 3218 C CA . GLY A 1 417 ? -33.335 14.741 35.401 1.00 27.61 417 GLY A CA 1
ATOM 3219 C C . GLY A 1 417 ? -34.151 15.792 34.599 1.00 27.61 417 GLY A C 1
ATOM 3220 O O . GLY A 1 417 ? -35.130 16.304 35.128 1.00 27.61 417 GLY A O 1
ATOM 3221 N N . ALA A 1 418 ? -33.797 16.036 33.317 1.00 28.44 418 ALA A N 1
ATOM 3222 C CA . ALA A 1 418 ? -34.550 16.825 32.296 1.00 28.44 418 ALA A CA 1
ATOM 3223 C C . ALA A 1 418 ? -34.781 18.347 32.573 1.00 28.44 418 ALA A C 1
ATOM 3225 O O . ALA A 1 418 ? -34.573 18.803 33.689 1.00 28.44 418 ALA A O 1
ATOM 3226 N N . ALA A 1 419 ? -35.235 19.215 31.642 1.00 27.17 419 ALA A N 1
ATOM 3227 C CA . ALA A 1 419 ? -35.029 19.384 30.180 1.00 27.17 419 ALA A CA 1
ATOM 3228 C C . ALA A 1 419 ? -35.609 20.762 29.711 1.00 27.17 419 ALA A C 1
ATOM 3230 O O . ALA A 1 419 ? -36.360 21.383 30.457 1.00 27.17 419 ALA A O 1
ATOM 3231 N N . GLY A 1 420 ? -35.320 21.208 28.472 1.00 26.06 420 GLY A N 1
ATOM 3232 C CA . GLY A 1 420 ? -35.907 22.405 27.806 1.00 26.06 420 GLY A CA 1
ATOM 3233 C C . GLY A 1 420 ? -34.840 23.426 27.345 1.00 26.06 420 GLY A C 1
ATOM 3234 O O . GLY A 1 420 ? -33.997 23.786 28.155 1.00 26.06 420 GLY A O 1
ATOM 3235 N N . VAL A 1 421 ? -34.672 23.824 26.065 1.00 27.56 421 VAL A N 1
ATOM 3236 C CA . VAL A 1 421 ? -35.612 24.437 25.075 1.00 27.56 421 VAL A CA 1
ATOM 3237 C C . VAL A 1 421 ? -36.055 25.825 25.571 1.00 27.56 421 VAL A C 1
ATOM 3239 O O . VAL A 1 421 ? -36.680 25.885 26.618 1.00 27.56 421 VAL A O 1
ATOM 3242 N N . SER A 1 422 ? -35.761 26.985 24.961 1.00 30.30 422 SER A N 1
ATOM 3243 C CA . SER A 1 422 ? -35.584 27.451 23.555 1.00 30.30 422 SER A CA 1
ATOM 3244 C C . SER A 1 422 ? -34.855 28.831 23.563 1.00 30.30 422 SER A C 1
ATOM 3246 O O . SER A 1 422 ? -34.551 29.319 24.643 1.00 30.30 422 SER A O 1
ATOM 3248 N N . GLY A 1 423 ? -34.561 29.583 22.488 1.00 25.69 423 GLY A N 1
ATOM 3249 C CA . GLY A 1 423 ? -34.690 29.408 21.031 1.00 25.69 423 GLY A CA 1
ATOM 3250 C C . GLY A 1 423 ? -34.996 30.745 20.312 1.00 25.69 423 GLY A C 1
ATOM 3251 O O . GLY A 1 423 ? -35.939 31.434 20.685 1.00 25.69 423 GLY A O 1
ATOM 3252 N N . GLY A 1 424 ? -34.230 31.073 19.260 1.00 27.06 424 GLY A N 1
ATOM 3253 C CA . GLY A 1 424 ? -34.390 32.262 18.398 1.00 27.06 424 GLY A CA 1
ATOM 3254 C C . GLY A 1 424 ? -33.567 33.505 18.813 1.00 27.06 424 GLY A C 1
ATOM 3255 O O . GLY A 1 424 ? -33.271 33.649 19.992 1.00 27.06 424 GLY A O 1
ATOM 3256 N N . SER A 1 425 ? -33.251 34.496 17.960 1.00 25.14 425 SER A N 1
ATOM 3257 C CA . SER A 1 425 ? -32.791 34.587 16.544 1.00 25.14 425 SER A CA 1
ATOM 3258 C C . SER A 1 425 ? -32.904 36.063 16.081 1.00 25.14 425 SER A C 1
ATOM 3260 O O . SER A 1 425 ? -33.818 36.762 16.514 1.00 25.14 425 SER A O 1
ATOM 3262 N N . GLY A 1 426 ? -32.018 36.519 15.181 1.00 27.20 426 GLY A N 1
ATOM 3263 C CA . GLY A 1 426 ? -31.862 37.923 14.739 1.00 27.20 426 GLY A CA 1
ATOM 3264 C C . GLY A 1 426 ? -30.775 38.667 15.541 1.00 27.20 426 GLY A C 1
ATOM 3265 O O . GLY A 1 426 ? -30.665 38.455 16.742 1.00 27.20 426 GLY A O 1
ATOM 3266 N N . GLY A 1 427 ? -29.889 39.498 14.974 1.00 26.53 427 GLY A N 1
ATOM 3267 C CA . GLY A 1 427 ? -29.805 40.076 13.619 1.00 26.53 427 GLY A CA 1
ATOM 3268 C C . GLY A 1 427 ? -30.174 41.571 13.640 1.00 26.53 427 GLY A C 1
ATOM 3269 O O . GLY A 1 427 ? -31.279 41.888 14.060 1.00 26.53 427 GLY A O 1
ATOM 3270 N N . GLY A 1 428 ? -29.326 42.525 13.229 1.00 25.72 428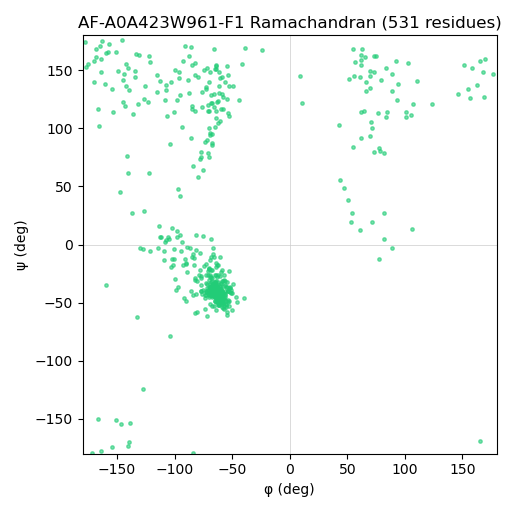 GLY A N 1
ATOM 3271 C CA . GLY A 1 428 ? -27.961 42.433 12.683 1.00 25.72 428 GLY A CA 1
ATOM 3272 C C . GLY A 1 428 ? -27.248 43.805 12.658 1.00 25.72 428 GLY A C 1
ATOM 3273 O O . GLY A 1 428 ? -27.542 44.655 13.488 1.00 25.72 428 GLY A O 1
ATOM 3274 N N . ASP A 1 429 ? -26.339 43.997 11.696 1.00 26.31 429 ASP A N 1
ATOM 3275 C CA . ASP A 1 429 ? -25.784 45.278 11.202 1.00 26.31 429 ASP A CA 1
ATOM 3276 C C . ASP A 1 429 ? -24.977 46.221 12.138 1.00 26.31 429 ASP A C 1
ATOM 3278 O O . ASP A 1 429 ? -25.480 47.166 12.731 1.00 26.31 429 ASP A O 1
ATOM 3282 N N . ALA A 1 430 ? -23.655 45.999 12.125 1.00 26.77 430 ALA A N 1
ATOM 3283 C CA . ALA A 1 430 ? -22.611 46.918 11.622 1.00 26.77 430 ALA A CA 1
ATOM 3284 C C . ALA A 1 430 ? -22.415 48.386 12.123 1.00 26.77 430 ALA A C 1
ATOM 3286 O O . ALA A 1 430 ? -23.330 49.190 12.221 1.00 26.77 430 ALA A O 1
ATOM 3287 N N . ALA A 1 431 ? -21.115 48.752 12.153 1.00 26.36 431 ALA A N 1
ATOM 3288 C CA . ALA A 1 431 ? -20.506 50.041 11.743 1.00 26.36 431 ALA A CA 1
ATOM 3289 C C . ALA A 1 431 ? -20.006 51.085 12.790 1.00 26.36 431 ALA A C 1
ATOM 3291 O O . ALA A 1 431 ? -20.760 51.839 13.386 1.00 26.36 431 ALA A O 1
ATOM 3292 N N . VAL A 1 432 ? -18.666 51.231 12.809 1.00 26.02 432 VAL A N 1
ATOM 3293 C CA . VAL A 1 432 ? -17.875 52.496 12.805 1.00 26.02 432 VAL A CA 1
ATOM 3294 C C . VAL A 1 432 ? -17.866 53.425 14.048 1.00 26.02 432 VAL A C 1
ATOM 3296 O O . VAL A 1 432 ? -18.623 54.377 14.152 1.00 26.02 432 VAL A O 1
ATOM 3299 N N . SER A 1 433 ? -16.851 53.202 14.898 1.00 25.23 433 SER A N 1
ATOM 3300 C CA . SER A 1 433 ? -15.664 54.068 15.158 1.00 25.23 433 SER A CA 1
ATOM 3301 C C . SER A 1 433 ? -15.765 55.578 15.505 1.00 25.23 433 SER A C 1
ATOM 3303 O O . SER A 1 433 ? -16.424 56.348 14.821 1.00 25.23 433 SER A O 1
ATOM 3305 N N . VAL A 1 434 ? -14.861 56.001 16.417 1.00 27.28 434 VAL A N 1
ATOM 3306 C CA . VAL A 1 434 ? -14.493 57.388 16.833 1.00 27.28 434 VAL A CA 1
ATOM 3307 C C . VAL A 1 434 ? -15.580 58.139 17.638 1.00 27.28 434 VAL A C 1
ATOM 3309 O O . VAL A 1 434 ? -16.740 58.132 17.265 1.00 27.28 434 VAL A O 1
ATOM 3312 N N . GLY A 1 435 ? -15.290 58.841 18.745 1.00 24.38 435 GLY A N 1
ATOM 3313 C CA . GLY A 1 435 ? -14.040 59.007 19.505 1.00 24.38 435 GLY A CA 1
ATOM 3314 C C . GLY A 1 435 ? -14.109 60.186 20.502 1.00 24.38 435 GLY A C 1
ATOM 3315 O O . GLY A 1 435 ? -15.167 60.775 20.683 1.00 24.38 435 GLY A O 1
ATOM 3316 N N . GLN A 1 436 ? -12.955 60.554 21.079 1.00 25.73 436 GLN A N 1
ATOM 3317 C CA . GLN A 1 436 ? -12.731 61.657 22.044 1.00 25.73 436 GLN A CA 1
ATOM 3318 C C . GLN A 1 436 ? -13.245 61.459 23.490 1.00 25.73 436 GLN A C 1
ATOM 3320 O O . GLN A 1 436 ? -14.000 60.545 23.808 1.00 25.73 436 GLN A O 1
ATOM 3325 N N . GLN A 1 437 ? -12.700 62.291 24.381 1.00 23.80 437 GLN A N 1
ATOM 3326 C CA . GLN A 1 437 ? -12.861 62.319 25.839 1.00 23.80 437 GLN A CA 1
ATOM 3327 C C . GLN A 1 437 ? -13.423 63.695 26.230 1.00 23.80 437 GLN A C 1
ATOM 3329 O O . GLN A 1 437 ? -13.160 64.641 25.494 1.00 23.80 437 GLN A O 1
ATOM 3334 N N . GLU A 1 438 ? -14.084 63.825 27.389 1.00 28.17 438 GLU A N 1
ATOM 3335 C CA . GLU A 1 438 ? -13.621 64.709 28.484 1.00 28.17 438 GLU A CA 1
ATOM 3336 C C . GLU A 1 438 ? -14.515 64.650 29.749 1.00 28.17 438 GLU A C 1
ATOM 3338 O O . GLU A 1 438 ? -15.505 63.923 29.816 1.00 28.17 438 GLU A O 1
ATOM 3343 N N . GLU A 1 439 ? -14.021 65.350 30.771 1.00 28.70 439 GLU A N 1
ATOM 3344 C CA . GLU A 1 439 ? -14.489 65.694 32.128 1.00 28.70 439 GLU A CA 1
ATOM 3345 C C . GLU A 1 439 ? -15.991 66.024 32.324 1.00 28.70 439 GLU A C 1
ATOM 3347 O O . GLU A 1 439 ? -16.716 66.308 31.379 1.00 28.70 439 GLU A O 1
ATOM 3352 N N . GLU A 1 440 ? -16.550 66.135 33.539 1.00 28.33 440 GLU A N 1
ATOM 3353 C CA . GLU A 1 440 ? -16.245 65.632 34.899 1.00 28.33 440 GLU A CA 1
ATOM 3354 C C . GLU A 1 440 ? -17.482 65.968 35.767 1.00 28.33 440 GLU A C 1
ATOM 3356 O O . GLU A 1 440 ? -18.021 67.074 35.659 1.00 28.33 440 GLU A O 1
ATOM 3361 N N . LYS A 1 441 ? -17.926 65.080 36.675 1.00 27.38 441 LYS A N 1
ATOM 3362 C CA . LYS A 1 441 ? -18.565 65.545 37.924 1.00 27.38 441 LYS A CA 1
ATOM 3363 C C . LYS A 1 441 ? -18.583 64.511 39.044 1.00 27.38 441 LYS A C 1
ATOM 3365 O O . LYS A 1 441 ? -18.893 63.342 38.829 1.00 27.38 441 LYS A O 1
ATOM 3370 N N . ALA A 1 442 ? -18.294 64.971 40.257 1.00 26.81 442 ALA A N 1
ATOM 3371 C CA . ALA A 1 442 ? -18.203 64.137 41.447 1.00 26.81 442 ALA A CA 1
ATOM 3372 C C . ALA A 1 442 ? -19.489 64.109 42.296 1.00 26.81 442 ALA A C 1
ATOM 3374 O O . ALA A 1 442 ? -20.153 65.127 42.477 1.00 26.81 442 ALA A O 1
ATOM 3375 N N . GLY A 1 443 ? -19.715 62.961 42.945 1.00 28.05 443 GLY A N 1
ATOM 3376 C CA . GLY A 1 443 ? -20.171 62.917 44.337 1.00 28.05 443 GLY A CA 1
ATOM 3377 C C . GLY A 1 443 ? -21.654 62.658 44.617 1.00 28.05 443 GLY A C 1
ATOM 3378 O O . GLY A 1 443 ? -22.469 63.573 44.591 1.00 28.05 443 GLY A O 1
ATOM 3379 N N . GLN A 1 444 ? -21.944 61.465 45.147 1.00 28.27 444 GLN A N 1
ATOM 3380 C CA . GLN A 1 444 ? -22.605 61.378 46.456 1.00 28.27 444 GLN A CA 1
ATOM 3381 C C . GLN A 1 444 ? -22.228 60.090 47.207 1.00 28.27 444 GLN A C 1
ATOM 3383 O O . GLN A 1 444 ? -21.590 59.198 46.650 1.00 28.27 444 GLN A O 1
ATOM 3388 N N . VAL A 1 445 ? -22.538 60.048 48.506 1.00 36.19 445 VAL A N 1
ATOM 3389 C CA . VAL A 1 445 ? -22.050 59.045 49.467 1.00 36.19 445 VAL A CA 1
ATOM 3390 C C . VAL A 1 445 ? -23.169 58.082 49.860 1.00 36.19 445 VAL A C 1
ATOM 3392 O O . VAL A 1 445 ? -24.267 58.520 50.190 1.00 36.19 445 VAL A O 1
ATOM 3395 N N . ALA A 1 446 ? -22.855 56.787 49.927 1.00 30.44 446 ALA A N 1
ATOM 3396 C CA . ALA A 1 446 ? -23.652 55.775 50.618 1.00 30.44 446 ALA A CA 1
ATOM 3397 C C . ALA A 1 446 ? -22.731 54.878 51.467 1.00 30.44 446 ALA A C 1
ATOM 3399 O O . ALA A 1 446 ? -21.558 54.693 51.140 1.00 30.44 446 ALA A O 1
ATOM 3400 N N . LEU A 1 447 ? -23.247 54.365 52.586 1.00 34.69 447 LEU A N 1
ATOM 3401 C CA . LEU A 1 447 ? -22.483 53.657 53.619 1.00 34.69 447 LEU A CA 1
ATOM 3402 C C . LEU A 1 447 ? -22.857 52.169 53.683 1.00 34.69 447 LEU A C 1
ATOM 3404 O O . LEU A 1 447 ? -24.038 51.838 53.699 1.00 34.69 447 LEU A O 1
ATOM 3408 N N . GLY A 1 448 ? -21.850 51.312 53.888 1.00 30.97 448 GLY A N 1
ATOM 3409 C CA . GLY A 1 448 ? -22.015 49.981 54.488 1.00 30.97 448 GLY A CA 1
ATOM 3410 C C . GLY A 1 448 ? -21.807 48.772 53.566 1.00 30.97 448 GLY A C 1
ATOM 3411 O O . GLY A 1 448 ? -22.263 48.753 52.432 1.00 30.97 448 GLY A O 1
ATOM 3412 N N . GLY A 1 449 ? -21.164 47.735 54.120 1.00 31.11 449 GLY A N 1
ATOM 3413 C CA . GLY A 1 449 ? -21.303 46.339 53.680 1.00 31.11 449 GLY A CA 1
ATOM 3414 C C . GLY A 1 449 ? -20.544 45.888 52.426 1.00 31.11 449 GLY A C 1
ATOM 3415 O O . GLY A 1 449 ? -21.151 45.725 51.379 1.00 31.11 449 GLY A O 1
ATOM 3416 N N . ASP A 1 450 ? -19.249 45.581 52.553 1.00 30.11 450 ASP A N 1
ATOM 3417 C CA . ASP A 1 450 ? -18.715 44.197 52.520 1.00 30.11 450 ASP A CA 1
ATOM 3418 C C . ASP A 1 450 ? -17.168 44.234 52.614 1.00 30.11 450 ASP A C 1
ATOM 3420 O O . ASP A 1 450 ? -16.518 45.172 52.149 1.00 30.11 450 ASP A O 1
ATOM 3424 N N . MET A 1 451 ? -16.553 43.232 53.245 1.00 45.38 451 MET A N 1
ATOM 3425 C CA . MET A 1 451 ? -15.102 43.131 53.461 1.00 45.38 451 MET A CA 1
ATOM 3426 C C . MET A 1 451 ? -14.411 42.152 52.487 1.00 45.38 451 MET A C 1
ATOM 3428 O O . MET A 1 451 ? -13.261 41.774 52.703 1.00 45.38 451 MET A O 1
ATOM 3432 N N . SER A 1 452 ? -15.099 41.744 51.414 1.00 46.56 452 SER A N 1
ATOM 3433 C CA . SER A 1 452 ? -14.750 40.573 50.593 1.00 46.56 452 SER A CA 1
ATOM 3434 C C . SER A 1 452 ? -14.024 40.844 49.260 1.00 46.56 452 SER A C 1
ATOM 3436 O O . SER A 1 452 ? -13.501 39.900 48.672 1.00 46.56 452 SER A O 1
ATOM 3438 N N . ASN A 1 453 ? -13.943 42.091 48.761 1.00 42.50 453 ASN A N 1
ATOM 3439 C CA . ASN A 1 453 ? -13.377 42.360 47.422 1.00 42.50 453 ASN A CA 1
ATOM 3440 C C . ASN A 1 453 ? -12.503 43.630 47.313 1.00 42.50 453 ASN A C 1
ATOM 3442 O O . ASN A 1 453 ? -12.768 44.540 46.525 1.00 42.50 453 ASN A O 1
ATOM 3446 N N . ARG A 1 454 ? -11.393 43.686 48.064 1.00 41.16 454 ARG A N 1
ATOM 3447 C CA . ARG A 1 454 ? -10.311 44.657 47.798 1.00 41.16 454 ARG A CA 1
ATOM 3448 C C . ARG A 1 454 ? -9.440 44.202 46.621 1.00 41.16 454 ARG A C 1
ATOM 3450 O O . ARG A 1 454 ? -8.298 43.783 46.809 1.00 41.16 454 ARG A O 1
ATOM 3457 N N . ARG A 1 455 ? -9.964 44.314 45.396 1.00 51.25 455 ARG A N 1
ATOM 3458 C CA . ARG A 1 455 ? -9.173 44.151 44.164 1.00 51.25 455 ARG A CA 1
ATOM 3459 C C . ARG A 1 455 ? -8.025 45.171 44.180 1.00 51.25 455 ARG A C 1
ATOM 3461 O O . ARG A 1 455 ? -8.272 46.375 44.233 1.00 51.25 455 ARG A O 1
ATOM 3468 N N . ALA A 1 456 ? -6.778 44.697 44.202 1.00 49.53 456 ALA A N 1
ATOM 3469 C CA . ALA A 1 456 ? -5.606 45.567 44.315 1.00 49.53 456 ALA A CA 1
ATOM 3470 C C . ALA A 1 456 ? -5.547 46.583 43.150 1.00 49.53 456 ALA A C 1
ATOM 3472 O O . ALA A 1 456 ? -5.924 46.231 42.027 1.00 49.53 456 ALA A O 1
ATOM 3473 N N . PRO A 1 457 ? -5.088 47.830 43.384 1.00 49.16 457 PRO A N 1
ATOM 3474 C CA . PRO A 1 457 ? -5.099 48.870 42.359 1.00 49.16 457 PRO A CA 1
ATOM 3475 C C . PRO A 1 457 ? -4.244 48.466 41.141 1.00 49.16 457 PRO A C 1
ATOM 3477 O O . PRO A 1 457 ? -3.187 47.854 41.336 1.00 49.16 457 PRO A O 1
ATOM 3480 N N . PRO A 1 458 ? -4.652 48.813 39.900 1.00 62.16 458 PRO A N 1
ATOM 3481 C CA . PRO A 1 458 ? -3.960 48.393 38.683 1.00 62.16 458 PRO A CA 1
ATOM 3482 C C . PRO A 1 458 ? -2.469 48.736 38.711 1.00 62.16 458 PRO A C 1
ATOM 3484 O O . PRO A 1 458 ? -2.075 49.906 38.709 1.00 62.16 458 PRO A O 1
ATOM 3487 N N . CYS A 1 459 ? -1.623 47.706 38.748 1.00 55.94 459 CYS A N 1
ATOM 3488 C CA . CYS A 1 459 ? -0.189 47.909 38.849 1.00 55.94 459 CYS A CA 1
ATOM 3489 C C . CYS A 1 459 ? 0.369 48.480 37.541 1.00 55.94 459 CYS A C 1
ATOM 3491 O O . CYS A 1 459 ? 0.302 47.836 36.495 1.00 55.94 459 CYS A O 1
ATOM 3493 N N . ARG A 1 460 ? 0.979 49.667 37.610 1.00 61.62 460 ARG A N 1
ATOM 3494 C CA . ARG A 1 460 ? 1.807 50.192 36.521 1.00 61.62 460 ARG A CA 1
ATOM 3495 C C . ARG A 1 460 ? 3.215 49.582 36.633 1.00 61.62 460 ARG A C 1
ATOM 3497 O O . ARG A 1 460 ? 3.891 49.857 37.629 1.00 61.62 460 ARG A O 1
ATOM 3504 N N . PRO A 1 461 ? 3.672 48.755 35.672 1.00 70.31 461 PRO A N 1
ATOM 3505 C CA . PRO A 1 461 ? 5.038 48.239 35.680 1.00 70.31 461 PRO A CA 1
ATOM 3506 C C . PRO A 1 461 ? 6.049 49.382 35.512 1.00 70.31 461 PRO A C 1
ATOM 3508 O O . PRO A 1 461 ? 5.768 50.391 34.867 1.00 70.31 461 PRO A O 1
ATOM 3511 N N . ASN A 1 462 ? 7.250 49.219 36.073 1.00 80.25 462 ASN A N 1
ATOM 3512 C CA . ASN A 1 462 ? 8.359 50.145 35.832 1.00 80.25 462 ASN A CA 1
ATOM 3513 C C . ASN A 1 462 ? 8.712 50.154 34.329 1.00 80.25 462 ASN A C 1
ATOM 3515 O O . ASN A 1 462 ? 8.633 49.110 33.683 1.00 80.25 462 ASN A O 1
ATOM 3519 N N . ILE A 1 463 ? 9.174 51.286 33.789 1.00 80.50 463 ILE A N 1
ATOM 3520 C CA . ILE A 1 463 ? 9.605 51.438 32.387 1.00 80.50 463 ILE A CA 1
ATOM 3521 C C . ILE A 1 463 ? 10.589 50.324 31.989 1.00 80.50 463 ILE A C 1
ATOM 3523 O O . ILE A 1 463 ? 10.425 49.704 30.944 1.00 80.50 463 ILE A O 1
ATOM 3527 N N . TRP A 1 464 ? 11.538 49.976 32.865 1.00 81.25 464 TRP A N 1
ATOM 3528 C CA . TRP A 1 464 ? 12.466 48.855 32.649 1.00 81.25 464 TRP A CA 1
ATOM 3529 C C . TRP A 1 464 ? 11.798 47.470 32.611 1.00 81.25 464 TRP A C 1
ATOM 3531 O O . TRP A 1 464 ? 12.223 46.602 31.853 1.00 81.25 464 TRP A O 1
ATOM 3541 N N . GLN A 1 465 ? 10.747 47.250 33.406 1.00 84.69 465 GLN A N 1
ATOM 3542 C CA . GLN A 1 465 ? 9.990 45.992 33.395 1.00 84.69 465 GLN A CA 1
ATOM 3543 C C . GLN A 1 465 ? 9.134 45.886 32.131 1.00 84.69 465 GLN A C 1
ATOM 3545 O O . GLN A 1 465 ? 9.123 44.839 31.492 1.00 84.69 465 GLN A O 1
ATOM 3550 N N . GLN A 1 466 ? 8.472 46.979 31.741 1.00 86.19 466 GLN A N 1
ATOM 3551 C CA . GLN A 1 466 ? 7.687 47.049 30.512 1.00 86.19 466 GLN A CA 1
ATOM 3552 C C . GLN A 1 466 ? 8.575 46.920 29.266 1.00 86.19 466 GLN A C 1
ATOM 3554 O O . GLN A 1 466 ? 8.201 46.219 28.332 1.00 86.19 466 GLN A O 1
ATOM 3559 N N . GLY A 1 467 ? 9.768 47.525 29.270 1.00 88.31 467 GLY A N 1
ATOM 3560 C CA . GLY A 1 467 ? 10.758 47.389 28.201 1.00 88.31 467 GLY A CA 1
ATOM 3561 C C . GLY A 1 467 ? 11.250 45.951 28.030 1.00 88.31 467 GLY A C 1
ATOM 3562 O O . GLY A 1 467 ? 11.266 45.446 26.912 1.00 88.31 467 GLY A O 1
ATOM 3563 N N . LEU A 1 468 ? 11.572 45.249 29.125 1.00 89.50 468 LEU A N 1
ATOM 3564 C CA . LEU A 1 468 ? 11.967 43.836 29.059 1.00 89.50 468 LEU A CA 1
ATOM 3565 C C . LEU A 1 468 ? 10.798 42.919 28.650 1.00 89.50 468 LEU A C 1
ATOM 3567 O O . LEU A 1 468 ? 10.992 42.004 27.854 1.00 89.50 468 LEU A O 1
ATOM 3571 N N . ARG A 1 469 ? 9.573 43.195 29.119 1.00 86.50 469 ARG A N 1
ATOM 3572 C CA . ARG A 1 469 ? 8.359 42.470 28.703 1.00 86.50 469 ARG A CA 1
ATOM 3573 C C . ARG A 1 469 ? 8.079 42.646 27.205 1.00 86.50 469 ARG A C 1
ATOM 3575 O O . ARG A 1 469 ? 7.803 41.669 26.517 1.00 86.50 469 ARG A O 1
ATOM 3582 N N . ALA A 1 470 ? 8.217 43.870 26.692 1.00 89.06 470 ALA A N 1
ATOM 3583 C CA . ALA A 1 470 ? 8.103 44.168 25.267 1.00 89.06 470 ALA A CA 1
ATOM 3584 C C . ALA A 1 470 ? 9.216 43.495 24.446 1.00 89.06 470 ALA A C 1
ATOM 3586 O O . ALA A 1 470 ? 8.927 42.912 23.408 1.00 89.06 470 ALA A O 1
ATOM 3587 N N . LEU A 1 471 ? 10.465 43.499 24.927 1.00 90.69 471 LEU A N 1
ATOM 3588 C CA . LEU A 1 471 ? 11.587 42.823 24.266 1.00 90.69 471 LEU A CA 1
ATOM 3589 C C . LEU A 1 471 ? 11.349 41.309 24.132 1.00 90.69 471 LEU A C 1
ATOM 3591 O O . LEU A 1 471 ? 11.554 40.752 23.055 1.00 90.69 471 LEU A O 1
ATOM 3595 N N . LEU A 1 472 ? 10.879 40.654 25.201 1.00 91.25 472 LEU A N 1
ATOM 3596 C CA . LEU A 1 472 ? 10.526 39.231 25.184 1.00 91.25 472 LEU A CA 1
ATOM 3597 C C . LEU A 1 472 ? 9.374 38.937 24.211 1.00 91.25 472 LEU A C 1
ATOM 3599 O O . LEU A 1 472 ? 9.449 37.968 23.457 1.00 91.25 472 LEU A O 1
ATOM 3603 N N . HIS A 1 473 ? 8.346 39.789 24.177 1.00 90.44 473 HIS A N 1
ATOM 3604 C CA . HIS A 1 473 ? 7.226 39.651 23.246 1.00 90.44 473 HIS A CA 1
ATOM 3605 C C . HIS A 1 473 ? 7.654 39.831 21.779 1.00 90.44 473 HIS A C 1
ATOM 3607 O O . HIS A 1 473 ? 7.315 39.006 20.933 1.00 90.44 473 HIS A O 1
ATOM 3613 N N . THR A 1 474 ? 8.472 40.844 21.475 1.00 92.19 474 THR A N 1
ATOM 3614 C CA . THR A 1 474 ? 9.044 41.039 20.134 1.00 92.19 474 THR A CA 1
ATOM 3615 C C . THR A 1 474 ? 9.906 39.844 19.724 1.00 92.19 474 THR A C 1
ATOM 3617 O O . THR A 1 474 ? 9.776 39.366 18.602 1.00 92.19 474 THR A O 1
ATOM 3620 N N . ALA A 1 475 ? 10.720 39.292 20.631 1.00 93.00 475 ALA A N 1
ATOM 3621 C CA . ALA A 1 475 ? 11.519 38.099 20.350 1.00 93.00 475 ALA A CA 1
ATOM 3622 C C . ALA A 1 475 ? 10.649 36.858 20.061 1.00 93.00 475 ALA A C 1
ATOM 3624 O O . ALA A 1 475 ? 10.920 36.132 19.103 1.00 93.00 475 ALA A O 1
ATOM 3625 N N . GLN A 1 476 ? 9.571 36.639 20.827 1.00 93.06 476 GLN A N 1
ATOM 3626 C CA . GLN A 1 476 ? 8.582 35.587 20.547 1.00 93.06 476 GLN A CA 1
ATOM 3627 C C . GLN A 1 476 ? 7.942 35.767 19.167 1.00 93.06 476 GLN A C 1
ATOM 3629 O O . GLN A 1 476 ? 7.872 34.805 18.403 1.00 93.06 476 GLN A O 1
ATOM 3634 N N . PHE A 1 477 ? 7.501 36.985 18.837 1.00 93.31 477 PHE A N 1
ATOM 3635 C CA . PHE A 1 477 ? 6.887 37.304 17.548 1.00 93.31 477 PHE A CA 1
ATOM 3636 C C . PHE A 1 477 ? 7.858 37.054 16.385 1.00 93.31 477 PHE A C 1
ATOM 3638 O O . PHE A 1 477 ? 7.501 36.375 15.425 1.00 93.31 477 PHE A O 1
ATOM 3645 N N . THR A 1 478 ? 9.107 37.521 16.490 1.00 92.69 478 THR A N 1
ATOM 3646 C CA . THR A 1 478 ? 10.145 37.297 15.472 1.00 92.69 478 THR A CA 1
ATOM 3647 C C . THR A 1 478 ? 10.421 35.808 15.252 1.00 92.69 478 THR A C 1
ATOM 3649 O O . THR A 1 478 ? 10.444 35.358 14.108 1.00 92.69 478 THR A O 1
ATOM 3652 N N . VAL A 1 479 ? 10.587 35.020 16.321 1.00 93.75 479 VAL A N 1
ATOM 3653 C CA . VAL A 1 479 ? 10.842 33.573 16.206 1.00 93.75 479 VAL A CA 1
ATOM 3654 C C . VAL A 1 479 ? 9.624 32.836 15.635 1.00 93.75 479 VAL A C 1
ATOM 3656 O O . VAL A 1 479 ? 9.782 32.012 14.734 1.00 93.75 479 VAL A O 1
ATOM 3659 N N . ALA A 1 480 ? 8.408 33.168 16.079 1.00 93.44 480 ALA A N 1
ATOM 3660 C CA . ALA A 1 480 ? 7.176 32.598 15.534 1.00 93.44 480 ALA A CA 1
ATOM 3661 C C . ALA A 1 480 ? 6.994 32.919 14.038 1.00 93.44 480 ALA A C 1
ATOM 3663 O O . ALA A 1 480 ? 6.609 32.040 13.269 1.00 93.44 480 ALA A O 1
ATOM 3664 N N . TYR A 1 481 ? 7.332 34.137 13.604 1.00 94.06 481 TYR A N 1
ATOM 3665 C CA . TYR A 1 481 ? 7.280 34.533 12.195 1.00 94.06 481 TYR A CA 1
ATOM 3666 C C . TYR A 1 481 ? 8.298 33.764 11.337 1.00 94.06 481 TYR A C 1
ATOM 3668 O O . TYR A 1 481 ? 7.959 33.307 10.248 1.00 94.06 481 TYR A O 1
ATOM 3676 N N . ILE A 1 482 ? 9.516 33.528 11.842 1.00 92.19 482 ILE A N 1
ATOM 3677 C CA . ILE A 1 482 ? 10.517 32.678 11.169 1.00 92.19 482 ILE A CA 1
ATOM 3678 C C . ILE A 1 482 ? 10.004 31.236 11.024 1.00 92.19 482 ILE A C 1
ATOM 3680 O O . ILE A 1 482 ? 10.113 30.653 9.947 1.00 92.19 482 ILE A O 1
ATOM 3684 N N . ILE A 1 483 ? 9.394 30.669 12.071 1.00 93.56 483 ILE A N 1
ATOM 3685 C CA . ILE A 1 483 ? 8.793 29.324 12.033 1.00 93.56 483 ILE A CA 1
ATOM 3686 C C . ILE A 1 483 ? 7.624 29.264 11.031 1.00 93.56 483 ILE A C 1
ATOM 3688 O O . ILE A 1 483 ? 7.503 28.290 10.289 1.00 93.56 483 ILE A O 1
ATOM 3692 N N . MET A 1 484 ? 6.805 30.317 10.946 1.00 92.56 484 MET A N 1
ATOM 3693 C CA . MET A 1 484 ? 5.725 30.427 9.960 1.00 92.56 484 MET A CA 1
ATOM 3694 C C . MET A 1 484 ? 6.265 30.483 8.521 1.00 92.56 484 MET A C 1
ATOM 3696 O O . MET A 1 484 ? 5.770 29.756 7.662 1.00 92.56 484 MET A O 1
ATOM 3700 N N . LEU A 1 485 ? 7.304 31.284 8.252 1.00 91.06 485 LEU A N 1
ATOM 3701 C CA . LEU A 1 485 ? 7.966 31.317 6.940 1.00 91.06 485 LEU A CA 1
ATOM 3702 C C . LEU A 1 485 ? 8.547 29.947 6.562 1.00 91.06 485 LEU A C 1
ATOM 3704 O O . LEU A 1 485 ? 8.415 29.519 5.419 1.00 91.06 485 LEU A O 1
ATOM 3708 N N . LEU A 1 486 ? 9.138 29.231 7.524 1.00 90.00 486 LEU A N 1
ATOM 3709 C CA . LEU A 1 486 ? 9.646 27.873 7.320 1.00 90.00 486 LEU A CA 1
ATOM 3710 C C . LEU A 1 486 ? 8.525 26.872 6.995 1.00 90.00 486 LEU A C 1
ATOM 3712 O O . LEU A 1 486 ? 8.704 26.043 6.103 1.00 90.00 486 LEU A O 1
ATOM 3716 N N . ALA A 1 487 ? 7.358 26.972 7.639 1.00 89.38 487 ALA A N 1
ATOM 3717 C CA . ALA A 1 487 ? 6.185 26.163 7.294 1.00 89.38 487 ALA A CA 1
ATOM 3718 C C . ALA A 1 487 ? 5.664 26.465 5.872 1.00 89.38 487 ALA A C 1
ATOM 3720 O O . ALA A 1 487 ? 5.363 25.539 5.119 1.00 89.38 487 ALA A O 1
ATOM 3721 N N . MET A 1 488 ? 5.658 27.740 5.464 1.00 89.50 488 MET A N 1
ATOM 3722 C CA . MET A 1 488 ? 5.274 28.190 4.113 1.00 89.50 488 MET A CA 1
ATOM 3723 C C . MET A 1 488 ? 6.235 27.739 2.995 1.00 89.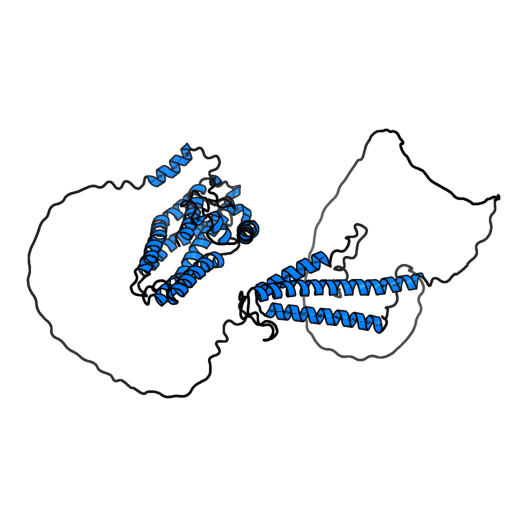50 488 MET A C 1
ATOM 3725 O O . MET A 1 488 ? 5.958 27.975 1.821 1.00 89.50 488 MET A O 1
ATOM 3729 N N . THR A 1 489 ? 7.337 27.048 3.313 1.00 85.62 489 THR A N 1
ATOM 3730 C CA . THR A 1 489 ? 8.166 26.366 2.296 1.00 85.62 489 THR A CA 1
ATOM 3731 C C . THR A 1 489 ? 7.567 25.040 1.813 1.00 85.62 489 THR A C 1
ATOM 3733 O O . THR A 1 489 ? 8.099 24.435 0.882 1.00 85.62 489 THR A O 1
ATOM 3736 N N . TYR A 1 490 ? 6.481 24.568 2.446 1.00 85.81 490 TYR A N 1
ATOM 3737 C CA . TYR A 1 490 ? 5.780 23.308 2.149 1.00 85.81 490 TYR A CA 1
ATOM 3738 C C . TYR A 1 490 ? 6.682 22.057 2.130 1.00 85.81 490 TYR A C 1
ATOM 3740 O O . TYR A 1 490 ? 6.314 21.021 1.574 1.00 85.81 490 TYR A O 1
ATOM 3748 N N . ASN A 1 491 ? 7.866 22.124 2.752 1.00 88.56 491 ASN A N 1
ATOM 3749 C CA . ASN A 1 491 ? 8.794 21.003 2.840 1.00 88.56 491 ASN A CA 1
ATOM 3750 C C . ASN A 1 491 ? 8.435 20.094 4.025 1.00 88.56 491 ASN A C 1
ATOM 3752 O O . ASN A 1 491 ? 8.526 20.501 5.187 1.00 88.56 491 ASN A O 1
ATOM 3756 N N . GLY A 1 492 ? 8.066 18.845 3.737 1.00 87.44 492 GLY A N 1
ATOM 3757 C CA . GLY A 1 492 ? 7.554 17.910 4.737 1.00 87.44 492 GLY A CA 1
ATOM 3758 C C . GLY A 1 492 ? 8.529 17.618 5.881 1.00 87.44 492 GLY A C 1
ATOM 3759 O O . GLY A 1 492 ? 8.101 17.472 7.024 1.00 87.44 492 GLY A O 1
ATOM 3760 N N . TYR A 1 493 ? 9.842 17.613 5.626 1.00 91.06 493 TYR A N 1
ATOM 3761 C CA . TYR A 1 493 ? 10.843 17.417 6.682 1.00 91.06 493 TYR A CA 1
ATOM 3762 C C . TYR A 1 493 ? 10.918 18.607 7.646 1.00 91.06 493 TYR A C 1
ATOM 3764 O O . TYR A 1 493 ? 11.076 18.411 8.852 1.00 91.06 493 TYR A O 1
ATOM 3772 N N . ILE A 1 494 ? 10.762 19.836 7.143 1.00 93.00 494 ILE A N 1
ATOM 3773 C CA . ILE A 1 494 ? 10.726 21.044 7.978 1.00 93.00 494 ILE A CA 1
ATOM 3774 C C . ILE A 1 494 ? 9.436 21.085 8.799 1.00 93.00 494 ILE A C 1
ATOM 3776 O O . ILE A 1 494 ? 9.497 21.319 10.002 1.00 93.00 494 ILE A O 1
ATOM 3780 N N . ILE A 1 495 ? 8.288 20.770 8.194 1.00 92.38 495 ILE A N 1
ATOM 3781 C CA . ILE A 1 495 ? 6.994 20.721 8.894 1.00 92.38 495 ILE A CA 1
ATOM 3782 C C . ILE A 1 495 ? 7.019 19.668 10.016 1.00 92.38 495 ILE A C 1
ATOM 3784 O O . ILE A 1 495 ? 6.663 19.973 11.154 1.00 92.38 495 ILE A O 1
ATOM 3788 N N . MET A 1 496 ? 7.539 18.464 9.750 1.00 92.94 496 MET A N 1
ATOM 3789 C CA . MET A 1 496 ? 7.728 17.439 10.787 1.00 92.94 496 MET A CA 1
ATOM 3790 C C . MET A 1 496 ? 8.720 17.882 11.876 1.00 92.94 496 MET A C 1
ATOM 3792 O O . MET A 1 496 ? 8.488 17.618 13.055 1.00 92.94 496 MET A O 1
ATOM 3796 N N . SER A 1 497 ? 9.785 18.609 11.518 1.00 94.75 497 SER A N 1
ATOM 3797 C CA . SER A 1 497 ? 10.734 19.182 12.490 1.00 94.75 497 SER A CA 1
ATOM 3798 C C . SER A 1 497 ? 10.080 20.232 13.396 1.00 94.75 497 SER A C 1
ATOM 3800 O O . SER A 1 497 ? 10.381 20.278 14.587 1.00 94.75 497 SER A O 1
ATOM 3802 N N . ILE A 1 498 ? 9.149 21.036 12.869 1.00 94.94 498 ILE A N 1
ATOM 3803 C CA . ILE A 1 498 ? 8.375 22.006 13.658 1.00 94.94 498 ILE A CA 1
ATOM 3804 C C . ILE A 1 498 ? 7.474 21.280 14.667 1.00 94.94 498 ILE A C 1
ATOM 3806 O O . ILE A 1 498 ? 7.465 21.641 15.842 1.00 94.94 498 ILE A O 1
ATOM 3810 N N . ILE A 1 499 ? 6.770 20.227 14.239 1.00 95.12 499 ILE A N 1
ATOM 3811 C CA . ILE A 1 499 ? 5.883 19.428 15.105 1.00 95.12 499 ILE A CA 1
ATOM 3812 C C . ILE A 1 499 ? 6.681 18.738 16.225 1.00 95.12 499 ILE A C 1
ATOM 3814 O O . ILE A 1 499 ? 6.308 18.824 17.396 1.00 95.12 499 ILE A O 1
ATOM 3818 N N . ILE A 1 500 ? 7.815 18.112 15.892 1.00 94.88 500 ILE A N 1
ATOM 3819 C CA . ILE A 1 500 ? 8.709 17.469 16.870 1.00 94.88 500 ILE A CA 1
ATOM 3820 C C . ILE A 1 500 ? 9.293 18.507 17.842 1.00 94.88 500 ILE A C 1
ATOM 3822 O O . ILE A 1 500 ? 9.320 18.270 19.050 1.00 94.88 500 ILE A O 1
ATOM 3826 N N . GLY A 1 501 ? 9.710 19.675 17.343 1.00 95.12 501 GLY A N 1
ATOM 3827 C CA . GLY A 1 501 ? 10.203 20.780 18.167 1.00 95.12 501 GLY A CA 1
ATOM 3828 C C . GLY A 1 501 ? 9.151 21.349 19.121 1.00 95.12 501 GLY A C 1
ATOM 3829 O O . GLY A 1 501 ? 9.477 21.650 20.267 1.00 95.12 501 GLY A O 1
ATOM 3830 N N . ALA A 1 502 ? 7.887 21.433 18.697 1.00 93.31 502 ALA A N 1
ATOM 3831 C CA . ALA A 1 502 ? 6.777 21.865 19.547 1.00 93.31 502 ALA A CA 1
ATOM 3832 C C . ALA A 1 502 ? 6.472 20.837 20.650 1.00 93.31 502 ALA A C 1
ATOM 3834 O O . ALA A 1 502 ? 6.311 21.211 21.812 1.00 93.31 502 ALA A O 1
ATOM 3835 N N . TYR A 1 503 ? 6.460 19.542 20.311 1.00 93.81 503 TYR A N 1
ATOM 3836 C CA . TYR A 1 503 ? 6.286 18.465 21.288 1.00 93.81 503 TYR A CA 1
ATOM 3837 C C . TYR A 1 503 ? 7.411 18.456 22.335 1.00 93.81 503 TYR A C 1
ATOM 3839 O O . TYR A 1 503 ? 7.136 18.512 23.532 1.00 93.81 503 TYR A O 1
ATOM 3847 N N . LEU A 1 504 ? 8.678 18.450 21.902 1.00 93.06 504 LEU A N 1
ATOM 3848 C CA . LEU A 1 504 ? 9.833 18.439 22.808 1.00 93.06 504 LEU A CA 1
ATOM 3849 C C . LEU A 1 504 ? 9.943 19.737 23.621 1.00 93.06 504 LEU A C 1
ATOM 3851 O O . LEU A 1 504 ? 10.231 19.687 24.816 1.00 93.06 504 LEU A O 1
ATOM 3855 N N . GLY A 1 505 ? 9.665 20.889 23.004 1.00 91.44 505 GLY A N 1
ATOM 3856 C CA . GLY A 1 505 ? 9.609 22.182 23.682 1.00 91.44 505 GLY A CA 1
ATOM 3857 C C . GLY A 1 505 ? 8.559 22.205 24.791 1.00 91.44 505 GLY A C 1
ATOM 3858 O O . GLY A 1 505 ? 8.870 22.575 25.921 1.00 91.44 505 GLY A O 1
ATOM 3859 N N . SER A 1 506 ? 7.343 21.734 24.506 1.00 87.75 506 SER A N 1
ATOM 3860 C CA . SER A 1 506 ? 6.278 21.616 25.506 1.00 87.75 506 SER A CA 1
ATOM 3861 C C . SER A 1 506 ? 6.642 20.616 26.612 1.00 87.75 506 SER A C 1
ATOM 3863 O O . SER A 1 506 ? 6.550 20.946 27.793 1.00 87.75 506 SER A O 1
ATOM 3865 N N . PHE A 1 507 ? 7.157 19.435 26.260 1.00 88.25 507 PHE A N 1
ATOM 3866 C CA . PHE A 1 507 ? 7.548 18.402 27.225 1.00 88.25 507 PHE A CA 1
ATOM 3867 C C . PHE A 1 507 ? 8.632 18.879 28.210 1.00 88.25 507 PHE A C 1
ATOM 3869 O O . PHE A 1 507 ? 8.534 18.625 29.409 1.00 88.25 507 PHE A O 1
ATOM 3876 N N . ILE A 1 508 ? 9.641 19.613 27.726 1.00 87.75 508 ILE A N 1
ATOM 3877 C CA . ILE A 1 508 ? 10.754 20.118 28.548 1.00 87.75 508 ILE A CA 1
ATOM 3878 C C . ILE A 1 508 ? 10.366 21.402 29.306 1.00 87.75 508 ILE A C 1
ATOM 3880 O O . ILE A 1 508 ? 10.696 21.560 30.486 1.00 87.75 508 ILE A O 1
ATOM 3884 N N . PHE A 1 509 ? 9.675 22.346 28.656 1.00 86.06 509 PHE A N 1
ATOM 3885 C CA . PHE A 1 509 ? 9.460 23.693 29.200 1.00 86.06 509 PHE A CA 1
ATOM 3886 C C . PHE A 1 509 ? 8.059 23.944 29.779 1.00 86.06 509 PHE A C 1
ATOM 3888 O O . PHE A 1 509 ? 7.927 24.840 30.610 1.00 86.06 509 PHE A O 1
ATOM 3895 N N . SER A 1 510 ? 7.039 23.155 29.434 1.00 74.38 510 SER A N 1
ATOM 3896 C CA . SER A 1 510 ? 5.676 23.289 29.981 1.00 74.38 510 SER A CA 1
ATOM 3897 C C . SER A 1 510 ? 5.385 22.360 31.171 1.00 74.38 510 SER A C 1
ATOM 3899 O O . SER A 1 510 ? 4.243 22.291 31.629 1.00 74.38 510 SER A O 1
ATOM 3901 N N . TRP A 1 511 ? 6.398 21.667 31.706 1.00 68.56 511 TRP A N 1
ATOM 3902 C CA . TRP A 1 511 ? 6.261 20.850 32.916 1.00 68.56 511 TRP A CA 1
ATOM 3903 C C . TRP A 1 511 ? 6.054 21.740 34.154 1.00 68.56 511 TRP A C 1
ATOM 3905 O O . TRP A 1 511 ? 7.012 22.263 34.739 1.00 68.56 511 TRP A O 1
ATOM 3915 N N . GLU A 1 512 ? 4.790 21.931 34.535 1.00 68.12 512 GLU A N 1
ATOM 3916 C CA . GLU A 1 512 ? 4.354 22.609 35.760 1.00 68.12 512 GLU A CA 1
ATOM 3917 C C . GLU A 1 512 ? 3.629 21.633 36.695 1.00 68.12 512 GLU A C 1
ATOM 3919 O O . GLU A 1 512 ? 2.940 20.712 36.256 1.00 68.12 512 GLU A O 1
ATOM 3924 N N . THR A 1 513 ? 3.783 21.829 38.004 1.00 55.25 513 THR A N 1
ATOM 3925 C CA . THR A 1 513 ? 3.214 20.933 39.014 1.00 55.25 513 THR A CA 1
ATOM 3926 C C . THR A 1 513 ? 1.692 21.069 39.076 1.00 55.25 513 THR A C 1
ATOM 3928 O O . THR A 1 513 ? 1.175 22.107 39.493 1.00 55.25 513 THR A O 1
ATOM 3931 N N . LEU A 1 514 ? 0.962 20.006 38.724 1.00 50.06 514 LEU A N 1
ATOM 3932 C CA . LEU A 1 514 ? -0.485 19.927 38.937 1.00 50.06 514 LEU A CA 1
ATOM 3933 C C . LEU A 1 514 ? -0.788 19.926 40.444 1.00 50.06 514 LEU A C 1
ATOM 3935 O O . LEU A 1 514 ? -0.648 18.909 41.121 1.00 50.06 514 LEU A O 1
ATOM 3939 N N . SER A 1 515 ? -1.196 21.080 40.976 1.00 44.31 515 SER A N 1
ATOM 3940 C CA . SER A 1 515 ? -1.586 21.222 42.381 1.00 44.31 515 SER A CA 1
ATOM 3941 C C . SER A 1 515 ? -2.907 20.494 42.641 1.00 44.31 515 SER A C 1
ATOM 3943 O O . SER A 1 515 ? -3.984 21.017 42.342 1.00 44.31 515 SER A O 1
ATOM 3945 N N . TYR A 1 516 ? -2.821 19.287 43.203 1.00 46.25 516 TYR A N 1
ATOM 3946 C CA . TYR A 1 516 ? -3.974 18.472 43.580 1.00 46.25 516 TYR A CA 1
ATOM 3947 C C . TYR A 1 516 ? -4.601 18.985 44.887 1.00 46.25 516 TYR A C 1
ATOM 3949 O O . TYR A 1 516 ? -4.346 18.474 45.975 1.00 46.25 516 TYR A O 1
ATOM 3957 N N . GLY A 1 517 ? -5.399 20.046 44.778 1.00 44.41 517 GLY A N 1
ATOM 3958 C CA . GLY A 1 517 ? -6.126 20.630 45.903 1.00 44.41 517 GLY A CA 1
ATOM 3959 C C . GLY A 1 517 ? -6.738 21.986 45.561 1.00 44.41 517 GLY A C 1
ATOM 3960 O O . GLY A 1 517 ? -6.036 22.887 45.115 1.00 44.41 517 GLY A O 1
ATOM 3961 N N . THR A 1 518 ? -8.045 22.117 45.803 1.00 39.28 518 THR A N 1
ATOM 3962 C CA . THR A 1 518 ? -8.814 23.377 45.808 1.00 39.28 518 THR A CA 1
ATOM 3963 C C . THR A 1 518 ? -8.731 24.229 44.531 1.00 39.28 518 THR A C 1
ATOM 3965 O O . THR A 1 518 ? -8.007 25.218 44.475 1.00 39.28 518 THR A O 1
ATOM 3968 N N . ARG A 1 519 ? -9.578 23.892 43.542 1.00 48.88 519 ARG A N 1
ATOM 3969 C CA . ARG A 1 519 ? -10.019 24.767 42.428 1.00 48.88 519 ARG A CA 1
ATOM 3970 C C . ARG A 1 519 ? -8.888 25.588 41.782 1.00 48.88 519 ARG A C 1
ATOM 3972 O O . ARG A 1 519 ? -8.951 26.812 41.716 1.00 48.88 519 ARG A O 1
ATOM 3979 N N . SER A 1 520 ? -7.848 24.901 41.322 1.00 38.31 520 SER A N 1
ATOM 3980 C CA . SER A 1 520 ? -6.666 25.517 40.725 1.00 38.31 520 SER A CA 1
ATOM 3981 C C . SER A 1 520 ? -6.974 26.178 39.375 1.00 38.31 520 SER A C 1
ATOM 3983 O O . SER A 1 520 ? -7.384 25.512 38.424 1.00 38.31 520 SER A O 1
ATOM 3985 N N . ASN A 1 521 ? -6.713 27.487 39.269 1.00 42.69 521 ASN A N 1
ATOM 3986 C CA . ASN A 1 521 ? -6.623 28.176 37.981 1.00 42.69 521 ASN A CA 1
ATOM 3987 C C . ASN A 1 521 ? -5.495 27.535 37.161 1.00 42.69 521 ASN A C 1
ATOM 3989 O O . ASN A 1 521 ? -4.310 27.752 37.429 1.00 42.69 521 ASN A O 1
ATOM 3993 N N . THR A 1 522 ? -5.849 26.750 36.147 1.00 42.41 522 THR A N 1
ATOM 3994 C CA . THR A 1 522 ? -4.907 26.398 35.084 1.00 42.41 522 THR A CA 1
ATOM 3995 C C . THR A 1 522 ? -4.627 27.650 34.252 1.00 42.41 522 THR A C 1
ATOM 3997 O O . THR A 1 522 ? -5.508 28.488 34.063 1.00 42.41 522 THR A O 1
ATOM 4000 N N . SER A 1 523 ? -3.420 27.778 33.687 1.00 50.16 523 SER A N 1
ATOM 4001 C CA . SER A 1 523 ? -3.072 28.930 32.829 1.00 50.16 523 SER A CA 1
ATOM 4002 C C . SER A 1 523 ? -3.957 29.063 31.576 1.00 50.16 523 SER A C 1
ATOM 4004 O O . SER A 1 523 ? -3.853 30.079 30.901 1.00 50.16 523 SER A O 1
ATOM 4006 N N . ALA A 1 524 ? -4.781 28.060 31.256 1.00 42.66 524 ALA A N 1
ATOM 4007 C CA . ALA A 1 524 ? -5.750 28.087 30.163 1.00 42.66 524 ALA A CA 1
ATOM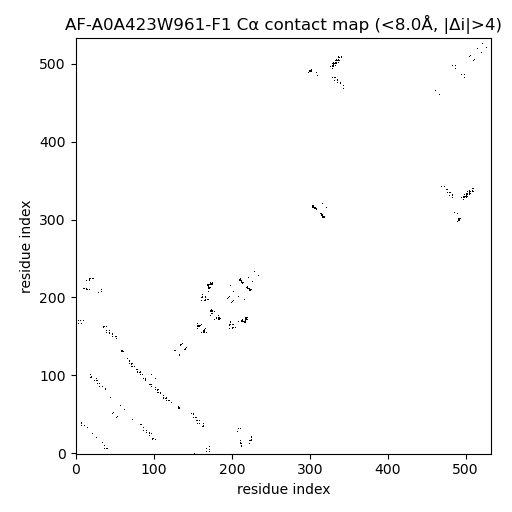 4008 C C . ALA A 1 524 ? -7.136 28.625 30.582 1.00 42.66 524 ALA A C 1
ATOM 4010 O O . ALA A 1 524 ? -7.932 28.970 29.717 1.00 42.66 524 ALA A O 1
ATOM 4011 N N . GLY A 1 525 ? -7.438 28.703 31.886 1.00 41.19 525 GLY A N 1
ATOM 4012 C CA . GLY A 1 525 ? -8.718 29.218 32.387 1.00 41.19 525 GLY A CA 1
ATOM 4013 C C . GLY A 1 525 ? -8.817 30.745 32.347 1.00 41.19 525 GLY A C 1
ATOM 4014 O O . GLY A 1 525 ? -9.849 31.278 31.955 1.00 41.19 525 GLY A O 1
ATOM 4015 N N . ASP A 1 526 ? -7.731 31.446 32.688 1.00 44.44 526 ASP A N 1
ATOM 4016 C CA . ASP A 1 526 ? -7.670 32.920 32.691 1.00 44.44 526 ASP A CA 1
ATOM 4017 C C . ASP A 1 526 ? -7.409 33.533 31.293 1.00 44.44 526 ASP A C 1
ATOM 4019 O O . ASP A 1 526 ? -7.417 34.753 31.144 1.00 44.44 526 ASP A O 1
ATOM 4023 N N . GLU A 1 527 ? -7.170 32.704 30.268 1.00 43.75 527 GLU A N 1
ATOM 4024 C CA . GLU A 1 527 ? -6.909 33.126 28.877 1.00 43.75 527 GLU A CA 1
ATOM 4025 C C . GLU A 1 527 ? -8.091 32.802 27.933 1.00 43.75 527 GLU A C 1
ATOM 4027 O O . GLU A 1 527 ? -8.046 33.089 26.738 1.00 43.75 527 GLU A O 1
ATOM 4032 N N . ALA A 1 528 ? -9.187 32.251 28.472 1.00 38.53 528 ALA A N 1
ATOM 4033 C CA . ALA A 1 528 ? -10.451 32.115 27.758 1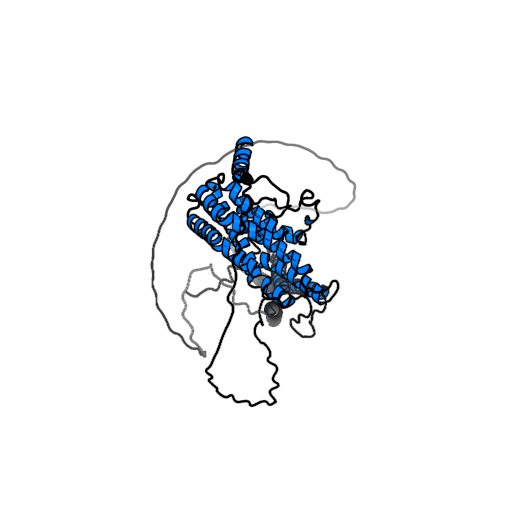.00 38.53 528 ALA A CA 1
ATOM 4034 C C . ALA A 1 528 ? -11.091 33.500 27.562 1.00 38.53 528 ALA A C 1
ATOM 4036 O O . ALA A 1 528 ? -11.476 34.158 28.531 1.00 38.53 528 ALA A O 1
ATOM 4037 N N . THR A 1 529 ? -11.206 33.944 26.307 1.00 43.47 529 THR A N 1
ATOM 4038 C CA . THR A 1 529 ? -11.790 35.242 25.941 1.00 43.47 529 THR A CA 1
ATOM 4039 C C . THR A 1 529 ? -13.173 35.414 26.566 1.00 43.47 529 THR A C 1
ATOM 4041 O O . THR A 1 529 ? -14.128 34.751 26.162 1.00 43.47 529 THR A O 1
ATOM 4044 N N . VAL A 1 530 ? -13.290 36.328 27.533 1.00 39.44 530 VAL A N 1
ATOM 4045 C CA . VAL A 1 530 ? -14.577 36.690 28.134 1.00 39.44 530 VAL A CA 1
ATOM 4046 C C . VAL A 1 530 ? -15.399 37.438 27.089 1.00 39.44 530 VAL A C 1
ATOM 4048 O O . VAL A 1 530 ? -15.263 38.648 26.916 1.00 39.44 530 VAL A O 1
ATOM 4051 N N . CYS A 1 531 ? -16.246 36.703 26.375 1.00 40.53 531 CYS A N 1
ATOM 4052 C CA . CYS A 1 531 ? -17.310 37.283 25.573 1.00 40.53 531 CYS A CA 1
ATOM 4053 C C . CYS A 1 531 ? -18.282 37.989 26.525 1.00 40.53 531 CYS A C 1
ATOM 4055 O O . CYS A 1 531 ? -18.907 37.335 27.359 1.00 40.53 531 CYS A O 1
ATOM 4057 N N . CYS A 1 532 ? -18.383 39.314 26.424 1.00 47.38 532 CYS A N 1
ATOM 4058 C CA . CYS A 1 532 ? -19.348 40.082 27.201 1.00 47.38 532 CYS A CA 1
ATOM 4059 C C . CYS A 1 532 ? -20.774 39.662 26.820 1.00 47.38 532 CYS A C 1
ATOM 4061 O O . CYS A 1 532 ? -21.147 39.751 25.650 1.00 47.38 532 CYS A O 1
ATOM 4063 N N . SER A 1 533 ? -21.532 39.216 27.822 1.00 36.00 533 SER A N 1
ATOM 4064 C CA . SER A 1 533 ? -22.980 38.980 27.788 1.00 36.00 533 SER A CA 1
ATOM 4065 C C . SER A 1 533 ? -23.748 40.241 28.167 1.00 36.00 533 SER A C 1
ATOM 4067 O O . SER A 1 533 ? -23.381 40.791 29.234 1.00 36.00 533 SER A O 1
#

Foldseek 3Di:
DVLLLLLLVLLLCLLLVQLVQQDLVQLLLSLLSNVLSLLLVVLLVVLCVVAVLVVLCVQLVHPCLCVVLVVLVVQQVVLSVVLNVVSVVCNVPSNPDDSVVNNVSCVVRVVSSVVSSVVVVVSVVCLCVRPSRDDPPDPSVVVVVVSVVVSVVCSQVVSHQLRSVLSSQLQGAQDCVPPNRPCVCPPVDPPVRLCCSNPVSCVVSVSSSLSHQHDSSRHGDDGNSCVPPDVVVVCVVVVVVVPPPCPDPPPDDDDDDDDDDDDDDDDDDDDDDDDDDDDDDDDDDDDDDDPPVPDPDPDFDADQAQDDFPDPVLGHHDNVSSVVVLVVLLVLLLVLLVLVLVLVVLVVVVVVVVVVVVVVPDDPDDDDDDDDDDDDDDDDDDDDDDDDDDDDDDDDDDDDDDDDDDDDDDDDDDDDDDDDDDDDDDDDDDDDDDDDDDDDDDDDDDDDDDPPDPPDPDDDDDPVSVVVSVVSVVVSVVSVVSLVSRVSSSHPSSVVSSVSSNVVSCVVRVDDDDPPDDDDDDPVNVVPDPDDD

Nearest PDB structures (foldseek):
  6m97-assembly1_A  TM=9.291E-01  e=1.878E+00  Salmo salar

Mean predicted aligned error: 21.91 Å

Sequence (533 aa):
MALLHNSIFRGYNSIYLQAPHVQDADKADFIGYALTWYKFVKSHHDDEEQSLFTKVEDMLDDKTIFEETHKEHESFLPGLAEFNQYLLSVQPNPQTLDPAELIRIMDGFHVNFETHFHNEIGTLSRLASHPNAPAPDTPEAAEAFNTFKTWGKSTVTKAGTTDVVPFFLLNLDRTDQFEEGMWANWPPIPAPIKWGLINIGGWMNGNYWKFSSCDSAGNRRELYALQGVEPKARQETVRMDMSMGDMTMHVSSTTMSTSTTAMHVMPLPPTTTATATGNMAMENALGSMHSMSMRNMMLWNWNTIGSCFITPQWQIGTKGGMVGTCSGVVFLVAALEMLRRATKEFDRCIVRRQNRKQSGIAPTATSPAPGARSQQDSPADDHSSGQDSAAITVEGGMDGAESRKSSSPAAGSDGAGAAGVSGGSGGGDAAVSVGQQEEEKAGQVALGGDMSNRRAPPCRPNIWQQGLRALLHTAQFTVAYIIMLLAMTYNGYIIMSIIIGAYLGSFIFSWETLSYGTRSNTSAGDEATVCCS

InterPro domains:
  IPR007274 Ctr copper transporter [PF04145] (298-509)
  IPR012312 Hemerythrin-like [PF01814] (5-123)
  IPR053206 Dimeric xanthone biosynthesis cluster protein [PTHR38048] (1-158)

Organism: Cytospora chrysosperma (NCBI:txid252740)